Protein AF-A0A2E5GSS3-F1 (afdb_monomer_lite)

Structure (mmCIF, N/CA/C/O backbone):
data_AF-A0A2E5GSS3-F1
#
_entry.id   AF-A0A2E5GSS3-F1
#
loop_
_atom_site.group_PDB
_atom_site.id
_atom_site.type_symbol
_atom_site.label_atom_id
_atom_site.label_alt_id
_atom_site.label_comp_id
_atom_site.label_asym_id
_atom_site.label_entity_id
_atom_site.label_seq_id
_atom_site.pdbx_PDB_ins_code
_atom_site.Cartn_x
_atom_site.Cartn_y
_atom_site.Cartn_z
_atom_site.occupancy
_atom_site.B_iso_or_equiv
_atom_site.auth_seq_id
_atom_site.auth_comp_id
_atom_site.auth_asym_id
_atom_site.auth_atom_id
_atom_site.pdbx_PDB_model_num
ATOM 1 N N . MET A 1 1 ? -11.897 -2.764 -23.471 1.00 43.56 1 MET A N 1
ATOM 2 C CA . MET A 1 1 ? -10.833 -2.839 -22.448 1.00 43.56 1 MET A CA 1
ATOM 3 C C . MET A 1 1 ? -9.519 -2.193 -22.940 1.00 43.56 1 MET A C 1
ATOM 5 O O . MET A 1 1 ? -8.463 -2.742 -22.719 1.00 43.56 1 MET A O 1
ATOM 9 N N . SER A 1 2 ? -9.540 -1.010 -23.584 1.00 49.59 2 SER A N 1
ATOM 10 C CA . SER A 1 2 ? -8.305 -0.328 -24.060 1.00 49.59 2 SER A CA 1
ATOM 11 C C . SER A 1 2 ? -8.349 1.214 -23.917 1.00 49.59 2 SER A C 1
ATOM 13 O O . SER A 1 2 ? -7.376 1.899 -24.187 1.00 49.59 2 SER A O 1
ATOM 15 N N . ASN A 1 3 ? -9.431 1.807 -23.384 1.00 56.59 3 ASN A N 1
ATOM 16 C CA . ASN A 1 3 ? -9.497 3.271 -23.211 1.00 56.59 3 ASN A CA 1
ATOM 17 C C . ASN A 1 3 ? -8.722 3.794 -21.986 1.00 56.59 3 ASN A C 1
ATOM 19 O O . ASN A 1 3 ? -8.335 4.958 -21.978 1.00 56.59 3 ASN A O 1
ATOM 23 N N . ARG A 1 4 ? -8.475 2.973 -20.954 1.00 60.25 4 ARG A N 1
ATOM 24 C CA . ARG A 1 4 ? -7.796 3.423 -19.721 1.00 60.25 4 ARG A CA 1
ATOM 25 C C . ARG A 1 4 ? -6.291 3.634 -19.916 1.00 60.25 4 ARG A C 1
ATOM 27 O O . ARG A 1 4 ? -5.811 4.729 -19.643 1.00 60.25 4 ARG A O 1
ATOM 34 N N . LEU A 1 5 ? -5.581 2.657 -20.482 1.00 62.03 5 LEU A N 1
ATOM 35 C CA . LEU A 1 5 ? -4.151 2.783 -20.807 1.00 62.03 5 LEU A CA 1
ATOM 36 C C . LEU A 1 5 ? -3.898 3.831 -21.895 1.00 62.03 5 LEU A C 1
ATOM 38 O O . LEU A 1 5 ? -2.988 4.643 -21.745 1.00 62.03 5 LEU A O 1
ATOM 42 N N . LYS A 1 6 ? -4.777 3.904 -22.912 1.00 64.50 6 LYS A N 1
ATOM 43 C CA . LYS A 1 6 ? -4.787 5.008 -23.890 1.00 64.50 6 LYS A CA 1
ATOM 44 C C . LYS A 1 6 ? -4.825 6.372 -23.196 1.00 64.50 6 LYS A C 1
ATOM 46 O O . LYS A 1 6 ? -4.082 7.267 -23.574 1.00 64.50 6 LYS A O 1
ATOM 51 N N . THR A 1 7 ? -5.647 6.527 -22.154 1.00 65.06 7 THR A N 1
ATOM 52 C CA . THR A 1 7 ? -5.745 7.785 -21.388 1.00 65.06 7 THR A CA 1
ATOM 53 C C . THR A 1 7 ? -4.467 8.077 -20.593 1.00 65.06 7 THR A C 1
ATOM 55 O O . THR A 1 7 ? -4.042 9.228 -20.513 1.00 65.06 7 THR A O 1
ATOM 58 N N . LEU A 1 8 ? -3.835 7.048 -20.017 1.00 64.44 8 LEU A N 1
ATOM 59 C CA . LEU A 1 8 ? -2.586 7.188 -19.261 1.00 64.44 8 LEU A CA 1
ATOM 60 C C . LEU A 1 8 ? -1.411 7.598 -20.158 1.00 64.44 8 LEU A C 1
ATOM 62 O O . LEU A 1 8 ? -0.668 8.500 -19.787 1.00 64.44 8 LEU A O 1
ATOM 66 N N . LEU A 1 9 ? -1.295 7.020 -21.355 1.00 63.53 9 LEU A N 1
ATOM 67 C CA . LEU A 1 9 ? -0.295 7.433 -22.342 1.00 63.53 9 LEU A CA 1
ATOM 68 C C . LEU A 1 9 ? -0.609 8.794 -22.976 1.00 63.53 9 LEU A C 1
ATOM 70 O O . LEU A 1 9 ? 0.292 9.618 -23.120 1.00 63.53 9 LEU A O 1
ATOM 74 N N . ALA A 1 10 ? -1.873 9.084 -23.294 1.00 59.16 10 ALA A N 1
ATOM 75 C CA . ALA A 1 10 ? -2.272 10.373 -23.867 1.00 59.16 10 ALA A CA 1
ATOM 76 C C . ALA A 1 10 ? -2.004 11.555 -22.919 1.00 59.16 10 ALA A C 1
ATOM 78 O O . ALA A 1 10 ? -1.648 12.636 -23.377 1.00 59.16 10 ALA A O 1
ATOM 79 N N . SER A 1 11 ? -2.089 11.339 -21.601 1.00 53.53 11 SER A N 1
ATOM 80 C CA . SER A 1 11 ? -1.722 12.334 -20.581 1.00 53.53 11 SER A CA 1
ATOM 81 C C . SER A 1 11 ? -0.230 12.717 -20.589 1.00 53.53 11 SER A C 1
ATOM 83 O O . SER A 1 11 ? 0.130 13.691 -19.930 1.00 53.53 11 SER A O 1
ATOM 85 N N . THR A 1 12 ? 0.632 11.958 -21.278 1.00 44.72 12 THR A N 1
ATOM 86 C CA . THR A 1 12 ? 2.091 12.187 -21.353 1.00 44.72 12 THR A CA 1
ATOM 87 C C . THR A 1 12 ? 2.556 12.781 -22.690 1.00 44.72 12 THR A C 1
ATOM 89 O O . THR A 1 12 ? 3.723 13.145 -22.823 1.00 44.72 12 THR A O 1
ATOM 92 N N . ALA A 1 13 ? 1.659 12.939 -23.674 1.00 33.44 13 ALA A N 1
ATOM 93 C CA . ALA A 1 13 ? 1.949 13.707 -24.884 1.00 33.44 13 ALA A CA 1
ATOM 94 C C . ALA A 1 13 ? 2.028 15.211 -24.539 1.00 33.44 13 ALA A C 1
ATOM 96 O O . ALA A 1 13 ? 1.250 15.679 -23.705 1.00 33.44 13 ALA A O 1
ATOM 97 N N . PRO A 1 14 ? 2.944 15.995 -25.145 1.00 30.81 14 PRO A N 1
ATOM 98 C CA . PRO A 1 14 ? 3.145 17.400 -24.808 1.00 30.81 14 PRO A CA 1
ATOM 99 C C . PRO A 1 14 ? 1.986 18.244 -25.339 1.00 30.81 14 PRO A C 1
ATOM 101 O O . PRO A 1 14 ? 2.051 18.868 -26.390 1.00 30.81 14 PRO A O 1
ATOM 104 N N . THR A 1 15 ? 0.876 18.227 -24.624 1.00 34.78 15 THR A N 1
ATOM 105 C CA . THR A 1 15 ? -0.174 19.238 -24.645 1.00 34.78 15 THR A CA 1
ATOM 106 C C . THR A 1 15 ? -1.101 18.877 -23.507 1.00 34.78 15 THR A C 1
ATOM 108 O O . THR A 1 15 ? -1.857 17.933 -23.638 1.00 34.78 15 THR A O 1
ATOM 111 N N . VAL A 1 16 ? -1.021 19.606 -22.396 1.00 27.28 16 VAL A N 1
ATOM 112 C CA . VAL A 1 16 ? -2.176 20.143 -21.664 1.00 27.28 16 VAL A CA 1
ATOM 113 C C . VAL A 1 16 ? -1.620 21.115 -20.624 1.00 27.28 16 VAL A C 1
ATOM 115 O O . VAL A 1 16 ? -0.813 20.763 -19.764 1.00 27.28 16 VAL A O 1
ATOM 118 N N . ALA A 1 17 ? -2.051 22.369 -20.744 1.00 24.83 17 ALA A N 1
ATOM 119 C CA . ALA A 1 17 ? -1.943 23.359 -19.693 1.00 24.83 17 ALA A CA 1
ATOM 120 C C . ALA A 1 17 ? -2.550 22.782 -18.411 1.00 24.83 17 ALA A C 1
ATOM 122 O O . ALA A 1 17 ? -3.705 22.362 -18.402 1.00 24.83 17 ALA A O 1
ATOM 123 N N . VAL A 1 18 ? -1.767 22.774 -17.336 1.00 24.95 18 VAL A N 1
ATOM 124 C CA . VAL A 1 18 ? -2.263 22.501 -15.990 1.00 24.95 18 VAL A CA 1
ATOM 125 C C . VAL A 1 18 ? -3.245 23.618 -15.644 1.00 24.95 18 VAL A C 1
ATOM 127 O O . VAL A 1 18 ? -2.851 24.678 -15.158 1.00 24.95 18 VAL A O 1
ATOM 130 N N . GLU A 1 19 ? -4.531 23.410 -15.920 1.00 23.30 19 GLU A N 1
ATOM 131 C CA . GLU A 1 19 ? -5.576 24.164 -15.245 1.00 23.30 19 GLU A CA 1
ATOM 132 C C . GLU A 1 19 ? -5.546 23.735 -13.783 1.00 23.30 19 GLU A C 1
ATOM 134 O O . GLU A 1 19 ? -6.084 22.711 -13.367 1.00 23.30 19 GLU A O 1
ATOM 139 N N . SER A 1 20 ? -4.833 24.532 -12.997 1.00 23.88 20 SER A N 1
ATOM 140 C CA . SER A 1 20 ? -4.866 24.499 -11.549 1.00 23.88 20 SER A CA 1
ATOM 141 C C . SER A 1 20 ? -6.309 24.661 -11.070 1.00 23.88 20 SER A C 1
ATOM 143 O O . SER A 1 20 ? -6.831 25.777 -11.026 1.00 23.88 20 SER A O 1
ATOM 145 N N . GLN A 1 21 ? -6.945 23.566 -10.659 1.00 24.66 21 GLN A N 1
ATOM 146 C CA . GLN A 1 21 ? -8.099 23.631 -9.769 1.00 24.66 21 GLN A CA 1
ATOM 147 C C . GLN A 1 21 ? -7.599 24.012 -8.372 1.00 24.66 21 GLN A C 1
ATOM 149 O O . GLN A 1 21 ? -7.369 23.170 -7.510 1.00 24.66 21 GLN A O 1
ATOM 154 N N . LYS A 1 22 ? -7.382 25.316 -8.176 1.00 24.91 22 LYS A N 1
ATOM 155 C CA . LYS A 1 22 ? -7.294 25.923 -6.849 1.00 24.91 22 LYS A CA 1
ATOM 156 C C . LYS A 1 22 ? -8.689 26.011 -6.234 1.00 24.91 22 LYS A C 1
ATOM 158 O O . LYS A 1 22 ? -9.633 26.422 -6.901 1.00 24.91 22 LYS A O 1
ATOM 163 N N . ASP A 1 23 ? -8.741 25.656 -4.954 1.00 32.41 23 ASP A N 1
ATOM 164 C CA . ASP A 1 23 ? -9.736 26.030 -3.950 1.00 32.41 23 ASP A CA 1
ATOM 165 C C . ASP A 1 23 ? -11.212 25.928 -4.352 1.00 32.41 23 ASP A C 1
ATOM 167 O O . ASP A 1 23 ? -11.855 26.899 -4.754 1.00 32.41 23 ASP A O 1
ATOM 171 N N . LYS A 1 24 ? -11.805 24.764 -4.065 1.00 24.45 24 LYS A N 1
ATOM 172 C CA . LYS A 1 24 ? -13.174 24.753 -3.542 1.00 24.45 24 LYS A CA 1
ATOM 173 C C . LYS A 1 24 ? -13.111 24.564 -2.026 1.00 24.45 24 LYS A C 1
ATOM 175 O O . LYS A 1 24 ? -12.493 23.595 -1.584 1.00 24.45 24 LYS A O 1
ATOM 180 N N . PRO A 1 25 ? -13.724 25.462 -1.233 1.00 24.11 25 PRO A N 1
ATOM 181 C CA . PRO A 1 25 ? -13.801 25.307 0.210 1.00 24.11 25 PRO A CA 1
ATOM 182 C C . PRO A 1 25 ? -14.426 23.955 0.535 1.00 24.11 25 PRO A C 1
ATOM 184 O O . PRO A 1 25 ? -15.465 23.608 -0.029 1.00 24.11 25 PRO A O 1
ATOM 187 N N . VAL A 1 26 ? -13.793 23.216 1.444 1.00 30.31 26 VAL A N 1
ATOM 188 C CA . VAL A 1 26 ? -14.393 22.046 2.082 1.00 30.31 26 VAL A CA 1
ATOM 189 C C . VAL A 1 26 ? -15.710 22.510 2.692 1.00 30.31 26 VAL A C 1
ATOM 191 O O . VAL A 1 26 ? -15.738 23.301 3.638 1.00 30.31 26 VAL A O 1
ATOM 194 N N . GLU A 1 27 ? -16.805 22.082 2.075 1.00 26.59 27 GLU A N 1
ATOM 195 C CA . GLU A 1 27 ? -18.151 22.307 2.567 1.00 26.59 27 GLU A CA 1
ATOM 196 C C . GLU A 1 27 ? -18.203 21.735 3.988 1.00 26.59 27 GLU A C 1
ATOM 198 O O . GLU A 1 27 ? -17.854 20.572 4.209 1.00 26.59 27 GLU A O 1
ATOM 203 N N . LYS A 1 28 ? -18.530 22.583 4.974 1.00 28.47 28 LYS A N 1
ATOM 204 C CA . LYS A 1 28 ? -18.645 22.166 6.376 1.00 28.47 28 LYS A CA 1
ATOM 205 C C . LYS A 1 28 ? -19.545 20.937 6.430 1.00 28.47 28 LYS A C 1
ATOM 207 O O . LYS A 1 28 ? -20.696 21.013 6.003 1.00 28.47 28 LYS A O 1
ATOM 212 N N . ALA A 1 29 ? -18.997 19.833 6.939 1.00 32.50 29 ALA A N 1
ATOM 213 C CA . ALA A 1 29 ? -19.703 18.568 7.031 1.00 32.50 29 ALA A CA 1
ATOM 214 C C . ALA A 1 29 ? -21.087 18.780 7.680 1.00 32.50 29 ALA A C 1
ATOM 216 O O . ALA A 1 29 ? -21.175 19.457 8.713 1.00 32.50 29 ALA A O 1
ATOM 217 N N . PRO A 1 30 ? -22.167 18.250 7.079 1.00 32.44 30 PRO A N 1
ATOM 218 C CA . PRO A 1 30 ? -23.496 18.330 7.661 1.00 32.44 30 PRO A CA 1
ATOM 219 C C . PRO A 1 30 ? -23.524 17.567 8.989 1.00 32.44 30 PRO A C 1
ATOM 221 O O . PRO A 1 30 ? -22.720 16.660 9.210 1.00 32.44 30 PRO A O 1
ATOM 224 N N . VAL A 1 31 ? -24.454 17.965 9.863 1.00 36.53 31 VAL A N 1
ATOM 225 C CA . VAL A 1 31 ? -24.754 17.345 11.164 1.00 36.53 31 VAL A CA 1
ATOM 226 C C . VAL A 1 31 ? -24.593 15.826 11.072 1.00 36.53 31 VAL A C 1
ATOM 228 O O . VAL A 1 31 ? -25.293 15.173 10.299 1.00 36.53 31 VAL A O 1
ATOM 231 N N . VAL A 1 32 ? -23.622 15.286 11.813 1.00 45.41 32 VAL A N 1
ATOM 232 C CA . VAL A 1 32 ? -23.262 13.868 11.756 1.00 45.41 32 VAL A CA 1
ATOM 233 C C . VAL A 1 32 ? -24.416 13.065 12.343 1.00 45.41 32 VAL A C 1
ATOM 235 O O . VAL A 1 32 ? -24.670 13.112 13.543 1.00 45.41 32 VAL A O 1
ATOM 238 N N . ASP A 1 33 ? -25.129 12.340 11.488 1.00 46.47 33 ASP A N 1
ATOM 239 C CA . ASP A 1 33 ? -25.988 11.243 11.915 1.00 46.47 33 ASP A CA 1
ATOM 240 C C . ASP A 1 33 ? -25.086 10.170 12.554 1.00 46.47 33 ASP A C 1
ATOM 242 O O . ASP A 1 33 ? -24.218 9.607 11.890 1.00 46.47 33 ASP A O 1
ATOM 246 N N . LEU A 1 34 ? -25.222 9.955 13.867 1.00 59.22 34 LEU A N 1
ATOM 247 C CA . LEU A 1 34 ? -24.391 9.043 14.672 1.00 59.22 34 LEU A CA 1
ATOM 248 C C . LEU A 1 34 ? -24.981 7.621 14.745 1.00 59.22 34 LEU A C 1
ATOM 250 O O . LEU A 1 34 ? -24.611 6.824 15.611 1.00 59.22 34 LEU A O 1
ATOM 254 N N . THR A 1 35 ? -25.938 7.300 13.872 1.00 61.91 35 THR A N 1
ATOM 255 C CA . THR A 1 35 ? -26.596 5.990 13.833 1.00 61.91 35 THR A CA 1
ATOM 256 C C . THR A 1 35 ? -25.738 4.922 13.136 1.00 61.91 35 THR A C 1
ATOM 258 O O . THR A 1 35 ? -24.820 5.219 12.371 1.00 61.91 35 THR A O 1
ATOM 261 N N . GLY A 1 36 ? -26.051 3.642 13.383 1.00 62.09 36 GLY A N 1
ATOM 262 C CA . GLY A 1 36 ? -25.410 2.497 12.712 1.00 62.09 36 GLY A CA 1
ATOM 263 C C . GLY A 1 36 ? -25.339 2.615 11.175 1.00 62.09 36 GLY A C 1
ATOM 264 O O . GLY A 1 36 ? -24.253 2.433 10.628 1.00 62.09 36 GLY A O 1
ATOM 265 N N . PRO A 1 37 ? -26.420 3.018 10.473 1.00 68.75 37 PRO A N 1
ATOM 266 C CA . PRO A 1 37 ? -26.413 3.221 9.019 1.00 68.75 37 PRO A CA 1
ATOM 267 C C . PRO A 1 37 ? -25.379 4.235 8.510 1.00 68.75 37 PRO A C 1
ATOM 269 O O . PRO A 1 37 ? -24.795 4.049 7.442 1.00 68.75 37 PRO A O 1
ATOM 272 N N . ALA A 1 38 ? -25.115 5.308 9.261 1.00 70.81 38 ALA A N 1
ATOM 273 C CA . ALA A 1 38 ? -24.124 6.307 8.869 1.00 70.81 38 ALA A CA 1
ATOM 274 C C . ALA A 1 38 ? -22.691 5.757 8.937 1.00 70.81 38 ALA A C 1
ATOM 276 O O . ALA A 1 38 ? -21.852 6.109 8.098 1.00 70.81 38 ALA A O 1
ATOM 277 N N . LEU A 1 39 ? -22.421 4.868 9.901 1.00 75.50 39 LEU A N 1
ATOM 278 C CA . LEU A 1 39 ? -21.148 4.162 10.003 1.00 75.50 39 LEU A CA 1
ATOM 279 C C . LEU A 1 39 ? -21.013 3.098 8.907 1.00 75.50 39 LEU A C 1
ATOM 281 O O . LEU A 1 39 ? -19.974 3.040 8.261 1.00 75.50 39 LEU A O 1
ATOM 285 N N . GLU A 1 40 ? -22.065 2.330 8.616 1.00 77.81 40 GLU A N 1
ATOM 286 C CA . GLU A 1 40 ? -22.072 1.370 7.499 1.00 77.81 40 GLU A CA 1
ATOM 287 C C . GLU A 1 40 ? -21.807 2.058 6.151 1.00 77.81 40 GLU A C 1
ATOM 289 O O . GLU A 1 40 ? -21.022 1.575 5.334 1.00 77.81 40 GLU A O 1
ATOM 294 N N . HIS A 1 41 ? -22.394 3.235 5.928 1.00 82.06 41 HIS A N 1
ATOM 295 C CA . HIS A 1 41 ? -22.113 4.040 4.742 1.00 82.06 41 HIS A CA 1
ATOM 296 C C . HIS A 1 41 ? -20.661 4.554 4.713 1.00 82.06 41 HIS A C 1
ATOM 298 O O . HIS A 1 41 ? -20.040 4.626 3.650 1.00 82.06 41 HIS A O 1
ATOM 304 N N . ALA A 1 42 ? -20.085 4.916 5.864 1.00 82.75 42 ALA A N 1
ATOM 305 C CA . ALA A 1 42 ? -18.679 5.307 5.952 1.00 82.75 42 ALA A CA 1
ATOM 306 C C . ALA A 1 42 ? -17.732 4.119 5.683 1.00 82.75 42 ALA A C 1
ATOM 308 O O . ALA A 1 42 ? -16.786 4.268 4.908 1.00 82.75 42 ALA A O 1
ATOM 309 N N . GLU A 1 43 ? -18.035 2.935 6.224 1.00 82.75 43 GLU A N 1
ATOM 310 C CA . GLU A 1 43 ? -17.340 1.674 5.933 1.00 82.75 43 GLU A CA 1
ATOM 311 C C . GLU A 1 43 ? -17.396 1.347 4.428 1.00 82.75 43 GLU A C 1
ATOM 313 O O . GLU A 1 43 ? -16.367 1.049 3.820 1.00 82.75 43 GLU A O 1
ATOM 318 N N . ALA A 1 44 ? -18.568 1.475 3.794 1.00 86.62 44 ALA A N 1
ATOM 319 C CA . ALA A 1 44 ? -18.737 1.238 2.359 1.00 86.62 44 ALA A CA 1
ATOM 320 C C . ALA A 1 44 ? -17.922 2.219 1.496 1.00 86.62 44 ALA A C 1
ATOM 322 O O . ALA A 1 44 ? -17.289 1.819 0.518 1.00 86.62 44 ALA A O 1
ATOM 323 N N . ASN A 1 45 ? -17.879 3.500 1.873 1.00 86.88 45 ASN A N 1
ATOM 324 C CA . ASN A 1 45 ? -17.063 4.500 1.180 1.00 86.88 45 ASN A CA 1
ATOM 325 C C . ASN A 1 45 ? -15.558 4.246 1.321 1.00 86.88 45 ASN A C 1
ATOM 327 O O . ASN A 1 45 ? -14.802 4.518 0.381 1.00 86.88 45 ASN A O 1
ATOM 331 N N . LEU A 1 46 ? -15.118 3.738 2.475 1.00 89.62 46 LEU A N 1
ATOM 332 C CA . LEU A 1 46 ? -13.732 3.336 2.697 1.00 89.62 46 LEU A CA 1
ATOM 333 C C . LEU A 1 46 ? -13.379 2.084 1.878 1.00 89.62 46 LEU A C 1
ATOM 335 O O . LEU A 1 46 ? -12.321 2.034 1.251 1.00 89.62 46 LEU A O 1
ATOM 339 N N . ALA A 1 47 ? -14.287 1.107 1.799 1.00 87.75 47 ALA A N 1
ATOM 340 C CA . ALA A 1 47 ? -14.126 -0.060 0.933 1.00 87.75 47 ALA A CA 1
ATOM 341 C C . ALA A 1 47 ? -14.014 0.350 -0.547 1.00 87.75 47 ALA A C 1
ATOM 343 O O . ALA A 1 47 ? -13.093 -0.079 -1.237 1.00 87.75 47 ALA A O 1
ATOM 344 N N . LEU A 1 48 ? -14.868 1.265 -1.020 1.00 88.50 48 LEU A N 1
ATOM 345 C CA . LEU A 1 48 ? -14.782 1.801 -2.382 1.00 88.50 48 LEU A CA 1
ATOM 346 C C . LEU A 1 48 ? -13.460 2.544 -2.635 1.00 88.50 48 LEU A C 1
ATOM 348 O O . LEU A 1 48 ? -12.891 2.447 -3.720 1.00 88.50 48 LEU A O 1
ATOM 352 N N . ALA A 1 49 ? -12.951 3.280 -1.644 1.00 91.94 49 ALA A N 1
ATOM 353 C CA . ALA A 1 49 ? -11.640 3.916 -1.745 1.00 91.94 49 ALA A CA 1
ATOM 354 C C . ALA A 1 49 ? -10.506 2.883 -1.843 1.00 91.94 49 ALA A C 1
ATOM 356 O O . ALA A 1 49 ? -9.560 3.103 -2.592 1.00 91.94 49 ALA A O 1
ATOM 357 N N . THR A 1 50 ? -10.620 1.758 -1.129 1.00 89.62 50 THR A N 1
ATOM 358 C CA . THR A 1 50 ? -9.652 0.646 -1.180 1.00 89.62 50 THR A CA 1
ATOM 359 C C . THR A 1 50 ? -9.594 0.065 -2.589 1.00 89.62 50 THR A C 1
ATOM 361 O O . THR A 1 50 ? -8.520 -0.017 -3.174 1.00 89.62 50 THR A O 1
ATOM 364 N N . VAL A 1 51 ? -10.760 -0.185 -3.192 1.00 88.88 51 VAL A N 1
ATOM 365 C CA . VAL A 1 51 ? -10.872 -0.602 -4.598 1.00 88.88 51 VAL A CA 1
ATOM 366 C C . VAL A 1 51 ? -10.234 0.425 -5.541 1.00 88.88 51 VAL A C 1
ATOM 368 O O . VAL A 1 51 ? -9.613 0.052 -6.532 1.00 88.88 51 VAL A O 1
ATOM 371 N N . GLY A 1 52 ? -10.360 1.723 -5.251 1.00 87.62 52 GLY A N 1
ATOM 372 C CA . GLY A 1 52 ? -9.696 2.780 -6.019 1.00 87.62 52 GLY A CA 1
ATOM 373 C C . GLY A 1 52 ? -8.166 2.684 -5.991 1.00 87.62 52 GLY A C 1
ATOM 374 O O . GLY A 1 52 ? -7.531 2.856 -7.030 1.00 87.62 52 GLY A O 1
ATOM 375 N N . VAL A 1 53 ? -7.586 2.365 -4.831 1.00 90.12 53 VAL A N 1
ATOM 376 C CA . VAL A 1 53 ? -6.141 2.126 -4.686 1.00 90.12 53 VAL A CA 1
ATOM 377 C C . VAL A 1 53 ? -5.721 0.862 -5.433 1.00 90.12 53 VAL A C 1
ATOM 379 O O . VAL A 1 53 ? -4.778 0.917 -6.214 1.00 90.12 53 VAL A O 1
ATOM 382 N N . GLU A 1 54 ? -6.460 -0.239 -5.285 1.00 89.25 54 GLU A N 1
ATOM 383 C CA . GLU A 1 54 ? -6.191 -1.498 -5.998 1.00 89.25 54 GLU A CA 1
ATOM 384 C C . GLU A 1 54 ? -6.203 -1.318 -7.523 1.00 89.25 54 GLU A C 1
ATOM 386 O O . GLU A 1 54 ? -5.359 -1.868 -8.227 1.00 89.25 54 GLU A O 1
ATOM 391 N N . HIS A 1 55 ? -7.128 -0.509 -8.049 1.00 87.12 55 HIS A N 1
ATOM 392 C CA . HIS A 1 55 ? -7.161 -0.176 -9.473 1.00 87.12 55 HIS A CA 1
ATOM 393 C C . HIS A 1 55 ? -5.931 0.622 -9.913 1.00 87.12 55 HIS A C 1
ATOM 395 O O . HIS A 1 55 ? -5.350 0.304 -10.947 1.00 87.12 55 HIS A O 1
ATOM 401 N N . ALA A 1 56 ? -5.524 1.634 -9.141 1.00 88.19 56 ALA A N 1
ATOM 402 C CA . ALA A 1 56 ? -4.324 2.406 -9.452 1.00 88.19 56 ALA A CA 1
ATOM 403 C C . ALA A 1 56 ? -3.061 1.525 -9.400 1.00 88.19 56 ALA A C 1
ATOM 405 O O . ALA A 1 56 ? -2.201 1.621 -10.273 1.00 88.19 56 ALA A O 1
ATOM 406 N N . ASP A 1 57 ? -2.982 0.610 -8.431 1.00 86.94 57 ASP A N 1
ATOM 407 C CA . ASP A 1 57 ? -1.906 -0.377 -8.332 1.00 86.94 57 ASP A CA 1
ATOM 408 C C . ASP A 1 57 ? -1.892 -1.350 -9.517 1.00 86.94 57 ASP A C 1
ATOM 410 O O . ASP A 1 57 ? -0.817 -1.681 -10.030 1.00 86.94 57 ASP A O 1
ATOM 414 N N . SER A 1 58 ? -3.068 -1.790 -9.972 1.00 86.88 58 SER A N 1
ATOM 415 C CA . SER A 1 58 ? -3.214 -2.641 -11.154 1.00 86.88 58 SER A CA 1
ATOM 416 C C . SER A 1 58 ? -2.720 -1.941 -12.419 1.00 86.88 58 SER A C 1
ATOM 418 O O . SER A 1 58 ? -2.003 -2.563 -13.201 1.00 86.88 58 SER A O 1
ATOM 420 N N . ASP A 1 59 ? -3.050 -0.659 -12.605 1.00 87.00 59 ASP A N 1
ATOM 421 C CA . ASP A 1 59 ? -2.579 0.131 -13.750 1.00 87.00 59 ASP A CA 1
ATOM 422 C C . ASP A 1 59 ? -1.042 0.225 -13.755 1.00 87.00 59 ASP A C 1
ATOM 424 O O . ASP A 1 59 ? -0.402 0.063 -14.796 1.00 87.00 59 ASP A O 1
ATOM 428 N N . VAL A 1 60 ? -0.428 0.428 -12.582 1.00 88.00 60 VAL A N 1
ATOM 429 C CA . VAL A 1 60 ? 1.036 0.422 -12.443 1.00 88.00 60 VAL A CA 1
ATOM 430 C C . VAL A 1 60 ? 1.617 -0.943 -12.817 1.00 88.00 60 VAL A C 1
ATOM 432 O O . VAL A 1 60 ? 2.573 -1.002 -13.585 1.00 88.00 60 VAL A O 1
ATOM 435 N N . ASN A 1 61 ? 1.051 -2.042 -12.310 1.00 88.00 61 ASN A N 1
ATOM 436 C CA . ASN A 1 61 ? 1.543 -3.393 -12.606 1.00 88.00 61 ASN A CA 1
ATOM 437 C C . ASN A 1 61 ? 1.451 -3.738 -14.094 1.00 88.00 61 ASN A C 1
ATOM 439 O O . ASN A 1 61 ? 2.388 -4.311 -14.646 1.00 88.00 61 ASN A O 1
ATOM 443 N N . GLU A 1 62 ? 0.359 -3.359 -14.752 1.00 87.56 62 GLU A N 1
ATOM 444 C CA . GLU A 1 62 ? 0.198 -3.580 -16.185 1.00 87.56 62 GLU A CA 1
ATOM 445 C C . GLU A 1 62 ? 1.247 -2.809 -16.999 1.00 87.56 62 GLU A C 1
ATOM 447 O O . GLU A 1 62 ? 1.885 -3.374 -17.887 1.00 87.56 62 GLU A O 1
ATOM 452 N N . LEU A 1 63 ? 1.492 -1.538 -16.673 1.00 88.19 63 LEU A N 1
ATOM 453 C CA . LEU A 1 63 ? 2.520 -0.748 -17.353 1.00 88.19 63 LEU A CA 1
ATOM 454 C C . LEU A 1 63 ? 3.936 -1.295 -17.102 1.00 88.19 63 LEU A C 1
ATOM 456 O O . LEU A 1 63 ? 4.756 -1.304 -18.020 1.00 88.19 63 LEU A O 1
ATOM 460 N N . MET A 1 64 ? 4.211 -1.798 -15.895 1.00 86.50 64 MET A N 1
ATOM 461 C CA . MET A 1 64 ? 5.471 -2.471 -15.557 1.00 86.50 64 MET A CA 1
ATOM 462 C C . MET A 1 64 ? 5.688 -3.744 -16.384 1.00 86.50 64 MET A C 1
ATOM 464 O O . MET A 1 64 ? 6.788 -3.973 -16.887 1.00 86.50 64 MET A O 1
ATOM 468 N N . GLU A 1 65 ? 4.644 -4.560 -16.548 1.00 87.94 65 GLU A N 1
ATOM 469 C CA . GLU A 1 65 ? 4.679 -5.774 -17.370 1.00 87.94 65 GLU A CA 1
ATOM 470 C C . GLU A 1 65 ? 4.959 -5.435 -18.841 1.00 87.94 65 GLU A C 1
ATOM 472 O O . GLU A 1 65 ? 5.794 -6.071 -19.487 1.00 87.94 65 GLU A O 1
ATOM 477 N N . ILE A 1 66 ? 4.301 -4.394 -19.361 1.00 87.62 66 ILE A N 1
ATOM 478 C CA . ILE A 1 66 ? 4.503 -3.925 -20.733 1.00 87.62 66 ILE A CA 1
ATOM 479 C C . ILE A 1 66 ? 5.935 -3.411 -20.931 1.00 87.62 66 ILE A C 1
ATOM 481 O O . ILE A 1 66 ? 6.577 -3.778 -21.916 1.00 87.62 66 ILE A O 1
ATOM 485 N N . ALA A 1 67 ? 6.454 -2.605 -19.999 1.00 85.44 67 ALA A N 1
ATOM 486 C CA . ALA A 1 67 ? 7.829 -2.112 -20.051 1.00 85.44 67 ALA A CA 1
ATOM 487 C C . ALA A 1 67 ? 8.835 -3.272 -20.090 1.00 85.44 67 ALA A C 1
ATOM 489 O O . ALA A 1 67 ? 9.660 -3.336 -21.000 1.00 85.44 67 ALA A O 1
ATOM 490 N N . ALA A 1 68 ? 8.711 -4.231 -19.168 1.00 85.69 68 ALA A N 1
ATOM 491 C CA . ALA A 1 68 ? 9.599 -5.390 -19.098 1.00 85.69 68 ALA A CA 1
ATOM 492 C C . ALA A 1 68 ? 9.539 -6.255 -20.372 1.00 85.69 68 ALA A C 1
ATOM 494 O O . ALA A 1 68 ? 10.569 -6.728 -20.859 1.00 85.69 68 ALA A O 1
ATOM 495 N N . GLY A 1 69 ? 8.343 -6.440 -20.938 1.00 88.62 69 GLY A N 1
ATOM 496 C CA . GLY A 1 69 ? 8.150 -7.161 -22.195 1.00 88.62 69 GLY A CA 1
ATOM 497 C C . GLY A 1 69 ? 8.840 -6.483 -23.379 1.00 88.62 69 GLY A C 1
ATOM 498 O O . GLY A 1 69 ? 9.606 -7.122 -24.104 1.00 88.62 69 GLY A O 1
ATOM 499 N N . LEU A 1 70 ? 8.631 -5.174 -23.544 1.00 88.69 70 LEU A N 1
ATOM 500 C CA . LEU A 1 70 ? 9.272 -4.381 -24.597 1.00 88.69 70 LEU A CA 1
ATOM 501 C C . LEU A 1 70 ? 10.798 -4.347 -24.450 1.00 88.69 70 LEU A C 1
ATOM 503 O O . LEU A 1 70 ? 11.513 -4.457 -25.443 1.00 88.69 70 LEU A O 1
ATOM 507 N N . GLU A 1 71 ? 11.313 -4.244 -23.226 1.00 86.81 71 GLU A N 1
ATOM 508 C CA . GLU A 1 71 ? 12.752 -4.281 -22.941 1.00 86.81 71 GLU A CA 1
ATOM 509 C C . GLU A 1 71 ? 13.375 -5.636 -23.283 1.00 86.81 71 GLU A C 1
ATOM 511 O O . GLU A 1 71 ? 14.455 -5.684 -23.874 1.00 86.81 71 GLU A O 1
ATOM 516 N N . SER A 1 72 ? 12.688 -6.738 -22.967 1.00 89.25 72 SER A N 1
ATOM 517 C CA . SER A 1 72 ? 13.129 -8.085 -23.337 1.00 89.25 72 SER A CA 1
ATOM 518 C C . SER A 1 72 ? 13.232 -8.235 -24.858 1.00 89.25 72 SER A C 1
ATOM 520 O O . SER A 1 72 ? 14.258 -8.692 -25.372 1.00 89.25 72 SER A O 1
ATOM 522 N N . ILE A 1 73 ? 12.217 -7.759 -25.586 1.00 89.88 73 ILE A N 1
ATOM 523 C CA . ILE A 1 73 ? 12.209 -7.729 -27.053 1.00 89.88 73 ILE A CA 1
ATOM 524 C C . ILE A 1 73 ? 13.354 -6.859 -27.590 1.00 89.88 73 ILE A C 1
ATOM 526 O O . ILE A 1 73 ? 14.091 -7.285 -28.480 1.00 89.88 73 ILE A O 1
ATOM 530 N N . CYS A 1 74 ? 13.535 -5.659 -27.034 1.00 88.50 74 CYS A N 1
ATOM 531 C CA . CYS A 1 74 ? 14.602 -4.735 -27.413 1.00 88.50 74 CYS A CA 1
ATOM 532 C C . CYS A 1 74 ? 15.987 -5.363 -27.226 1.00 88.50 74 CYS A C 1
ATOM 534 O O . CYS A 1 74 ? 16.845 -5.248 -28.104 1.00 88.50 74 CYS A O 1
ATOM 536 N N . GLY A 1 75 ? 16.208 -6.040 -26.095 1.00 86.56 75 GLY A N 1
ATOM 537 C CA . GLY A 1 75 ? 17.451 -6.744 -25.792 1.00 86.56 75 GLY A CA 1
ATOM 538 C C . GLY A 1 75 ? 17.723 -7.874 -26.782 1.00 86.56 75 GLY A C 1
ATOM 539 O O . GLY A 1 75 ? 18.821 -7.949 -27.336 1.00 86.56 75 GLY A O 1
ATOM 540 N N . ALA A 1 76 ? 16.711 -8.697 -27.072 1.00 89.69 76 ALA A N 1
ATOM 541 C CA . ALA A 1 76 ? 16.816 -9.778 -28.048 1.00 89.69 76 ALA A CA 1
ATOM 542 C C . ALA A 1 76 ? 17.124 -9.252 -29.460 1.00 89.69 76 ALA A C 1
ATOM 544 O O . ALA A 1 76 ? 18.042 -9.747 -30.109 1.00 89.69 76 ALA A O 1
ATOM 545 N N . ALA A 1 77 ? 16.420 -8.212 -29.921 1.00 89.56 77 ALA A N 1
ATOM 546 C CA . ALA A 1 77 ? 16.675 -7.593 -31.222 1.00 89.56 77 ALA A CA 1
ATOM 547 C C . ALA A 1 77 ? 18.084 -6.979 -31.294 1.00 89.56 77 ALA A C 1
ATOM 549 O O . ALA A 1 77 ? 18.810 -7.202 -32.264 1.00 89.56 77 ALA A O 1
ATOM 550 N N . SER A 1 78 ? 18.510 -6.278 -30.238 1.00 88.75 78 SER A N 1
ATOM 551 C CA . SER A 1 78 ? 19.841 -5.660 -30.153 1.00 88.75 78 SER A CA 1
ATOM 552 C C . SER A 1 78 ? 20.970 -6.687 -30.239 1.00 88.75 78 SER A C 1
ATOM 554 O O . SER A 1 78 ? 21.987 -6.427 -30.880 1.00 88.75 78 SER A O 1
ATOM 556 N N . ALA A 1 79 ? 20.788 -7.864 -29.632 1.00 89.75 79 ALA A N 1
ATOM 557 C CA . ALA A 1 79 ? 21.774 -8.942 -29.655 1.00 89.75 79 ALA A CA 1
ATOM 558 C C . ALA A 1 79 ? 22.034 -9.498 -31.066 1.00 89.75 79 ALA A C 1
ATOM 560 O O . ALA A 1 79 ? 23.101 -10.051 -31.304 1.00 89.75 79 ALA A O 1
ATOM 561 N N . THR A 1 80 ? 21.109 -9.304 -32.014 1.00 91.62 80 THR A N 1
ATOM 562 C CA . THR A 1 80 ? 21.283 -9.756 -33.407 1.00 91.62 80 THR A CA 1
ATOM 563 C C . THR A 1 80 ? 22.094 -8.791 -34.272 1.00 91.62 80 THR A C 1
ATOM 565 O O . THR A 1 80 ? 22.574 -9.177 -35.335 1.00 91.62 80 THR A O 1
ATOM 568 N N . ILE A 1 81 ? 22.280 -7.535 -33.847 1.00 90.12 81 ILE A N 1
ATOM 569 C CA . ILE A 1 81 ? 22.980 -6.508 -34.639 1.00 90.12 81 ILE A CA 1
ATOM 570 C C . ILE A 1 81 ? 24.418 -6.935 -34.998 1.00 90.12 81 ILE A C 1
ATOM 572 O O . ILE A 1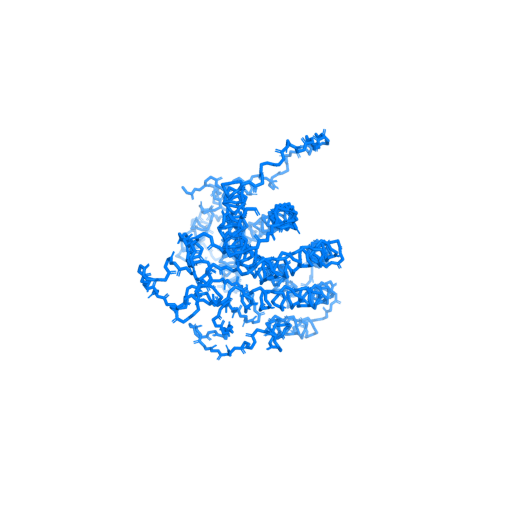 81 ? 24.767 -6.834 -36.176 1.00 90.12 81 ILE A O 1
ATOM 576 N N . PRO A 1 82 ? 25.244 -7.458 -34.063 1.00 88.81 82 PRO A N 1
ATOM 577 C CA . PRO A 1 82 ? 26.588 -7.948 -34.387 1.00 88.81 82 PRO A CA 1
ATOM 578 C C . PRO A 1 82 ? 26.601 -9.138 -35.359 1.00 88.81 82 PRO A C 1
ATOM 580 O O . PRO A 1 82 ? 27.608 -9.370 -36.019 1.00 88.81 82 PRO A O 1
ATOM 583 N N . GLU A 1 83 ? 25.493 -9.875 -35.461 1.00 88.94 83 GLU A N 1
ATOM 584 C CA . GLU A 1 83 ? 25.326 -11.061 -36.315 1.00 88.94 83 GLU A CA 1
ATOM 585 C C . GLU A 1 83 ? 24.685 -10.730 -37.679 1.00 88.94 83 GLU A C 1
ATOM 587 O O . GLU A 1 83 ? 24.210 -11.610 -38.400 1.00 88.94 83 GLU A O 1
ATOM 592 N N . GLY A 1 84 ? 24.646 -9.448 -38.050 1.00 88.44 84 GLY A N 1
ATOM 593 C CA . GLY A 1 84 ? 24.074 -9.002 -39.321 1.00 88.44 84 GLY A CA 1
ATOM 594 C C . GLY A 1 84 ? 22.573 -8.700 -39.263 1.00 88.44 84 GLY A C 1
ATOM 595 O O . GLY A 1 84 ? 21.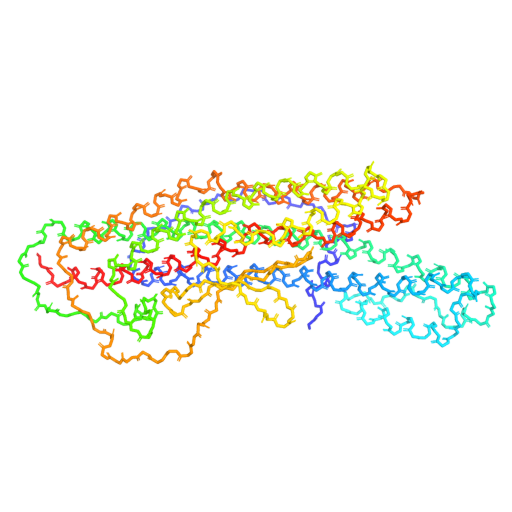902 -8.744 -40.300 1.00 88.44 84 GLY A O 1
ATOM 596 N N . GLY A 1 85 ? 22.045 -8.420 -38.067 1.00 89.94 85 GLY A N 1
ATOM 597 C CA . GLY A 1 85 ? 20.669 -7.987 -37.822 1.00 89.94 85 GLY A CA 1
ATOM 598 C C . GLY A 1 85 ? 19.609 -9.077 -37.998 1.00 89.94 85 GLY A C 1
ATOM 599 O O . GLY A 1 85 ? 19.872 -10.199 -38.446 1.00 89.94 85 GLY A O 1
ATOM 600 N N . LEU A 1 86 ? 18.366 -8.727 -37.664 1.00 90.38 86 LEU A N 1
ATOM 601 C CA . LEU A 1 86 ? 17.209 -9.600 -37.832 1.00 90.38 86 LEU A CA 1
ATOM 602 C C . LEU A 1 86 ? 17.001 -9.957 -39.304 1.00 90.38 86 LEU A C 1
ATOM 604 O O . LEU A 1 86 ? 17.025 -9.110 -40.192 1.00 90.38 86 LEU A O 1
ATOM 608 N N . LYS A 1 87 ? 16.720 -11.233 -39.570 1.00 89.88 87 LYS A N 1
ATOM 609 C CA . LYS A 1 87 ? 16.248 -11.680 -40.888 1.00 89.88 87 LYS A CA 1
ATOM 610 C C . LYS A 1 87 ? 14.728 -11.529 -40.969 1.00 89.88 87 LYS A C 1
ATOM 612 O O . LYS A 1 87 ? 14.064 -11.428 -39.941 1.00 89.88 87 LYS A O 1
ATOM 617 N N . ARG A 1 88 ? 14.153 -11.582 -42.176 1.00 86.69 88 ARG A N 1
ATOM 618 C CA . ARG A 1 88 ? 12.703 -11.382 -42.412 1.00 86.69 88 ARG A CA 1
ATOM 619 C C . ARG A 1 88 ? 11.774 -12.154 -41.467 1.00 86.69 88 ARG A C 1
ATOM 621 O O . ARG A 1 88 ? 10.776 -11.601 -41.025 1.00 86.69 88 ARG A O 1
ATOM 628 N N . SER A 1 89 ? 12.088 -13.410 -41.145 1.00 86.06 89 SER A N 1
ATOM 629 C CA . SER A 1 89 ? 11.298 -14.211 -40.198 1.00 86.06 89 SER A CA 1
ATOM 630 C C . SER A 1 89 ? 11.365 -13.665 -38.768 1.00 86.06 89 SER A C 1
ATOM 632 O O . SER A 1 89 ? 10.336 -13.560 -38.107 1.00 86.06 89 SER A O 1
ATOM 634 N N . GLY A 1 90 ? 12.553 -13.263 -38.310 1.00 85.75 90 GLY A N 1
ATOM 635 C CA . GLY A 1 90 ? 12.746 -12.602 -37.019 1.00 85.75 90 GLY A CA 1
ATOM 636 C C . GLY A 1 90 ? 12.091 -11.221 -36.967 1.00 85.75 90 GLY A C 1
ATOM 637 O O . GLY A 1 90 ? 11.484 -10.877 -35.961 1.00 85.75 90 GLY A O 1
ATOM 638 N N . ALA A 1 91 ? 12.122 -10.464 -38.067 1.00 85.00 91 ALA A N 1
ATOM 639 C CA . ALA A 1 91 ? 11.411 -9.193 -38.185 1.00 85.00 91 ALA A CA 1
ATOM 640 C C . ALA A 1 91 ? 9.886 -9.376 -38.115 1.00 85.00 91 ALA A C 1
ATOM 642 O O . ALA A 1 91 ? 9.212 -8.620 -37.426 1.00 85.00 91 ALA A O 1
ATOM 643 N N . ALA A 1 92 ? 9.332 -10.411 -38.756 1.00 85.69 92 ALA A N 1
ATOM 644 C CA . ALA A 1 92 ? 7.908 -10.733 -38.645 1.00 85.69 92 ALA A CA 1
ATOM 645 C C . ALA A 1 92 ? 7.506 -11.083 -37.200 1.00 85.69 92 ALA A C 1
ATOM 647 O O . ALA A 1 92 ? 6.468 -10.635 -36.719 1.00 85.69 92 ALA A O 1
ATOM 648 N N . MET A 1 93 ? 8.346 -11.841 -36.486 1.00 87.25 93 MET A N 1
ATOM 649 C CA . MET A 1 93 ? 8.141 -12.123 -35.060 1.00 87.25 93 MET A CA 1
ATOM 650 C C . MET A 1 93 ? 8.237 -10.855 -34.207 1.00 87.25 93 MET A C 1
ATOM 652 O O . MET A 1 93 ? 7.432 -10.679 -33.294 1.00 87.25 93 MET A O 1
ATOM 656 N N . LEU A 1 94 ? 9.179 -9.962 -34.525 1.00 88.12 94 LEU A N 1
ATOM 657 C CA . LEU A 1 94 ? 9.327 -8.674 -33.857 1.00 88.12 94 LEU A CA 1
ATOM 658 C C . LEU A 1 94 ? 8.069 -7.813 -34.016 1.00 88.12 94 LEU A C 1
ATOM 660 O O . LEU A 1 94 ? 7.580 -7.299 -33.017 1.00 88.12 94 LEU A O 1
ATOM 664 N N . HIS A 1 95 ? 7.524 -7.707 -35.234 1.00 84.94 95 HIS A N 1
ATOM 665 C CA . HIS A 1 95 ? 6.265 -6.999 -35.507 1.00 84.94 95 HIS A CA 1
ATOM 666 C C . HIS A 1 95 ? 5.134 -7.510 -34.618 1.00 84.94 95 HIS A C 1
ATOM 668 O O . HIS A 1 95 ? 4.551 -6.731 -33.877 1.00 84.94 95 HIS A O 1
ATOM 674 N N . VAL A 1 96 ? 4.887 -8.824 -34.605 1.00 86.62 96 VAL A N 1
ATOM 675 C CA . VAL A 1 96 ? 3.812 -9.421 -33.791 1.00 86.62 96 VAL A CA 1
ATOM 676 C C . VAL A 1 96 ? 4.020 -9.166 -32.296 1.00 86.62 96 VAL A C 1
ATOM 678 O O . VAL A 1 96 ? 3.074 -8.833 -31.581 1.00 86.62 96 VAL A O 1
ATOM 681 N N . ALA A 1 97 ? 5.253 -9.317 -31.808 1.00 86.00 97 ALA A N 1
ATOM 682 C CA . ALA A 1 97 ? 5.570 -9.126 -30.398 1.00 86.00 97 ALA A CA 1
ATOM 683 C C . ALA A 1 97 ? 5.389 -7.659 -29.969 1.00 86.00 97 ALA A C 1
ATOM 685 O O . ALA A 1 97 ? 4.776 -7.382 -28.939 1.00 86.00 97 ALA A O 1
ATOM 686 N N . VAL A 1 98 ? 5.874 -6.721 -30.785 1.00 84.38 98 VAL A N 1
ATOM 687 C CA . VAL A 1 98 ? 5.743 -5.280 -30.550 1.00 84.38 98 VAL A CA 1
ATOM 688 C C . VAL A 1 98 ? 4.286 -4.832 -30.656 1.00 84.38 98 VAL A C 1
ATOM 690 O O . VAL A 1 98 ? 3.813 -4.129 -29.766 1.00 84.38 98 VAL A O 1
ATOM 693 N N . GLU A 1 99 ? 3.548 -5.278 -31.675 1.00 82.69 99 GLU A N 1
ATOM 694 C CA . GLU A 1 99 ? 2.118 -4.989 -31.839 1.00 82.69 99 GLU A CA 1
ATOM 695 C C . GLU A 1 99 ? 1.298 -5.493 -30.648 1.00 82.69 99 GLU A C 1
ATOM 697 O O . GLU A 1 99 ? 0.383 -4.806 -30.196 1.00 82.69 99 GLU A O 1
ATOM 702 N N . GLY A 1 100 ? 1.632 -6.659 -30.087 1.00 82.75 100 GLY A N 1
ATOM 703 C CA . GLY A 1 100 ? 0.969 -7.187 -28.893 1.00 82.75 100 GLY A CA 1
ATOM 704 C C . GLY A 1 100 ? 1.011 -6.215 -27.709 1.00 82.75 100 GLY A C 1
ATOM 705 O O . GLY A 1 100 ? -0.007 -5.989 -27.052 1.00 82.75 100 GLY A O 1
ATOM 706 N N . TYR A 1 101 ? 2.162 -5.584 -27.469 1.00 84.19 101 TYR A N 1
ATOM 707 C CA . TYR A 1 101 ? 2.328 -4.589 -26.406 1.00 84.19 101 TYR A CA 1
ATOM 708 C C . TYR A 1 101 ? 1.803 -3.202 -26.805 1.00 84.19 101 TYR A C 1
ATOM 710 O O . TYR A 1 101 ? 1.101 -2.563 -26.019 1.00 84.19 101 TYR A O 1
ATOM 718 N N . ALA A 1 102 ? 2.068 -2.753 -28.032 1.00 76.38 102 ALA A N 1
ATOM 719 C CA . ALA A 1 102 ? 1.605 -1.469 -28.556 1.00 76.38 102 ALA A CA 1
ATOM 720 C C . ALA A 1 102 ? 0.069 -1.367 -28.555 1.00 76.38 102 ALA A C 1
ATOM 722 O O . ALA A 1 102 ? -0.479 -0.351 -28.136 1.00 76.38 102 ALA A O 1
ATOM 723 N N . ASN A 1 103 ? -0.642 -2.448 -28.892 1.00 78.75 103 ASN A N 1
ATOM 724 C CA . ASN A 1 103 ? -2.105 -2.490 -28.857 1.00 78.75 103 ASN A CA 1
ATOM 725 C C . ASN A 1 103 ? -2.679 -2.375 -27.435 1.00 78.75 103 ASN A C 1
ATOM 727 O O . ASN A 1 103 ? -3.716 -1.736 -27.241 1.00 78.75 103 ASN A O 1
ATOM 731 N N . ARG A 1 104 ? -2.009 -2.948 -26.421 1.00 77.38 104 ARG A N 1
ATOM 732 C CA . ARG A 1 104 ? -2.404 -2.787 -25.004 1.00 77.38 104 ARG A CA 1
ATOM 733 C C . ARG A 1 104 ? -2.282 -1.330 -24.568 1.00 77.38 104 ARG A C 1
ATOM 735 O O . ARG A 1 104 ? -3.174 -0.791 -23.923 1.00 77.38 104 ARG A O 1
ATOM 742 N N . LEU A 1 105 ? -1.217 -0.677 -25.016 1.00 72.75 105 LEU A N 1
ATOM 743 C CA . LEU A 1 105 ? -0.966 0.753 -24.850 1.00 72.75 105 LEU A CA 1
ATOM 744 C C . LEU A 1 105 ? -1.875 1.637 -25.723 1.00 72.75 105 LEU A C 1
ATOM 746 O O . LEU A 1 105 ? -2.004 2.838 -25.489 1.00 72.75 105 LEU A O 1
ATOM 750 N N . GLY A 1 106 ? -2.532 1.039 -26.717 1.00 71.25 106 GLY A N 1
ATOM 751 C CA . GLY A 1 106 ? -3.369 1.728 -27.681 1.00 71.25 106 GLY A CA 1
ATOM 752 C C . GLY A 1 106 ? -2.605 2.611 -28.665 1.00 71.25 106 GLY A C 1
ATOM 753 O O . GLY A 1 106 ? -3.174 3.576 -29.175 1.00 71.25 106 GLY A O 1
ATOM 754 N N . LEU A 1 107 ? -1.339 2.281 -28.907 1.00 72.31 107 LEU A N 1
ATOM 755 C CA . LEU A 1 107 ? -0.514 2.840 -29.967 1.00 72.31 107 LEU A CA 1
ATOM 756 C C . LEU A 1 107 ? -0.848 2.095 -31.266 1.00 72.31 107 LEU A C 1
ATOM 758 O O . LEU A 1 107 ? -0.703 0.878 -31.333 1.00 72.31 107 LEU A O 1
ATOM 762 N N . GLU A 1 108 ? -1.329 2.825 -32.273 1.00 62.59 108 GLU A N 1
ATOM 763 C CA . GLU A 1 108 ? -1.739 2.258 -33.570 1.00 62.59 108 GLU A CA 1
ATOM 764 C C . GLU A 1 108 ? -0.626 2.344 -34.636 1.00 62.59 108 GLU A C 1
ATOM 766 O O . GLU A 1 108 ? -0.753 1.756 -35.706 1.00 62.59 108 GLU A O 1
ATOM 771 N N . GLU A 1 109 ? 0.483 3.040 -34.353 1.00 58.31 109 GLU A N 1
ATOM 772 C CA . GLU A 1 109 ? 1.629 3.153 -35.266 1.00 58.31 109 GLU A CA 1
ATOM 773 C C . GLU A 1 109 ? 2.665 2.042 -35.041 1.00 58.31 109 GLU A C 1
ATOM 775 O O . GLU A 1 109 ? 3.146 1.834 -33.924 1.00 58.31 109 GLU A O 1
ATOM 780 N N . SER A 1 110 ? 3.054 1.365 -36.129 1.00 59.28 110 SER A N 1
ATOM 781 C CA . SER A 1 110 ? 4.175 0.421 -36.134 1.00 59.28 110 SER A CA 1
ATOM 782 C C . SER A 1 110 ? 5.497 1.184 -36.226 1.00 59.28 110 SER A C 1
ATOM 784 O O . SER A 1 110 ? 5.797 1.823 -37.232 1.00 59.28 110 SER A O 1
ATOM 786 N N . PHE A 1 111 ? 6.295 1.109 -35.163 1.00 72.50 111 PHE A N 1
ATOM 787 C CA . PHE A 1 111 ? 7.657 1.656 -35.096 1.00 72.50 111 PHE A CA 1
ATOM 788 C C . PHE A 1 111 ? 8.727 0.633 -35.514 1.00 72.50 111 PHE A C 1
ATOM 790 O O . PHE A 1 111 ? 9.921 0.843 -35.307 1.00 72.50 111 PHE A O 1
ATOM 797 N N . VAL A 1 112 ? 8.304 -0.478 -36.125 1.00 76.06 112 VAL A N 1
ATOM 798 C CA . VAL A 1 112 ? 9.182 -1.468 -36.752 1.00 76.06 112 VAL A CA 1
ATOM 799 C C . VAL A 1 112 ? 9.088 -1.274 -38.275 1.00 76.06 112 VAL A C 1
ATOM 801 O O . VAL A 1 112 ? 7.980 -1.276 -38.813 1.00 76.06 112 VAL A O 1
ATOM 804 N N . PRO A 1 113 ? 10.204 -1.111 -39.013 1.00 79.56 113 PRO A N 1
ATOM 805 C CA . PRO A 1 113 ? 10.183 -1.006 -40.472 1.00 79.56 113 PRO A CA 1
ATOM 806 C C . PRO A 1 113 ? 9.502 -2.212 -41.128 1.00 79.56 113 PRO A C 1
ATOM 808 O O . PRO A 1 113 ? 9.496 -3.310 -40.571 1.00 79.56 113 PRO A O 1
ATOM 811 N N . GLY A 1 114 ? 8.963 -2.045 -42.337 1.00 80.75 114 GLY A N 1
ATOM 812 C CA . GLY A 1 114 ? 8.351 -3.153 -43.075 1.00 80.75 114 GLY A CA 1
ATOM 813 C C . GLY A 1 114 ? 9.312 -4.338 -43.246 1.00 80.75 114 GLY A C 1
ATOM 814 O O . GLY A 1 114 ? 10.519 -4.156 -43.387 1.00 80.75 114 GLY A O 1
ATOM 815 N N . ILE A 1 115 ? 8.782 -5.569 -43.271 1.00 82.25 115 ILE A N 1
ATOM 816 C CA . ILE A 1 115 ? 9.583 -6.811 -43.388 1.00 82.25 115 ILE A CA 1
ATOM 817 C C . ILE A 1 115 ? 10.516 -6.778 -44.618 1.00 82.25 115 ILE A C 1
ATOM 819 O O . ILE A 1 115 ? 11.588 -7.384 -44.629 1.00 82.25 115 ILE A O 1
ATOM 823 N N . GLU A 1 116 ? 10.127 -6.036 -45.651 1.00 81.88 116 GLU A N 1
ATOM 824 C CA . GLU A 1 116 ? 10.893 -5.803 -46.875 1.00 81.88 116 GLU A CA 1
ATOM 825 C C . GLU A 1 116 ? 12.268 -5.172 -46.608 1.00 81.88 116 GLU A C 1
ATOM 827 O O . GLU A 1 116 ? 13.241 -5.565 -47.253 1.00 81.88 116 GLU A O 1
ATOM 832 N N . SER A 1 117 ? 12.370 -4.297 -45.601 1.00 80.56 117 SER A N 1
ATOM 833 C CA . SER A 1 117 ? 13.607 -3.628 -45.176 1.00 80.56 117 SER A CA 1
ATOM 834 C C . SER A 1 117 ? 14.634 -4.573 -44.538 1.00 80.56 117 SER A C 1
ATOM 836 O O . SER A 1 117 ? 15.771 -4.178 -44.319 1.00 80.56 117 SER A O 1
ATOM 838 N N . PHE A 1 118 ? 14.270 -5.833 -44.279 1.00 86.12 118 PHE A N 1
ATOM 839 C CA . PHE A 1 118 ? 15.155 -6.869 -43.727 1.00 86.12 118 PHE A CA 1
ATOM 840 C C . PHE A 1 118 ? 15.630 -7.862 -44.807 1.00 86.12 118 PHE A C 1
ATOM 842 O O . PHE A 1 118 ? 15.866 -9.042 -44.531 1.00 86.12 118 PHE A O 1
ATOM 849 N N . GLY A 1 119 ? 15.669 -7.422 -46.072 1.00 73.38 119 GLY A N 1
ATOM 850 C CA . GLY A 1 119 ? 15.924 -8.262 -47.246 1.00 73.38 119 GLY A CA 1
ATOM 851 C C . GLY A 1 119 ? 17.395 -8.572 -47.528 1.00 73.38 119 GLY A C 1
ATOM 852 O O . GLY A 1 119 ? 17.702 -9.702 -47.907 1.00 73.38 119 GLY A O 1
ATOM 853 N N . SER A 1 120 ? 18.292 -7.607 -47.335 1.00 82.38 120 SER A N 1
ATOM 854 C CA . SER A 1 120 ? 19.743 -7.787 -47.468 1.00 82.38 120 SER A CA 1
ATOM 855 C C . SER A 1 120 ? 20.452 -7.538 -46.135 1.00 82.38 120 SER A C 1
ATOM 857 O O . SER A 1 120 ? 19.882 -6.938 -45.233 1.00 82.38 120 SER A O 1
ATOM 859 N N . GLU A 1 121 ? 21.686 -8.020 -45.973 1.00 77.25 121 GLU A N 1
ATOM 860 C CA . GLU A 1 121 ? 22.394 -7.980 -44.683 1.00 77.25 121 GLU A CA 1
ATOM 861 C C . GLU A 1 121 ? 22.670 -6.553 -44.180 1.00 77.25 121 GLU A C 1
ATOM 863 O O . GLU A 1 121 ? 22.408 -6.255 -43.019 1.00 77.25 121 GLU A O 1
ATOM 868 N N . GLY A 1 122 ? 23.118 -5.645 -45.055 1.00 77.88 122 GLY A N 1
ATOM 869 C CA . GLY A 1 122 ? 23.328 -4.239 -44.690 1.00 77.88 122 GLY A CA 1
ATOM 870 C C . GLY A 1 122 ? 22.024 -3.520 -44.327 1.00 77.88 122 GLY A C 1
ATOM 871 O O . GLY A 1 122 ? 21.968 -2.813 -43.325 1.00 77.88 122 GLY A O 1
ATOM 872 N N . GLU A 1 123 ? 20.955 -3.756 -45.094 1.00 85.31 123 GLU A N 1
ATOM 873 C CA . GLU A 1 123 ? 19.627 -3.189 -44.817 1.00 85.31 123 GLU A CA 1
ATOM 874 C C . GLU A 1 123 ? 19.022 -3.769 -43.532 1.00 85.31 123 GLU A C 1
ATOM 876 O O . GLU A 1 123 ? 18.440 -3.030 -42.746 1.00 85.31 123 GLU A O 1
ATOM 881 N N . ALA A 1 124 ? 19.226 -5.063 -43.268 1.00 86.12 124 ALA A N 1
ATOM 882 C CA . ALA A 1 124 ? 18.760 -5.745 -42.066 1.00 86.12 124 ALA A CA 1
ATOM 883 C C . ALA A 1 124 ? 19.413 -5.196 -40.793 1.00 86.12 124 ALA A C 1
ATOM 885 O O . ALA A 1 124 ? 18.717 -5.010 -39.794 1.00 86.12 124 ALA A O 1
ATOM 886 N N . ILE A 1 125 ? 20.717 -4.894 -40.813 1.00 88.12 125 ILE A N 1
ATOM 887 C CA . ILE A 1 125 ? 21.404 -4.240 -39.688 1.00 88.12 125 ILE A CA 1
ATOM 888 C C . ILE A 1 125 ? 20.762 -2.880 -39.405 1.00 88.12 125 ILE A C 1
ATOM 890 O O . ILE A 1 125 ? 20.353 -2.623 -38.272 1.00 88.12 125 ILE A O 1
ATOM 894 N N . THR A 1 126 ? 20.621 -2.031 -40.427 1.00 87.81 126 THR A N 1
ATOM 895 C CA . THR A 1 126 ? 20.032 -0.693 -40.273 1.00 87.81 126 THR A CA 1
ATOM 896 C C . THR A 1 126 ? 18.568 -0.762 -39.838 1.00 87.81 126 THR A C 1
ATOM 898 O O . THR A 1 126 ? 18.176 -0.066 -38.908 1.00 87.81 126 THR A O 1
ATOM 901 N N . ALA A 1 127 ? 17.758 -1.636 -40.437 1.00 86.31 127 ALA A N 1
ATOM 902 C CA . ALA A 1 127 ? 16.356 -1.815 -40.068 1.00 86.31 127 ALA A CA 1
ATOM 903 C C . ALA A 1 127 ? 16.202 -2.336 -38.630 1.00 86.31 127 ALA A C 1
ATOM 905 O O . ALA A 1 127 ? 15.316 -1.893 -37.898 1.00 86.31 127 ALA A O 1
ATOM 906 N N . THR A 1 128 ? 17.096 -3.227 -38.192 1.00 89.25 128 THR A N 1
ATOM 907 C CA . THR A 1 128 ? 17.134 -3.707 -36.803 1.00 89.25 128 THR A CA 1
ATOM 908 C C . THR A 1 128 ? 17.506 -2.579 -35.845 1.00 89.25 128 THR A C 1
ATOM 910 O O . THR A 1 128 ? 16.847 -2.426 -34.824 1.00 89.25 128 THR A O 1
ATOM 913 N N . GLN A 1 129 ? 18.503 -1.754 -36.181 1.00 89.31 129 GLN A N 1
ATOM 914 C CA . GLN A 1 129 ? 18.878 -0.581 -35.383 1.00 89.31 129 GLN A CA 1
ATOM 915 C C . GLN A 1 129 ? 17.719 0.412 -35.256 1.00 89.31 129 GLN A C 1
ATOM 917 O O . GLN A 1 129 ? 17.383 0.803 -34.145 1.00 89.31 129 GLN A O 1
ATOM 922 N N . VAL A 1 130 ? 17.055 0.753 -36.366 1.00 88.81 130 VAL A N 1
ATOM 923 C CA . VAL A 1 130 ? 15.874 1.634 -36.360 1.00 88.81 130 VAL A CA 1
ATOM 924 C C . VAL A 1 130 ? 14.762 1.057 -35.483 1.00 88.81 130 VAL A C 1
ATOM 926 O O . VAL A 1 130 ? 14.178 1.780 -34.682 1.00 88.81 130 VAL A O 1
ATOM 929 N N . SER A 1 131 ? 14.505 -0.251 -35.580 1.00 88.44 131 SER A N 1
ATOM 930 C CA . SER A 1 131 ? 13.506 -0.919 -34.736 1.00 88.44 131 SER A CA 1
ATOM 931 C C . SER A 1 131 ? 13.873 -0.838 -33.256 1.00 88.44 131 SER A C 1
ATOM 933 O O . SER A 1 131 ? 13.023 -0.537 -32.427 1.00 88.44 131 SER A O 1
ATOM 935 N N . VAL A 1 132 ? 15.138 -1.102 -32.918 1.00 88.44 132 VAL A N 1
ATOM 936 C CA . VAL A 1 132 ? 15.646 -1.032 -31.543 1.00 88.44 132 VAL A CA 1
ATOM 937 C C . VAL A 1 132 ? 15.493 0.377 -30.978 1.00 88.44 132 VAL A C 1
ATOM 939 O O . VAL A 1 132 ? 15.011 0.513 -29.857 1.00 88.44 132 VAL A O 1
ATOM 942 N N . GLU A 1 133 ? 15.836 1.417 -31.738 1.00 86.50 133 GLU A N 1
ATOM 943 C CA . GLU A 1 133 ? 15.649 2.799 -31.285 1.00 86.50 133 GLU A CA 1
ATOM 944 C C . GLU A 1 133 ? 14.161 3.153 -31.123 1.00 86.50 133 GLU A C 1
ATOM 946 O O . GLU A 1 133 ? 13.774 3.681 -30.082 1.00 86.50 133 GLU A O 1
ATOM 951 N N . GLY A 1 134 ? 13.291 2.752 -32.056 1.00 84.25 134 GLY A N 1
ATOM 952 C CA . GLY A 1 134 ? 11.841 2.950 -31.918 1.00 84.25 134 GLY A CA 1
ATOM 953 C C . GLY A 1 134 ? 11.239 2.230 -30.700 1.00 84.25 134 GLY A C 1
ATOM 954 O O . GLY A 1 134 ? 10.384 2.776 -29.992 1.00 84.25 134 GLY A O 1
ATOM 955 N N . ILE A 1 135 ? 11.718 1.017 -30.399 1.00 86.56 135 ILE A N 1
ATOM 956 C CA . ILE A 1 135 ? 11.325 0.279 -29.191 1.00 86.56 135 ILE A CA 1
ATOM 957 C C . ILE A 1 135 ? 11.831 1.004 -27.935 1.00 86.56 135 ILE A C 1
ATOM 959 O O . ILE A 1 135 ? 11.055 1.163 -26.993 1.00 86.56 135 ILE A O 1
ATOM 963 N N . LYS A 1 136 ? 13.080 1.492 -27.909 1.00 84.19 136 LYS A N 1
ATOM 964 C CA . LYS A 1 136 ? 13.628 2.268 -26.778 1.00 84.19 136 LYS A CA 1
ATOM 965 C C . LYS A 1 136 ? 12.831 3.539 -26.506 1.00 84.19 136 LYS A C 1
ATOM 967 O O . LYS A 1 136 ? 12.497 3.800 -25.353 1.00 84.19 136 LYS A O 1
ATOM 972 N N . GLU A 1 137 ? 12.480 4.299 -27.540 1.00 83.19 137 GLU A N 1
ATOM 973 C CA . GLU A 1 137 ? 11.623 5.481 -27.392 1.00 83.19 137 GLU A CA 1
ATOM 974 C C . GLU A 1 137 ? 10.258 5.115 -26.799 1.00 83.19 137 GLU A C 1
ATOM 976 O O . GLU A 1 137 ? 9.733 5.815 -25.932 1.00 83.19 137 GLU A O 1
ATOM 981 N N . THR A 1 138 ? 9.678 3.993 -27.230 1.00 82.75 138 THR A N 1
ATOM 982 C CA . THR A 1 138 ? 8.399 3.513 -26.693 1.00 82.75 138 THR A CA 1
ATOM 983 C C . THR A 1 138 ? 8.530 3.093 -25.229 1.00 82.75 138 THR A C 1
ATOM 985 O O . THR A 1 138 ? 7.692 3.475 -24.415 1.00 82.75 138 THR A O 1
ATOM 988 N N . ILE A 1 139 ? 9.602 2.383 -24.862 1.00 83.38 139 ILE A N 1
ATOM 989 C CA . ILE A 1 139 ? 9.919 2.031 -23.468 1.00 83.38 139 ILE A CA 1
ATOM 990 C C . ILE A 1 139 ? 10.014 3.293 -22.603 1.00 83.38 139 ILE A C 1
ATOM 992 O O . ILE A 1 139 ? 9.425 3.335 -21.524 1.00 83.38 139 ILE A O 1
ATOM 996 N N . GLN A 1 140 ? 10.687 4.345 -23.080 1.00 80.56 140 GLN A N 1
ATOM 997 C CA . GLN A 1 140 ? 10.777 5.619 -22.357 1.00 80.56 140 GLN A CA 1
ATOM 998 C C . GLN A 1 140 ? 9.393 6.239 -22.117 1.00 80.56 140 GLN A C 1
ATOM 1000 O O . GLN A 1 140 ? 9.094 6.647 -20.995 1.00 80.56 140 GLN A O 1
ATOM 1005 N N . ARG A 1 141 ? 8.510 6.253 -23.126 1.00 81.38 141 ARG A N 1
ATOM 1006 C CA . ARG A 1 141 ? 7.126 6.747 -22.971 1.00 81.38 141 ARG A CA 1
ATOM 1007 C C . ARG A 1 141 ? 6.327 5.916 -21.967 1.00 81.38 141 ARG A C 1
ATOM 1009 O O . ARG A 1 141 ? 5.610 6.478 -21.142 1.00 81.38 141 ARG A O 1
ATOM 1016 N N . VAL A 1 142 ? 6.465 4.588 -22.005 1.00 84.56 142 VAL A N 1
ATOM 1017 C CA . VAL A 1 142 ? 5.838 3.697 -21.015 1.00 84.56 142 VAL A CA 1
ATOM 1018 C C . VAL A 1 142 ? 6.356 4.013 -19.617 1.00 84.56 142 VAL A C 1
ATOM 1020 O O . VAL A 1 142 ? 5.564 4.061 -18.682 1.00 84.56 142 VAL A O 1
ATOM 1023 N N . TRP A 1 143 ? 7.648 4.298 -19.461 1.00 81.50 143 TRP A N 1
ATOM 1024 C CA . TRP A 1 143 ? 8.216 4.639 -18.161 1.00 81.50 143 TRP A CA 1
ATOM 1025 C C . TRP A 1 143 ? 7.682 5.962 -17.596 1.00 81.50 143 TRP A C 1
ATOM 1027 O O . TRP A 1 143 ? 7.378 6.053 -16.406 1.00 81.50 143 TRP A O 1
ATOM 1037 N N . GLU A 1 144 ? 7.481 6.976 -18.438 1.00 82.00 144 GLU A N 1
ATOM 1038 C CA . GLU A 1 144 ? 6.789 8.202 -18.018 1.00 82.00 144 GLU A CA 1
ATOM 1039 C C . GLU A 1 144 ? 5.331 7.927 -17.613 1.00 82.00 144 GLU A C 1
ATOM 1041 O O . GLU A 1 144 ? 4.854 8.465 -16.610 1.00 82.00 144 GLU A O 1
ATOM 1046 N N . ALA A 1 145 ? 4.639 7.023 -18.315 1.00 84.56 145 ALA A N 1
ATOM 1047 C CA . ALA A 1 145 ? 3.301 6.582 -17.926 1.00 84.56 145 ALA A CA 1
ATOM 1048 C C . ALA A 1 145 ? 3.300 5.805 -16.596 1.00 84.56 145 ALA A C 1
ATOM 1050 O O . ALA A 1 145 ? 2.406 6.025 -15.778 1.00 84.56 145 ALA A O 1
ATOM 1051 N N . VAL A 1 146 ? 4.306 4.957 -16.331 1.00 85.62 146 VAL A N 1
ATOM 1052 C CA . VAL A 1 146 ? 4.481 4.283 -15.030 1.00 85.62 146 VAL A CA 1
ATOM 1053 C C . VAL A 1 146 ? 4.611 5.323 -13.924 1.00 85.62 146 VAL A C 1
ATOM 1055 O O . VAL A 1 146 ? 3.870 5.259 -12.947 1.00 85.62 146 VAL A O 1
ATOM 1058 N N . LYS A 1 147 ? 5.487 6.325 -14.076 1.00 82.31 147 LYS A N 1
ATOM 1059 C CA . LYS A 1 147 ? 5.649 7.397 -13.076 1.00 82.31 147 LYS A CA 1
ATOM 1060 C C . LYS A 1 147 ? 4.330 8.123 -12.806 1.00 82.31 147 LYS A C 1
ATOM 1062 O O . LYS A 1 147 ? 3.976 8.342 -11.649 1.00 82.31 147 LYS A O 1
ATOM 1067 N N . ALA A 1 148 ? 3.587 8.464 -13.860 1.00 86.00 148 ALA A N 1
ATOM 1068 C CA . ALA A 1 148 ? 2.280 9.101 -13.733 1.00 86.00 148 ALA A CA 1
ATOM 1069 C C . ALA A 1 148 ? 1.258 8.197 -13.020 1.00 86.00 148 ALA A C 1
ATOM 1071 O O . ALA A 1 148 ? 0.483 8.677 -12.191 1.00 86.00 148 ALA A O 1
ATOM 1072 N N . ALA A 1 149 ? 1.264 6.893 -13.303 1.00 87.19 149 ALA A N 1
ATOM 1073 C CA . ALA A 1 149 ? 0.409 5.922 -12.630 1.00 87.19 149 ALA A CA 1
ATOM 1074 C C . ALA A 1 149 ? 0.774 5.767 -11.142 1.00 87.19 149 ALA A C 1
ATOM 1076 O O . ALA A 1 149 ? -0.126 5.737 -10.306 1.00 87.19 149 ALA A O 1
ATOM 1077 N N . VAL A 1 150 ? 2.065 5.769 -10.783 1.00 87.12 150 VAL A N 1
ATOM 1078 C CA . VAL A 1 150 ? 2.488 5.729 -9.370 1.00 87.12 150 VAL A CA 1
ATOM 1079 C C . VAL A 1 150 ? 2.069 7.002 -8.632 1.00 87.12 150 VAL A C 1
ATOM 1081 O O . VAL A 1 150 ? 1.576 6.913 -7.512 1.00 87.12 150 VAL A O 1
ATOM 1084 N N . LEU A 1 151 ? 2.180 8.185 -9.250 1.00 88.12 151 LEU A N 1
ATOM 1085 C CA . LEU A 1 151 ? 1.669 9.427 -8.650 1.00 88.12 151 LEU A CA 1
ATOM 1086 C C . LEU A 1 151 ? 0.160 9.348 -8.378 1.00 88.12 151 LEU A C 1
ATOM 1088 O O . LEU A 1 151 ? -0.283 9.693 -7.284 1.00 88.12 151 LEU A O 1
ATOM 1092 N N . LYS A 1 152 ? -0.621 8.814 -9.325 1.00 89.50 152 LYS A N 1
ATOM 1093 C CA . LYS A 1 152 ? -2.058 8.567 -9.123 1.00 89.50 152 LYS A CA 1
ATOM 1094 C C . LYS A 1 152 ? -2.327 7.554 -8.010 1.00 89.50 152 LYS A C 1
ATOM 1096 O O . LYS A 1 152 ? -3.272 7.739 -7.249 1.00 89.50 152 LYS A O 1
ATOM 1101 N N . ALA A 1 153 ? -1.508 6.510 -7.887 1.00 88.44 153 ALA A N 1
ATOM 1102 C CA . ALA A 1 153 ? -1.610 5.555 -6.786 1.00 88.44 153 ALA A CA 1
ATOM 1103 C C . ALA A 1 153 ? -1.337 6.234 -5.432 1.00 88.44 153 ALA A C 1
ATOM 1105 O O . ALA A 1 153 ? -2.117 6.065 -4.498 1.00 88.44 153 ALA A O 1
ATOM 1106 N N . ILE A 1 154 ? -0.310 7.089 -5.339 1.00 89.12 154 ILE A N 1
ATOM 1107 C CA . ILE A 1 154 ? -0.026 7.890 -4.136 1.00 89.12 154 ILE A CA 1
ATOM 1108 C C . ILE A 1 154 ? -1.212 8.802 -3.790 1.00 89.12 154 ILE A C 1
ATOM 1110 O O . ILE A 1 154 ? -1.594 8.893 -2.623 1.00 89.12 154 ILE A O 1
ATOM 1114 N N . GLU A 1 155 ? -1.818 9.466 -4.776 1.00 91.12 155 GLU A N 1
ATOM 1115 C CA . GLU A 1 155 ? -3.010 10.298 -4.570 1.00 91.12 155 GLU A CA 1
ATOM 1116 C C . GLU A 1 155 ? -4.220 9.480 -4.104 1.00 91.12 155 GLU A C 1
ATOM 1118 O O . GLU A 1 155 ? -4.924 9.897 -3.180 1.00 91.12 155 GLU A O 1
ATOM 1123 N N . ALA A 1 156 ? -4.444 8.300 -4.688 1.00 90.88 156 ALA A N 1
ATOM 1124 C CA . ALA A 1 156 ? -5.503 7.388 -4.268 1.00 90.88 156 ALA A CA 1
ATOM 1125 C C . ALA A 1 156 ? -5.308 6.942 -2.811 1.00 90.88 156 ALA A C 1
ATOM 1127 O O . ALA A 1 156 ? -6.267 6.939 -2.039 1.00 90.88 156 ALA A O 1
ATOM 1128 N N . VAL A 1 157 ? -4.068 6.648 -2.410 1.00 91.06 157 VAL A N 1
ATOM 1129 C CA . VAL A 1 157 ? -3.721 6.314 -1.024 1.00 91.06 157 VAL A CA 1
ATOM 1130 C C . VAL A 1 157 ? -3.946 7.504 -0.087 1.00 91.06 157 VAL A C 1
ATOM 1132 O O . VAL A 1 157 ? -4.570 7.344 0.960 1.00 91.06 157 VAL A O 1
ATOM 1135 N N . LYS A 1 158 ? -3.516 8.719 -0.453 1.00 90.38 158 LYS A N 1
ATOM 1136 C CA . LYS A 1 158 ? -3.790 9.937 0.337 1.00 90.38 158 LYS A CA 1
ATOM 1137 C C . LYS A 1 158 ? -5.294 10.146 0.534 1.00 90.38 158 LYS A C 1
ATOM 1139 O O . LYS A 1 158 ? -5.752 10.408 1.645 1.00 90.38 158 LYS A O 1
ATOM 1144 N N . ALA A 1 159 ? -6.077 9.983 -0.533 1.00 91.56 159 ALA A N 1
ATOM 1145 C CA . ALA A 1 159 ? -7.532 10.079 -0.478 1.00 91.56 159 ALA A CA 1
ATOM 1146 C C . ALA A 1 159 ? -8.154 8.978 0.395 1.00 91.56 159 ALA A C 1
ATOM 1148 O O . ALA A 1 159 ? -9.134 9.226 1.102 1.00 91.56 159 ALA A O 1
ATOM 1149 N N . TRP A 1 160 ? -7.585 7.771 0.368 1.00 93.81 160 TRP A N 1
ATOM 1150 C CA . TRP A 1 160 ? -7.979 6.679 1.246 1.00 93.81 160 TRP A CA 1
ATOM 1151 C C . TRP A 1 160 ? -7.733 7.026 2.718 1.00 93.81 160 TRP A C 1
ATOM 1153 O O . TRP A 1 160 ? -8.672 6.952 3.508 1.00 93.81 160 TRP A O 1
ATOM 1163 N N . PHE A 1 161 ? -6.532 7.493 3.079 1.00 92.38 161 PHE A N 1
ATOM 1164 C CA . PHE A 1 161 ? -6.211 7.881 4.458 1.00 92.38 161 PHE A CA 1
ATOM 1165 C C . PHE A 1 161 ? -7.084 9.038 4.943 1.00 92.38 161 PHE A C 1
ATOM 1167 O O . PHE A 1 161 ? -7.609 8.988 6.053 1.00 92.38 161 PHE A O 1
ATOM 1174 N N . ALA A 1 162 ? -7.335 10.043 4.100 1.00 91.44 162 ALA A N 1
ATOM 1175 C CA . ALA A 1 162 ? -8.255 11.126 4.434 1.00 91.44 162 ALA A CA 1
ATOM 1176 C C . ALA A 1 162 ? -9.656 10.595 4.795 1.00 91.44 162 ALA A C 1
ATOM 1178 O O . ALA A 1 162 ? -10.226 10.983 5.814 1.00 91.44 162 ALA A O 1
ATOM 1179 N N . LYS A 1 163 ? -10.193 9.655 4.004 1.00 91.81 163 LYS A N 1
ATOM 1180 C CA . LYS A 1 163 ? -11.477 8.996 4.298 1.00 91.81 163 LYS A CA 1
ATOM 1181 C C . LYS A 1 163 ? -11.414 8.125 5.551 1.00 91.81 163 LYS A C 1
ATOM 1183 O O . LYS A 1 163 ? -12.382 8.103 6.309 1.00 91.81 163 LYS A O 1
ATOM 1188 N N . PHE A 1 164 ? -10.303 7.426 5.771 1.00 93.00 164 PHE A N 1
ATOM 1189 C CA . PHE A 1 164 ? -10.089 6.609 6.959 1.00 93.00 164 PHE A CA 1
ATOM 1190 C C . PHE A 1 164 ? -10.156 7.452 8.236 1.00 93.00 164 PHE A C 1
ATOM 1192 O O . PHE A 1 164 ? -10.932 7.123 9.129 1.00 93.00 164 PHE A O 1
ATOM 1199 N N . PHE A 1 165 ? -9.426 8.569 8.306 1.00 91.75 165 PHE A N 1
ATOM 1200 C CA . PHE A 1 165 ? -9.426 9.428 9.494 1.00 91.75 165 PHE A CA 1
ATOM 1201 C C . PHE A 1 165 ? -10.785 10.090 9.741 1.00 91.75 165 PHE A C 1
ATOM 1203 O O . PHE A 1 165 ? -11.236 10.132 10.881 1.00 91.75 165 PHE A O 1
ATOM 1210 N N . ILE A 1 166 ? -11.501 10.492 8.684 1.00 90.06 166 ILE A N 1
ATOM 1211 C CA . ILE A 1 166 ? -12.896 10.950 8.811 1.00 90.06 166 ILE A CA 1
ATOM 1212 C C . ILE A 1 166 ? -13.785 9.844 9.403 1.00 90.06 166 ILE A C 1
ATOM 1214 O O . ILE A 1 166 ? -14.673 10.117 10.209 1.00 90.06 166 ILE A O 1
ATOM 1218 N N . ASN A 1 167 ? -13.582 8.585 9.005 1.00 90.00 167 ASN A N 1
ATOM 1219 C CA . ASN A 1 167 ? -14.325 7.465 9.576 1.00 90.00 167 ASN A CA 1
ATOM 1220 C C . ASN A 1 167 ? -13.947 7.215 11.048 1.00 90.00 167 ASN A C 1
ATOM 1222 O O . ASN A 1 167 ? -14.831 6.989 11.870 1.00 90.00 167 ASN A O 1
ATOM 1226 N N . ALA A 1 168 ? -12.662 7.308 11.399 1.00 90.94 168 ALA A N 1
ATOM 1227 C CA . ALA A 1 168 ? -12.191 7.175 12.777 1.00 90.94 168 ALA A CA 1
ATOM 1228 C C . ALA A 1 168 ? -12.814 8.238 13.704 1.00 90.94 168 ALA A C 1
ATOM 1230 O O . ALA A 1 168 ? -13.289 7.899 14.787 1.00 90.94 168 ALA A O 1
ATOM 1231 N N . GLU A 1 169 ? -12.924 9.493 13.254 1.00 91.19 169 GLU A N 1
ATOM 1232 C CA . GLU A 1 169 ? -13.626 10.557 13.990 1.00 91.19 169 GLU A CA 1
ATOM 1233 C C . GLU A 1 169 ? -15.114 10.236 14.210 1.00 91.19 169 GLU A C 1
ATOM 1235 O O . GLU A 1 169 ? -15.658 10.483 15.286 1.00 91.19 169 GLU A O 1
ATOM 1240 N N . LYS A 1 170 ? -15.785 9.630 13.222 1.00 90.31 170 LYS A N 1
ATOM 1241 C CA . LYS A 1 170 ? -17.183 9.188 13.369 1.00 90.31 170 LYS A CA 1
ATOM 1242 C C . LYS A 1 170 ? -17.329 8.037 14.361 1.00 90.31 170 LYS A C 1
ATOM 1244 O O . LYS A 1 170 ? -18.287 8.027 15.133 1.00 90.31 170 LYS A O 1
ATOM 1249 N N . ILE A 1 171 ? -16.392 7.086 14.359 1.00 91.62 171 ILE A N 1
ATOM 1250 C CA . ILE A 1 171 ? -16.338 5.999 15.349 1.00 91.62 171 ILE A CA 1
ATOM 1251 C C . ILE A 1 171 ? -16.184 6.591 16.755 1.00 91.62 171 ILE A C 1
ATOM 1253 O O . ILE A 1 171 ? -16.946 6.222 17.649 1.00 91.62 171 ILE A O 1
ATOM 1257 N N . LYS A 1 172 ? -15.276 7.561 16.930 1.00 93.56 172 LYS A N 1
ATOM 1258 C CA . LYS A 1 172 ? -15.088 8.281 18.196 1.00 93.56 172 LYS A CA 1
ATOM 1259 C C . LYS A 1 172 ? -16.373 8.962 18.661 1.00 93.56 172 LYS A C 1
ATOM 1261 O O . LYS A 1 172 ? -16.844 8.695 19.762 1.00 93.56 172 LYS A O 1
ATOM 1266 N N . ALA A 1 173 ? -16.979 9.785 17.806 1.00 92.69 173 ALA A N 1
ATOM 1267 C CA . ALA A 1 173 ? -18.196 10.521 18.143 1.00 92.69 173 ALA A CA 1
ATOM 1268 C C . ALA A 1 173 ? -19.357 9.581 18.516 1.00 92.69 173 ALA A C 1
ATOM 1270 O O . ALA A 1 173 ? -20.151 9.869 19.413 1.00 92.69 173 ALA A O 1
ATOM 1271 N N . ARG A 1 174 ? -19.448 8.418 17.858 1.00 91.75 174 ARG A N 1
ATOM 1272 C CA . ARG A 1 174 ? -20.430 7.386 18.201 1.00 91.75 174 ARG A CA 1
ATOM 1273 C C . ARG A 1 174 ? -20.157 6.771 19.576 1.00 91.75 174 ARG A C 1
ATOM 1275 O O . ARG A 1 174 ? -21.103 6.579 20.337 1.00 91.75 174 ARG A O 1
ATOM 1282 N N . ALA A 1 175 ? -18.899 6.477 19.903 1.00 93.69 175 ALA A N 1
ATOM 1283 C CA . ALA A 1 175 ? -18.516 5.971 21.220 1.00 93.69 175 ALA A CA 1
ATOM 1284 C C . ALA A 1 175 ? -18.844 6.983 22.335 1.00 93.69 175 ALA A C 1
ATOM 1286 O O . ALA A 1 175 ? -19.463 6.615 23.332 1.00 93.69 175 ALA A O 1
ATOM 1287 N N . GLU A 1 176 ? -18.532 8.267 22.132 1.00 94.56 176 GLU A N 1
ATOM 1288 C CA . GLU A 1 176 ? -18.880 9.352 23.063 1.00 94.56 176 GLU A CA 1
ATOM 1289 C C . GLU A 1 176 ? -20.396 9.454 23.286 1.00 94.56 176 GLU A C 1
ATOM 1291 O O . GLU A 1 176 ? -20.853 9.576 24.424 1.00 94.56 176 GLU A O 1
ATOM 1296 N N . ALA A 1 177 ? -21.189 9.346 22.216 1.00 92.50 177 ALA A N 1
ATOM 1297 C CA . ALA A 1 177 ? -22.646 9.387 22.301 1.00 92.50 177 ALA A CA 1
ATOM 1298 C C . ALA A 1 177 ? -23.230 8.185 23.060 1.00 92.50 177 ALA A C 1
ATOM 1300 O O . ALA A 1 177 ? -24.135 8.357 23.879 1.00 92.50 177 ALA A O 1
ATOM 1301 N N . ILE A 1 178 ? -22.710 6.973 22.825 1.00 92.56 178 ILE A N 1
ATOM 1302 C CA . ILE A 1 178 ? -23.132 5.771 23.561 1.00 92.56 178 ILE A CA 1
ATOM 1303 C C . ILE A 1 178 ? -22.780 5.915 25.042 1.00 92.56 178 ILE A C 1
ATOM 1305 O O . ILE A 1 178 ? -23.646 5.683 25.886 1.00 92.56 178 ILE A O 1
ATOM 1309 N N . LYS A 1 179 ? -21.553 6.352 25.355 1.00 93.25 179 LYS A N 1
ATOM 1310 C CA . LYS A 1 179 ? -21.098 6.579 26.731 1.00 93.25 179 LYS A CA 1
ATOM 1311 C C . LYS A 1 179 ? -21.979 7.595 27.457 1.00 93.25 179 LYS A C 1
ATOM 1313 O O . LYS A 1 179 ? -22.468 7.329 28.551 1.00 93.25 179 LYS A O 1
ATOM 1318 N N . ALA A 1 180 ? -22.241 8.743 26.834 1.00 92.06 180 ALA A N 1
ATOM 1319 C CA . ALA A 1 180 ? -23.121 9.762 27.400 1.00 92.06 180 ALA A CA 1
ATOM 1320 C C . ALA A 1 180 ? -24.543 9.228 27.633 1.00 92.06 180 ALA A C 1
ATOM 1322 O O . ALA A 1 180 ? -25.171 9.562 28.634 1.00 92.06 180 ALA A O 1
ATOM 1323 N N . GLY A 1 181 ? -25.028 8.366 26.736 1.00 89.12 181 GLY A N 1
ATOM 1324 C CA . GLY A 1 181 ? -26.347 7.753 26.827 1.00 89.12 181 GLY A CA 1
ATOM 1325 C C . GLY A 1 181 ? -26.520 6.741 27.962 1.00 89.12 181 GLY A C 1
ATOM 1326 O O . GLY A 1 181 ? -27.662 6.410 28.265 1.00 89.12 181 GLY A O 1
ATOM 1327 N N . VAL A 1 182 ? -25.445 6.240 28.583 1.00 91.06 182 VAL A N 1
ATOM 1328 C CA . VAL A 1 182 ? -25.525 5.267 29.695 1.00 91.06 182 VAL A CA 1
ATOM 1329 C C . VAL A 1 182 ? -25.138 5.830 31.061 1.00 91.06 182 VAL A C 1
ATOM 1331 O O . VAL A 1 182 ? -25.410 5.183 32.065 1.00 91.06 182 VAL A O 1
ATOM 1334 N N . LYS A 1 183 ? -24.572 7.039 31.113 1.00 86.44 183 LYS A N 1
ATOM 1335 C CA . LYS A 1 183 ? -23.971 7.639 32.316 1.00 86.44 183 LYS A CA 1
ATOM 1336 C C . LYS A 1 183 ? -24.889 7.696 33.546 1.00 86.44 183 LYS A C 1
ATOM 1338 O O . LYS A 1 183 ? -24.421 7.530 34.667 1.00 86.44 183 LYS A O 1
ATOM 1343 N N . ASP A 1 184 ? -26.180 7.943 33.336 1.00 87.06 184 ASP A N 1
ATOM 1344 C CA . ASP A 1 184 ? -27.169 8.073 34.418 1.00 87.06 184 ASP A CA 1
ATOM 1345 C C . ASP A 1 184 ? -28.082 6.841 34.539 1.00 87.06 184 ASP A C 1
ATOM 1347 O O . ASP A 1 184 ? -29.003 6.818 35.357 1.00 87.06 184 ASP A O 1
ATOM 1351 N N . LYS A 1 185 ? -27.834 5.810 33.723 1.00 87.75 185 LYS A N 1
ATOM 1352 C CA . LYS A 1 185 ? -28.658 4.607 33.696 1.00 87.75 185 LYS A CA 1
ATOM 1353 C C . LYS A 1 185 ? -28.278 3.672 34.833 1.00 87.75 185 LYS A C 1
ATOM 1355 O O . LYS A 1 185 ? -27.103 3.391 35.066 1.00 87.75 185 LYS A O 1
ATOM 1360 N N . THR A 1 186 ? -29.284 3.167 35.537 1.00 76.38 186 THR A N 1
ATOM 1361 C CA . THR A 1 186 ? -29.101 2.280 36.695 1.00 76.38 186 THR A CA 1
ATOM 1362 C C . THR A 1 186 ? -30.126 1.146 36.683 1.00 76.38 186 THR A C 1
ATOM 1364 O O . THR A 1 186 ? -31.119 1.203 35.965 1.00 76.38 186 THR A O 1
ATOM 1367 N N . GLY A 1 187 ? -29.887 0.104 37.481 1.00 78.62 187 GLY A N 1
ATOM 1368 C CA . GLY A 1 187 ? -30.789 -1.046 37.594 1.00 78.62 187 GLY A CA 1
ATOM 1369 C C . GLY A 1 187 ? -30.454 -2.203 36.650 1.00 78.62 187 GLY A C 1
ATOM 1370 O O . GLY A 1 187 ? -29.436 -2.197 35.956 1.00 78.62 187 GLY A O 1
ATOM 1371 N N . ASP A 1 188 ? -31.303 -3.229 36.684 1.00 84.31 188 ASP A N 1
ATOM 1372 C CA . ASP A 1 188 ? -31.139 -4.439 35.883 1.00 84.31 188 ASP A CA 1
ATOM 1373 C C . ASP A 1 188 ? -31.548 -4.205 34.424 1.00 84.31 188 ASP A C 1
ATOM 1375 O O . ASP A 1 188 ? -32.488 -3.464 34.127 1.00 84.31 188 ASP A O 1
ATOM 1379 N N . ALA A 1 189 ? -30.854 -4.875 33.505 1.00 89.06 189 ALA A N 1
ATOM 1380 C CA . ALA A 1 189 ? -31.219 -4.862 32.095 1.00 89.06 189 ALA A CA 1
ATOM 1381 C C . ALA A 1 189 ? -32.621 -5.458 31.887 1.00 89.06 189 ALA A C 1
ATOM 1383 O O . ALA A 1 189 ? -32.939 -6.510 32.444 1.00 89.06 189 ALA A O 1
ATOM 1384 N N . LYS A 1 190 ? -33.427 -4.834 31.019 1.00 89.75 190 LYS A N 1
ATOM 1385 C CA . LYS A 1 190 ? -34.751 -5.346 30.619 1.00 89.75 190 LYS A CA 1
ATOM 1386 C C . LYS A 1 190 ? -34.669 -6.745 30.014 1.00 89.75 190 LYS A C 1
ATOM 1388 O O . LYS A 1 190 ? -35.484 -7.606 30.333 1.00 89.75 190 LYS A O 1
ATOM 1393 N N . GLU A 1 191 ? -33.676 -6.970 29.160 1.00 89.38 191 GLU A N 1
ATOM 1394 C CA . GLU A 1 191 ? -33.379 -8.270 28.571 1.00 89.38 191 GLU A CA 1
ATOM 1395 C C . GLU A 1 191 ? -31.950 -8.683 28.918 1.00 89.38 191 GLU A C 1
ATOM 1397 O O . GLU A 1 191 ? -31.014 -7.888 28.832 1.00 89.38 191 GLU A O 1
ATOM 1402 N N . SER A 1 192 ? -31.762 -9.955 29.278 1.00 87.31 192 SER A N 1
ATOM 1403 C CA . SER A 1 192 ? -30.441 -10.516 29.594 1.00 87.31 192 SER A CA 1
ATOM 1404 C C . SER A 1 192 ? -29.574 -10.760 28.356 1.00 87.31 192 SER A C 1
ATOM 1406 O O . SER A 1 192 ? -28.386 -11.055 28.487 1.00 87.31 192 SER A O 1
ATOM 1408 N N . LYS A 1 193 ? -30.170 -10.701 27.162 1.00 89.31 193 LYS A N 1
ATOM 1409 C CA . LYS A 1 193 ? -29.495 -10.869 25.878 1.00 89.31 193 LYS A CA 1
ATOM 1410 C C . LYS A 1 193 ? -29.953 -9.807 24.891 1.00 89.31 193 LYS A C 1
ATOM 1412 O O . LYS A 1 193 ? -31.100 -9.381 24.940 1.00 89.31 193 LYS A O 1
ATOM 1417 N N . VAL A 1 194 ? -29.076 -9.455 23.959 1.00 88.06 194 VAL A N 1
ATOM 1418 C CA . VAL A 1 194 ? -29.374 -8.569 22.832 1.00 88.06 194 VAL A CA 1
ATOM 1419 C C . VAL A 1 194 ? -29.001 -9.227 21.513 1.00 88.06 194 VAL A C 1
ATOM 1421 O O . VAL A 1 194 ? -27.995 -9.932 21.418 1.00 88.06 194 VAL A O 1
ATOM 1424 N N . SER A 1 195 ? -29.799 -8.969 20.476 1.00 84.00 195 SER A N 1
ATOM 1425 C CA . SER A 1 195 ? -29.455 -9.383 19.117 1.00 84.00 195 SER A CA 1
ATOM 1426 C C . SER A 1 195 ? -28.380 -8.468 18.536 1.00 84.00 195 SER A C 1
ATOM 1428 O O . SER A 1 195 ? -28.484 -7.243 18.613 1.00 84.00 195 SER A O 1
ATOM 1430 N N . VAL A 1 196 ? -27.356 -9.070 17.935 1.00 76.50 196 VAL A N 1
ATOM 1431 C CA . VAL A 1 196 ? -26.172 -8.375 17.406 1.00 76.50 196 VAL A CA 1
ATOM 1432 C C . VAL A 1 196 ? -26.040 -8.467 15.886 1.00 76.50 196 VAL A C 1
ATOM 1434 O O . VAL A 1 196 ? -25.080 -7.951 15.319 1.00 76.50 196 VAL A O 1
ATOM 1437 N N . GLY A 1 197 ? -27.024 -9.069 15.207 1.00 73.69 197 GLY A N 1
ATOM 1438 C CA . GLY A 1 197 ? -27.179 -9.018 13.751 1.00 73.69 197 GLY A CA 1
ATOM 1439 C C . GLY A 1 197 ? -25.883 -9.283 12.971 1.00 73.69 197 GLY A C 1
ATOM 1440 O O . GLY A 1 197 ? -25.328 -10.379 13.020 1.00 73.69 197 GLY A O 1
ATOM 1441 N N . SER A 1 198 ? -25.412 -8.272 12.235 1.00 71.38 198 SER A N 1
ATOM 1442 C CA . SER A 1 198 ? -24.218 -8.322 11.378 1.00 71.38 198 SER A CA 1
ATOM 1443 C C . SER A 1 198 ? -22.886 -8.180 12.130 1.00 71.38 198 SER A C 1
ATOM 1445 O O . SER A 1 198 ? -21.838 -8.469 11.546 1.00 71.38 198 SER A O 1
ATOM 1447 N N . ALA A 1 199 ? -22.886 -7.792 13.413 1.00 77.88 199 ALA A N 1
ATOM 1448 C CA . ALA A 1 199 ? -21.659 -7.622 14.195 1.00 77.88 199 ALA A CA 1
ATOM 1449 C C . ALA A 1 199 ? -20.906 -8.949 14.380 1.00 77.88 199 ALA A C 1
ATOM 1451 O O . ALA A 1 199 ? -19.678 -8.958 14.419 1.00 77.88 199 ALA A O 1
ATOM 1452 N N . VAL A 1 200 ? -21.610 -10.087 14.381 1.00 80.00 200 VAL A N 1
ATOM 1453 C CA . VAL A 1 200 ? -20.989 -11.422 14.476 1.00 80.00 200 VAL A CA 1
ATOM 1454 C C . VAL A 1 200 ? -19.964 -11.643 13.363 1.00 80.00 200 VAL A C 1
ATOM 1456 O O . VAL A 1 200 ? -18.849 -12.088 13.625 1.00 80.00 200 VAL A O 1
ATOM 1459 N N . ALA A 1 201 ? -20.295 -11.238 12.132 1.00 82.50 201 ALA A N 1
ATOM 1460 C CA . ALA A 1 201 ? -19.407 -11.348 10.976 1.00 82.50 201 ALA A CA 1
ATOM 1461 C C . ALA A 1 201 ? -18.158 -10.454 11.084 1.00 82.50 201 ALA A C 1
ATOM 1463 O O . ALA A 1 201 ? -17.168 -10.688 10.397 1.00 82.50 201 ALA A O 1
ATOM 1464 N N . LYS A 1 202 ? -18.193 -9.420 11.932 1.00 86.94 202 LYS A N 1
ATOM 1465 C CA . LYS A 1 202 ? -17.063 -8.513 12.177 1.00 86.94 202 LYS A CA 1
ATOM 1466 C C . LYS A 1 202 ? -16.161 -9.004 13.315 1.00 86.94 202 LYS A C 1
ATOM 1468 O O . LYS A 1 202 ? -14.990 -8.644 13.343 1.00 86.94 202 LYS A O 1
ATOM 1473 N N . LEU A 1 203 ? -16.702 -9.794 14.245 1.00 90.38 203 LEU A N 1
ATOM 1474 C CA . LEU A 1 203 ? -16.098 -10.042 15.558 1.00 90.38 203 LEU A CA 1
ATOM 1475 C C . LEU A 1 203 ? -15.730 -11.507 15.833 1.00 90.38 203 LEU A C 1
ATOM 1477 O O . LEU A 1 203 ? -15.122 -11.802 16.859 1.00 90.38 203 LEU A O 1
ATOM 1481 N N . HIS A 1 204 ? -16.096 -12.443 14.957 1.00 88.25 204 HIS A N 1
ATOM 1482 C CA . HIS A 1 204 ? -15.798 -13.855 15.195 1.00 88.25 204 HIS A CA 1
ATOM 1483 C C . HIS A 1 204 ? -14.307 -14.193 15.044 1.00 88.25 204 HIS A C 1
ATOM 1485 O O . HIS A 1 204 ? -13.601 -13.606 14.227 1.00 88.25 204 HIS A O 1
ATOM 1491 N N . LYS A 1 205 ? -13.841 -15.192 15.794 1.00 88.12 205 LYS A N 1
ATOM 1492 C CA . LYS A 1 205 ? -12.497 -15.783 15.707 1.00 88.12 205 LYS A CA 1
ATOM 1493 C C . LYS A 1 205 ? -12.614 -17.281 15.990 1.00 88.12 205 LYS A C 1
ATOM 1495 O O . LYS A 1 205 ? -13.287 -17.687 16.935 1.00 88.12 205 LYS A O 1
ATOM 1500 N N . GLY A 1 206 ? -12.051 -18.125 15.130 1.00 82.94 206 GLY A N 1
ATOM 1501 C CA . GLY A 1 206 ? -12.219 -19.581 15.185 1.00 82.94 206 GLY A CA 1
ATOM 1502 C C . GLY A 1 206 ? -13.666 -20.035 14.961 1.00 82.94 206 GLY A C 1
ATOM 1503 O O . GLY A 1 206 ? -14.091 -21.047 15.513 1.00 82.94 206 GLY A O 1
ATOM 1504 N N . GLY A 1 207 ? -14.438 -19.247 14.210 1.00 80.94 207 GLY A N 1
ATOM 1505 C CA . GLY A 1 207 ? -15.857 -19.493 13.946 1.00 80.94 207 GLY A CA 1
ATOM 1506 C C . GLY A 1 207 ? -16.810 -19.252 15.111 1.00 80.94 207 GLY A C 1
ATOM 1507 O O . GLY A 1 207 ? -17.978 -19.592 15.000 1.00 80.94 207 GLY A O 1
ATOM 1508 N N . LYS A 1 208 ? -16.334 -18.648 16.203 1.00 81.94 208 LYS A N 1
ATOM 1509 C CA . LYS A 1 208 ? -17.158 -18.270 17.353 1.00 81.94 208 LYS A CA 1
ATOM 1510 C C . LYS A 1 208 ? -17.055 -16.782 17.608 1.00 81.94 208 LYS A C 1
ATOM 1512 O O . LYS A 1 208 ? -16.008 -16.182 17.359 1.00 81.94 208 LYS A O 1
ATOM 1517 N N . LEU A 1 209 ? -18.122 -16.190 18.127 1.00 84.75 209 LEU A N 1
ATOM 1518 C CA . LEU A 1 209 ? -18.098 -14.791 18.526 1.00 84.75 209 LEU A CA 1
ATOM 1519 C C . LEU A 1 209 ? -17.101 -14.579 19.675 1.00 84.75 209 LEU A C 1
ATOM 1521 O O . LEU A 1 209 ? -17.191 -15.230 20.716 1.00 84.75 209 LEU A O 1
ATOM 1525 N N . ALA A 1 210 ? -16.139 -13.677 19.479 1.00 86.44 210 ALA A N 1
ATOM 1526 C CA . ALA A 1 210 ? -15.224 -13.276 20.538 1.00 86.44 210 ALA A CA 1
ATOM 1527 C C . ALA A 1 210 ? -15.904 -12.299 21.509 1.00 86.44 210 ALA A C 1
ATOM 1529 O O . ALA A 1 210 ? -16.834 -11.578 21.140 1.00 86.44 210 ALA A O 1
ATOM 1530 N N . SER A 1 211 ? -15.428 -12.242 22.756 1.00 86.88 211 SER A N 1
ATOM 1531 C CA . SER A 1 211 ? -15.900 -11.232 23.704 1.00 86.88 211 SER A CA 1
ATOM 1532 C C . SER A 1 211 ? -15.482 -9.835 23.241 1.00 86.88 211 SER A C 1
ATOM 1534 O O . SER A 1 211 ? -14.347 -9.605 22.824 1.00 86.88 211 SER A O 1
ATOM 1536 N N . VAL A 1 212 ? -16.395 -8.872 23.355 1.00 85.62 212 VAL A N 1
ATOM 1537 C CA . VAL A 1 212 ? -16.159 -7.485 22.919 1.00 85.62 212 VAL A CA 1
ATOM 1538 C C . VAL A 1 212 ? -14.983 -6.811 23.627 1.00 85.62 212 VAL A C 1
ATOM 1540 O O . VAL A 1 212 ? -14.295 -6.003 23.013 1.00 85.62 212 VAL A O 1
ATOM 1543 N N . SER A 1 213 ? -14.710 -7.166 24.886 1.00 85.25 213 SER A N 1
ATOM 1544 C CA . SER A 1 213 ? -13.563 -6.651 25.642 1.00 85.25 213 SER A CA 1
ATOM 1545 C C . SER A 1 213 ? -12.235 -7.172 25.100 1.00 85.25 213 SER A C 1
ATOM 1547 O O . SER A 1 213 ? -11.295 -6.395 24.940 1.00 85.25 213 SER A O 1
ATOM 1549 N N . THR A 1 214 ? -12.166 -8.459 24.749 1.00 88.75 214 THR A N 1
ATOM 1550 C CA . THR A 1 214 ? -10.991 -9.043 24.093 1.00 88.75 214 THR A CA 1
ATOM 1551 C C . THR A 1 214 ? -10.800 -8.456 22.701 1.00 88.75 214 THR A C 1
ATOM 1553 O O . THR A 1 214 ? -9.676 -8.099 22.363 1.00 88.75 214 THR A O 1
ATOM 1556 N N . VAL A 1 215 ? -11.881 -8.279 21.929 1.00 88.25 215 VAL A N 1
ATOM 1557 C CA . VAL A 1 215 ? -11.818 -7.615 20.618 1.00 88.25 215 VAL A CA 1
ATOM 1558 C C . VAL A 1 215 ? -11.214 -6.227 20.745 1.00 88.25 215 VAL A C 1
ATOM 1560 O O . VAL A 1 215 ? -10.245 -5.915 20.061 1.00 88.25 215 VAL A O 1
ATOM 1563 N N . ALA A 1 216 ? -11.781 -5.395 21.616 1.00 88.50 216 ALA A N 1
ATOM 1564 C CA . ALA A 1 216 ? -11.352 -4.019 21.784 1.00 88.50 216 ALA A CA 1
ATOM 1565 C C . ALA A 1 216 ? -9.863 -3.945 22.175 1.00 88.50 216 ALA A C 1
ATOM 1567 O O . ALA A 1 216 ? -9.094 -3.232 21.531 1.00 88.50 216 ALA A O 1
ATOM 1568 N N . ALA A 1 217 ? -9.432 -4.742 23.158 1.00 88.88 217 ALA A N 1
ATOM 1569 C CA . ALA A 1 217 ? -8.039 -4.783 23.600 1.00 88.88 217 ALA A CA 1
ATOM 1570 C C . ALA A 1 217 ? -7.069 -5.246 22.497 1.00 88.88 217 ALA A C 1
ATOM 1572 O O . ALA A 1 217 ? -6.065 -4.579 22.253 1.00 88.88 217 ALA A O 1
ATOM 1573 N N . GLU A 1 218 ? -7.378 -6.345 21.799 1.00 89.56 218 GLU A N 1
ATOM 1574 C CA . GLU A 1 218 ? -6.557 -6.839 20.686 1.00 89.56 218 GLU A CA 1
ATOM 1575 C C . GLU A 1 218 ? -6.495 -5.814 19.540 1.00 89.56 218 GLU A C 1
ATOM 1577 O O . GLU A 1 218 ? -5.423 -5.583 18.985 1.00 89.56 218 GLU A O 1
ATOM 1582 N N . VAL A 1 219 ? -7.607 -5.144 19.210 1.00 90.38 219 VAL A N 1
ATOM 1583 C CA . VAL A 1 219 ? -7.620 -4.085 18.189 1.00 90.38 219 VAL A CA 1
ATOM 1584 C C . VAL A 1 219 ? -6.755 -2.900 18.609 1.00 90.38 219 VAL A C 1
ATOM 1586 O O . VAL A 1 219 ? -5.978 -2.418 17.788 1.00 90.38 219 VAL A O 1
ATOM 1589 N N . LYS A 1 220 ? -6.821 -2.455 19.872 1.00 90.62 220 LYS A N 1
ATOM 1590 C CA . LYS A 1 220 ? -5.942 -1.392 20.385 1.00 90.62 220 LYS A CA 1
ATOM 1591 C C . LYS A 1 220 ? -4.470 -1.762 20.206 1.00 90.62 220 LYS A C 1
ATOM 1593 O O . LYS A 1 220 ? -3.691 -0.963 19.692 1.00 90.62 220 LYS A O 1
ATOM 1598 N N . THR A 1 221 ? -4.108 -2.997 20.554 1.00 89.56 221 THR A N 1
ATOM 1599 C CA . THR A 1 221 ? -2.766 -3.531 20.309 1.00 89.56 221 THR A CA 1
ATOM 1600 C C . THR A 1 221 ? -2.419 -3.471 18.819 1.00 89.56 221 THR A C 1
ATOM 1602 O O .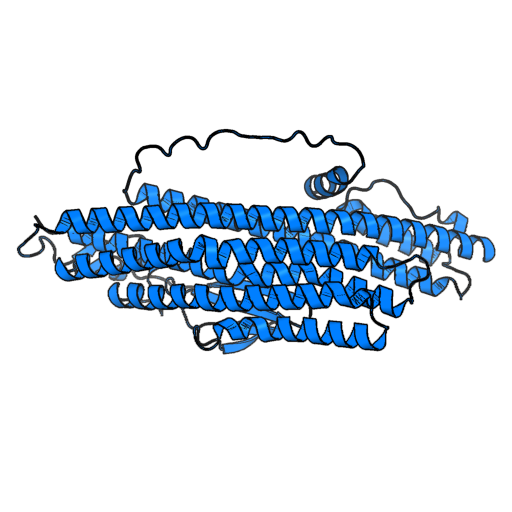 THR A 1 221 ? -1.429 -2.840 18.465 1.00 89.56 221 THR A O 1
ATOM 1605 N N . VAL A 1 222 ? -3.255 -4.019 17.930 1.00 89.50 222 VAL A N 1
ATOM 1606 C CA . VAL A 1 222 ? -3.034 -3.986 16.469 1.00 89.50 222 VAL A CA 1
ATOM 1607 C C . VAL A 1 222 ? -2.872 -2.559 15.929 1.00 89.50 222 VAL A C 1
ATOM 1609 O O . VAL A 1 222 ? -2.046 -2.338 15.050 1.00 89.50 222 VAL A O 1
ATOM 1612 N N . LEU A 1 223 ? -3.610 -1.574 16.441 1.00 90.31 223 LEU A N 1
ATOM 1613 C CA . LEU A 1 223 ? -3.485 -0.183 16.000 1.00 90.31 223 LEU A CA 1
ATOM 1614 C C . LEU A 1 223 ? -2.143 0.442 16.397 1.00 90.31 223 LEU A C 1
ATOM 1616 O O . LEU A 1 223 ? -1.458 0.990 15.533 1.00 90.31 223 LEU A O 1
ATOM 1620 N N . GLY A 1 224 ? -1.730 0.316 17.663 1.00 88.06 224 GLY A N 1
ATOM 1621 C CA . GLY A 1 224 ? -0.417 0.808 18.107 1.00 88.06 224 GLY A CA 1
ATOM 1622 C C . GLY A 1 224 ? 0.729 0.161 17.324 1.00 88.06 224 GLY A C 1
ATOM 1623 O O . GLY A 1 224 ? 1.678 0.816 16.899 1.00 88.06 224 GLY A O 1
ATOM 1624 N N . ASN A 1 225 ? 0.566 -1.120 17.026 1.00 87.12 225 ASN A N 1
ATOM 1625 C CA . ASN A 1 225 ? 1.481 -1.916 16.228 1.00 87.12 225 ASN A CA 1
ATOM 1626 C C . ASN A 1 225 ? 1.611 -1.431 14.779 1.00 87.12 225 ASN A C 1
ATOM 1628 O O . ASN A 1 225 ? 2.720 -1.324 14.259 1.00 87.12 225 ASN A O 1
ATOM 1632 N N . VAL A 1 226 ? 0.487 -1.106 14.134 1.00 91.38 226 VAL A N 1
ATOM 1633 C CA . VAL A 1 226 ? 0.479 -0.506 12.794 1.00 91.38 226 VAL A CA 1
ATOM 1634 C C . VAL A 1 226 ? 1.239 0.814 12.793 1.00 91.38 226 VAL A C 1
ATOM 1636 O O . VAL A 1 226 ? 2.032 1.054 11.890 1.00 91.38 226 VAL A O 1
ATOM 1639 N N . VAL A 1 227 ? 1.045 1.656 13.808 1.00 90.75 227 VAL A N 1
ATOM 1640 C CA . VAL A 1 227 ? 1.742 2.945 13.926 1.00 90.75 227 VAL A CA 1
ATOM 1641 C C . VAL A 1 227 ? 3.263 2.756 14.031 1.00 90.75 227 VAL A C 1
ATOM 1643 O O . VAL A 1 227 ? 4.023 3.442 13.337 1.00 90.75 227 VAL A O 1
ATOM 1646 N N . THR A 1 228 ? 3.722 1.804 14.849 1.00 90.81 228 THR A N 1
ATOM 1647 C CA . THR A 1 228 ? 5.148 1.463 14.963 1.00 90.81 228 THR A CA 1
ATOM 1648 C C . THR A 1 228 ? 5.707 0.937 13.643 1.00 90.81 228 THR A C 1
ATOM 1650 O O . THR A 1 228 ? 6.678 1.494 13.129 1.00 90.81 228 THR A O 1
ATOM 1653 N N . ALA A 1 229 ? 5.066 -0.072 13.053 1.00 92.12 229 ALA A N 1
ATOM 1654 C CA . ALA A 1 229 ? 5.529 -0.681 11.812 1.00 92.12 229 ALA A CA 1
ATOM 1655 C C . ALA A 1 229 ? 5.532 0.322 10.646 1.00 92.12 229 ALA A C 1
ATOM 1657 O O . ALA A 1 229 ? 6.492 0.384 9.885 1.00 92.12 229 ALA A O 1
ATOM 1658 N N . GLN A 1 230 ? 4.511 1.178 10.540 1.00 92.06 230 GLN A N 1
ATOM 1659 C CA . GLN A 1 230 ? 4.450 2.239 9.533 1.00 92.06 230 GLN A CA 1
ATOM 1660 C C . GLN A 1 230 ? 5.631 3.207 9.652 1.00 92.06 230 GLN A C 1
ATOM 1662 O O . GLN A 1 230 ? 6.186 3.639 8.639 1.00 92.06 230 GLN A O 1
ATOM 1667 N N . THR A 1 231 ? 6.029 3.549 10.878 1.00 92.44 231 THR A N 1
ATOM 1668 C CA . THR A 1 231 ? 7.185 4.417 11.130 1.00 92.44 231 THR A CA 1
ATOM 1669 C C . THR A 1 231 ? 8.475 3.763 10.634 1.00 92.44 231 THR A C 1
ATOM 1671 O O . THR A 1 231 ? 9.275 4.410 9.954 1.00 92.44 231 THR A O 1
ATOM 1674 N N . GLU A 1 232 ? 8.663 2.473 10.920 1.00 93.50 232 GLU A N 1
ATOM 1675 C CA . GLU A 1 232 ? 9.819 1.703 10.451 1.00 93.50 232 GLU A CA 1
ATOM 1676 C C . GLU A 1 232 ? 9.840 1.573 8.926 1.00 93.50 232 GLU A C 1
ATOM 1678 O O . GLU A 1 232 ? 10.853 1.877 8.301 1.00 93.50 232 GLU A O 1
ATOM 1683 N N . LEU A 1 233 ? 8.713 1.220 8.306 1.00 94.31 233 LEU A N 1
ATOM 1684 C CA . LEU A 1 233 ? 8.601 1.108 6.851 1.00 94.31 233 LEU A CA 1
ATOM 1685 C C . LEU A 1 233 ? 8.831 2.444 6.142 1.00 94.31 233 LEU A C 1
ATOM 1687 O O . LEU A 1 233 ? 9.476 2.480 5.096 1.00 94.31 233 LEU A O 1
ATOM 1691 N N . THR A 1 234 ? 8.361 3.549 6.723 1.00 94.62 234 THR A N 1
ATOM 1692 C CA . THR A 1 234 ? 8.619 4.905 6.213 1.00 94.62 234 THR A CA 1
ATOM 1693 C C . THR A 1 234 ? 10.112 5.228 6.260 1.00 94.62 234 THR A C 1
ATOM 1695 O O . THR A 1 234 ? 10.657 5.780 5.305 1.00 94.62 234 THR A O 1
ATOM 1698 N N . LYS A 1 235 ? 10.807 4.842 7.337 1.00 94.69 235 LYS A N 1
ATOM 1699 C CA . LYS A 1 235 ? 12.264 4.986 7.434 1.00 94.69 235 LYS A CA 1
ATOM 1700 C C . LYS A 1 235 ? 12.978 4.129 6.385 1.00 94.69 235 LYS A C 1
ATOM 1702 O O . LYS A 1 235 ? 13.830 4.651 5.670 1.00 94.69 235 LYS A O 1
ATOM 1707 N N . THR A 1 236 ? 12.605 2.856 6.252 1.00 96.38 236 THR A N 1
ATOM 1708 C CA . THR A 1 236 ? 13.170 1.950 5.241 1.00 96.38 236 THR A CA 1
ATOM 1709 C C . THR A 1 236 ? 12.953 2.492 3.828 1.00 96.38 236 THR A C 1
ATOM 1711 O O . THR A 1 236 ? 13.868 2.452 3.013 1.00 96.38 236 THR A O 1
ATOM 1714 N N . ALA A 1 237 ? 11.786 3.070 3.536 1.00 95.94 237 ALA A N 1
ATOM 1715 C CA . ALA A 1 237 ? 11.512 3.742 2.268 1.00 95.94 237 ALA A CA 1
ATOM 1716 C C . ALA A 1 237 ? 12.420 4.959 2.027 1.00 95.94 237 ALA A C 1
ATOM 1718 O O . ALA A 1 237 ? 12.867 5.168 0.901 1.00 95.94 237 ALA A O 1
ATOM 1719 N N . GLY A 1 238 ? 12.748 5.725 3.070 1.00 96.19 238 GLY A N 1
ATOM 1720 C CA . GLY A 1 238 ? 13.722 6.817 2.984 1.00 96.19 238 GLY A CA 1
ATOM 1721 C C . GLY A 1 238 ? 15.126 6.313 2.646 1.00 96.19 238 GLY A C 1
ATOM 1722 O O . GLY A 1 238 ? 15.760 6.818 1.724 1.00 96.19 238 GLY A O 1
ATOM 1723 N N . GLU A 1 239 ? 15.574 5.251 3.320 1.00 97.00 239 GLU A N 1
ATOM 1724 C CA . GLU A 1 239 ? 16.856 4.593 3.030 1.00 97.00 239 GLU A CA 1
ATOM 1725 C C . GLU A 1 239 ? 16.896 4.021 1.601 1.00 97.00 239 GLU A C 1
ATOM 1727 O O . GLU A 1 239 ? 17.905 4.136 0.907 1.00 97.00 239 GLU A O 1
ATOM 1732 N N . LEU A 1 240 ? 15.784 3.449 1.129 1.00 97.19 240 LEU A N 1
ATOM 1733 C CA . LEU A 1 240 ? 15.629 3.011 -0.260 1.00 97.19 240 LEU A CA 1
ATOM 1734 C C . LEU A 1 240 ? 15.706 4.194 -1.234 1.00 97.19 240 LEU A C 1
ATOM 1736 O O . LEU A 1 240 ? 16.340 4.073 -2.279 1.00 97.19 240 LEU A O 1
ATOM 1740 N N . GLY A 1 241 ? 15.137 5.350 -0.888 1.00 95.62 241 GLY A N 1
ATOM 1741 C CA . GLY A 1 241 ? 15.277 6.588 -1.660 1.00 95.62 241 GLY A CA 1
ATOM 1742 C C . GLY A 1 241 ? 16.730 7.039 -1.791 1.00 95.62 241 GLY A C 1
ATOM 1743 O O . GLY A 1 241 ? 17.173 7.377 -2.891 1.00 95.62 241 GLY A O 1
ATOM 1744 N N . ASP A 1 242 ? 17.505 6.959 -0.710 1.00 96.06 242 ASP A N 1
ATOM 1745 C CA . ASP A 1 242 ? 18.941 7.253 -0.736 1.00 96.06 242 ASP A CA 1
ATOM 1746 C C . ASP A 1 242 ? 19.717 6.270 -1.623 1.00 96.06 242 ASP A C 1
ATOM 1748 O O . ASP A 1 242 ? 20.611 6.680 -2.368 1.00 96.06 242 ASP A O 1
ATOM 1752 N N . ILE A 1 243 ? 19.381 4.977 -1.561 1.00 97.25 243 ILE A N 1
ATOM 1753 C CA . ILE A 1 243 ? 19.970 3.937 -2.416 1.00 97.25 243 ILE A CA 1
ATOM 1754 C C . ILE A 1 243 ? 19.662 4.223 -3.892 1.00 97.25 243 ILE A C 1
ATOM 1756 O O . ILE A 1 243 ? 20.576 4.254 -4.723 1.00 97.25 243 ILE A O 1
ATOM 1760 N N . VAL A 1 244 ? 18.397 4.513 -4.215 1.00 95.44 244 VAL A N 1
ATOM 1761 C CA . VAL A 1 244 ? 17.961 4.902 -5.564 1.00 95.44 244 VAL A CA 1
ATOM 1762 C C . VAL A 1 244 ? 18.737 6.129 -6.043 1.00 95.44 244 VAL A C 1
ATOM 1764 O O . VAL A 1 244 ? 19.243 6.140 -7.159 1.00 95.44 244 VAL A O 1
ATOM 1767 N N . GLY A 1 245 ? 18.902 7.151 -5.203 1.00 93.00 245 GLY A N 1
ATOM 1768 C CA . GLY A 1 245 ? 19.621 8.376 -5.562 1.00 93.00 245 GLY A CA 1
ATOM 1769 C C . GLY A 1 245 ? 21.132 8.201 -5.783 1.00 93.00 245 GLY A C 1
ATOM 1770 O O . GLY A 1 245 ? 21.777 9.109 -6.329 1.00 93.00 245 GLY A O 1
ATOM 1771 N N . LYS A 1 246 ? 21.709 7.071 -5.354 1.00 94.69 246 LYS A N 1
ATOM 1772 C CA . LYS A 1 246 ? 23.136 6.736 -5.502 1.00 94.69 246 LYS A CA 1
ATOM 1773 C C . LYS A 1 246 ? 23.420 5.834 -6.696 1.00 94.69 246 LYS A C 1
ATOM 1775 O O . LYS A 1 246 ? 24.466 6.004 -7.307 1.00 94.69 246 LYS A O 1
ATOM 1780 N N . VAL A 1 247 ? 22.507 4.930 -7.061 1.00 94.56 247 VAL A N 1
ATOM 1781 C CA . VAL A 1 247 ? 22.777 3.849 -8.032 1.00 94.56 247 VAL A CA 1
ATOM 1782 C C . VAL A 1 247 ? 23.387 4.333 -9.358 1.00 94.56 247 VAL A C 1
ATOM 1784 O O . VAL A 1 247 ? 24.319 3.715 -9.858 1.00 94.56 247 VAL A O 1
ATOM 1787 N N . ALA A 1 248 ? 22.925 5.471 -9.887 1.00 91.44 248 ALA A N 1
ATOM 1788 C CA . ALA A 1 248 ? 23.391 6.025 -11.161 1.00 91.44 248 ALA A CA 1
ATOM 1789 C C . ALA A 1 248 ? 24.746 6.751 -11.075 1.00 91.44 248 ALA A C 1
ATOM 1791 O O . ALA A 1 248 ? 25.344 7.074 -12.096 1.00 91.44 248 ALA A O 1
ATOM 1792 N N . LYS A 1 249 ? 25.214 7.054 -9.859 1.00 91.25 249 LYS A N 1
ATOM 1793 C CA . LYS A 1 249 ? 26.465 7.782 -9.586 1.00 91.25 249 LYS A CA 1
ATOM 1794 C C . LYS A 1 249 ? 27.628 6.844 -9.268 1.00 91.25 249 LYS A C 1
ATOM 1796 O O . LYS A 1 249 ? 28.763 7.298 -9.160 1.00 91.25 249 LYS A O 1
ATOM 1801 N N . GLU A 1 250 ? 27.330 5.565 -9.087 1.00 94.62 250 GLU A N 1
ATOM 1802 C CA . GLU A 1 250 ? 28.286 4.536 -8.712 1.00 94.62 250 GLU A CA 1
ATOM 1803 C C . GLU A 1 250 ? 28.739 3.725 -9.930 1.00 94.62 250 GLU A C 1
ATOM 1805 O O . GLU A 1 250 ? 28.122 3.743 -10.997 1.00 94.62 250 GLU A O 1
ATOM 1810 N N . ASN A 1 251 ? 29.838 2.990 -9.769 1.00 93.38 251 ASN A N 1
ATOM 1811 C CA . ASN A 1 251 ? 30.298 2.056 -10.794 1.00 93.38 251 ASN A CA 1
ATOM 1812 C C . ASN A 1 251 ? 29.402 0.798 -10.868 1.00 93.38 251 ASN A C 1
ATOM 1814 O O . ASN A 1 251 ? 28.550 0.564 -10.010 1.00 93.38 251 ASN A O 1
ATOM 1818 N N . ALA A 1 252 ? 29.603 -0.033 -11.894 1.00 93.06 252 ALA A N 1
ATOM 1819 C CA . ALA A 1 252 ? 28.769 -1.209 -12.152 1.00 93.06 252 ALA A CA 1
ATOM 1820 C C . ALA A 1 252 ? 28.724 -2.215 -10.985 1.00 93.06 252 ALA A C 1
ATOM 1822 O O . ALA A 1 252 ? 27.653 -2.727 -10.662 1.00 93.06 252 ALA A O 1
ATOM 1823 N N . GLU A 1 253 ? 29.864 -2.483 -10.345 1.00 96.12 253 GLU A N 1
ATOM 1824 C CA . GLU A 1 253 ? 29.962 -3.412 -9.214 1.00 96.12 253 GLU A CA 1
ATOM 1825 C C . GLU A 1 253 ? 29.191 -2.873 -8.007 1.00 96.12 253 GLU A C 1
ATOM 1827 O O . GLU A 1 253 ? 28.300 -3.538 -7.478 1.00 96.12 253 GLU A O 1
ATOM 1832 N N . LYS A 1 254 ? 29.440 -1.613 -7.641 1.00 96.50 254 LYS A N 1
ATOM 1833 C CA . LYS A 1 254 ? 28.778 -0.983 -6.502 1.00 96.50 254 LYS A CA 1
ATOM 1834 C C . LYS A 1 254 ? 27.284 -0.762 -6.742 1.00 96.50 254 LYS A C 1
ATOM 1836 O O . LYS A 1 254 ? 26.483 -0.928 -5.827 1.00 96.50 254 LYS A O 1
ATOM 1841 N N . GLY A 1 255 ? 26.883 -0.459 -7.975 1.00 94.81 255 GLY A N 1
ATOM 1842 C CA . GLY A 1 255 ? 25.476 -0.398 -8.369 1.00 94.81 255 GLY A CA 1
ATOM 1843 C C . GLY A 1 255 ? 24.756 -1.744 -8.219 1.00 94.81 255 GLY A C 1
ATOM 1844 O O . GLY A 1 255 ? 23.598 -1.769 -7.804 1.00 94.81 255 GLY A O 1
ATOM 1845 N N . ALA A 1 256 ? 25.436 -2.862 -8.495 1.00 96.00 256 ALA A N 1
ATOM 1846 C CA . ALA A 1 256 ? 24.877 -4.198 -8.296 1.00 96.00 256 ALA A CA 1
ATOM 1847 C C . ALA A 1 256 ? 24.735 -4.540 -6.802 1.00 96.00 256 ALA A C 1
ATOM 1849 O O . ALA A 1 256 ? 23.711 -5.086 -6.396 1.00 96.00 256 ALA A O 1
ATOM 1850 N N . GLU A 1 257 ? 25.706 -4.159 -5.966 1.00 97.62 257 GLU A N 1
ATOM 1851 C CA . GLU A 1 257 ? 25.589 -4.292 -4.505 1.00 97.62 257 GLU A CA 1
ATOM 1852 C C . GLU A 1 257 ? 24.399 -3.498 -3.949 1.00 97.62 257 GLU A C 1
ATOM 1854 O O . GLU A 1 257 ? 23.651 -4.012 -3.121 1.00 97.62 257 GLU A O 1
ATOM 1859 N N . LEU A 1 258 ? 24.187 -2.268 -4.433 1.00 97.62 258 LEU A N 1
ATOM 1860 C CA . LEU A 1 258 ? 23.055 -1.430 -4.027 1.00 97.62 258 LEU A CA 1
ATOM 1861 C C . LEU A 1 258 ? 21.702 -2.059 -4.394 1.00 97.62 258 LEU A C 1
ATOM 1863 O O . LEU A 1 258 ? 20.752 -1.953 -3.621 1.00 97.62 258 LEU A O 1
ATOM 1867 N N . LEU A 1 259 ? 21.602 -2.736 -5.544 1.00 95.94 259 LEU A N 1
ATOM 1868 C CA . LEU A 1 259 ? 20.401 -3.497 -5.916 1.00 95.94 259 LEU A CA 1
ATOM 1869 C C . LEU A 1 259 ? 20.119 -4.643 -4.949 1.00 95.94 259 LEU A C 1
ATOM 1871 O O . LEU A 1 259 ? 18.973 -4.830 -4.544 1.00 95.94 259 LEU A O 1
ATOM 1875 N N . VAL A 1 260 ? 21.156 -5.391 -4.569 1.00 96.69 260 VAL A N 1
ATOM 1876 C CA . VAL A 1 260 ? 21.028 -6.468 -3.580 1.00 96.69 260 VAL A CA 1
ATOM 1877 C C . VAL A 1 260 ? 20.602 -5.892 -2.232 1.00 96.69 260 VAL A C 1
ATOM 1879 O O . VAL A 1 260 ? 19.681 -6.416 -1.613 1.00 96.69 260 VAL A O 1
ATOM 1882 N N . GLU A 1 261 ? 21.203 -4.781 -1.800 1.00 97.31 261 GLU A N 1
ATOM 1883 C CA . GLU A 1 261 ? 20.823 -4.090 -0.564 1.00 97.31 261 GLU A CA 1
ATOM 1884 C C . GLU A 1 261 ? 19.345 -3.664 -0.577 1.00 97.31 261 GLU A C 1
ATOM 1886 O O . GLU A 1 261 ? 18.619 -3.909 0.389 1.00 97.31 261 GLU A O 1
ATOM 1891 N N . ALA A 1 262 ? 18.870 -3.084 -1.683 1.00 97.06 262 ALA A N 1
ATOM 1892 C CA . ALA A 1 262 ? 17.469 -2.701 -1.832 1.00 97.06 262 ALA A CA 1
ATOM 1893 C C . ALA A 1 262 ? 16.521 -3.913 -1.802 1.00 97.06 262 ALA A C 1
ATOM 1895 O O . ALA A 1 262 ? 15.477 -3.868 -1.147 1.00 97.06 262 ALA A O 1
ATOM 1896 N N . GLY A 1 263 ? 16.893 -5.009 -2.470 1.00 95.12 263 GLY A N 1
ATOM 1897 C CA . GLY A 1 263 ? 16.130 -6.257 -2.455 1.00 95.12 263 GLY A CA 1
ATOM 1898 C C . GLY A 1 263 ? 16.061 -6.894 -1.065 1.00 95.12 263 GLY A C 1
ATOM 1899 O O . GLY A 1 263 ? 14.995 -7.342 -0.646 1.00 95.12 263 GLY A O 1
ATOM 1900 N N . LEU A 1 264 ? 17.158 -6.873 -0.305 1.00 95.38 264 LEU A N 1
ATOM 1901 C CA . LEU A 1 264 ? 17.181 -7.365 1.076 1.00 95.38 264 LEU A CA 1
ATOM 1902 C C . LEU A 1 264 ? 16.255 -6.548 1.983 1.00 95.38 264 LEU A C 1
ATOM 1904 O O . LEU A 1 264 ? 15.464 -7.133 2.722 1.00 95.38 264 LEU A O 1
ATOM 1908 N N . LYS A 1 265 ? 16.263 -5.213 1.864 1.00 96.06 265 LYS A N 1
ATOM 1909 C CA . LYS A 1 265 ? 15.338 -4.343 2.611 1.00 96.06 265 LYS A CA 1
ATOM 1910 C C . LYS A 1 265 ? 13.867 -4.670 2.330 1.00 96.06 265 LYS A C 1
ATOM 1912 O O . LYS A 1 265 ? 13.053 -4.610 3.248 1.00 96.06 265 LYS A O 1
ATOM 1917 N N . LEU A 1 266 ? 13.519 -5.057 1.098 1.00 93.81 266 LEU A N 1
ATOM 1918 C CA . LEU A 1 266 ? 12.167 -5.528 0.766 1.00 93.81 266 LEU A CA 1
ATOM 1919 C C . LEU A 1 266 ? 11.824 -6.857 1.445 1.00 93.81 266 LEU A C 1
ATOM 1921 O O . LEU A 1 266 ? 10.747 -6.991 2.024 1.00 93.81 266 LEU A O 1
ATOM 1925 N N . VAL A 1 267 ? 12.736 -7.830 1.399 1.00 91.69 267 VAL A N 1
ATOM 1926 C CA . VAL A 1 267 ? 12.551 -9.149 2.031 1.00 91.69 267 VAL A CA 1
ATOM 1927 C C . VAL A 1 267 ? 12.399 -9.029 3.551 1.00 91.69 267 VAL A C 1
ATOM 1929 O O . VAL A 1 267 ? 11.656 -9.799 4.166 1.00 91.69 267 VAL A O 1
ATOM 1932 N N . GLU A 1 268 ? 13.078 -8.055 4.153 1.00 91.62 268 GLU A N 1
ATOM 1933 C CA . GLU A 1 268 ? 13.037 -7.766 5.586 1.00 91.62 268 GLU A CA 1
ATOM 1934 C C . GLU A 1 268 ? 11.855 -6.881 6.000 1.00 91.62 268 GLU A C 1
ATOM 1936 O O . GLU A 1 268 ? 11.500 -6.869 7.175 1.00 91.62 268 GLU A O 1
ATOM 1941 N N . ALA A 1 269 ? 11.184 -6.189 5.075 1.00 92.75 269 ALA A N 1
ATOM 1942 C CA . ALA A 1 269 ? 10.084 -5.278 5.400 1.00 92.75 269 ALA A CA 1
ATOM 1943 C C . ALA A 1 269 ? 8.946 -5.912 6.233 1.00 92.75 269 ALA A C 1
ATOM 1945 O O . ALA A 1 269 ? 8.479 -5.271 7.177 1.00 92.75 269 ALA A O 1
ATOM 1946 N N . PRO A 1 270 ? 8.516 -7.173 6.001 1.00 91.50 270 PRO A N 1
ATOM 1947 C CA . PRO A 1 270 ? 7.533 -7.828 6.869 1.00 91.50 270 PRO A CA 1
ATOM 1948 C C . PRO A 1 270 ? 7.992 -7.978 8.329 1.00 91.50 270 PRO A C 1
ATOM 1950 O O . PRO A 1 270 ? 7.157 -8.112 9.222 1.00 91.50 270 PRO A O 1
ATOM 1953 N N . GLN A 1 271 ? 9.300 -7.936 8.608 1.00 88.81 271 GLN A N 1
ATOM 1954 C CA . GLN A 1 271 ? 9.825 -8.048 9.972 1.00 88.81 271 GLN A CA 1
ATOM 1955 C C . GLN A 1 271 ? 9.398 -6.873 10.862 1.00 88.81 271 GLN A C 1
ATOM 1957 O O . GLN A 1 271 ? 9.275 -7.081 12.069 1.00 88.81 271 GLN A O 1
ATOM 1962 N N . ALA A 1 272 ? 9.055 -5.715 10.280 1.00 90.94 272 ALA A N 1
ATOM 1963 C CA . ALA A 1 272 ? 8.463 -4.578 10.998 1.00 90.94 272 ALA A CA 1
ATOM 1964 C C . ALA A 1 272 ? 7.161 -4.949 11.739 1.00 90.94 272 ALA A C 1
ATOM 1966 O O . ALA A 1 272 ? 6.749 -4.278 12.679 1.00 90.94 272 ALA A O 1
ATOM 1967 N N . PHE A 1 273 ? 6.516 -6.053 11.342 1.00 85.75 273 PHE A N 1
ATOM 1968 C CA . PHE A 1 273 ? 5.298 -6.577 11.961 1.00 85.75 273 PHE A CA 1
ATOM 1969 C C . PHE A 1 273 ? 5.514 -7.875 12.757 1.00 85.75 273 PHE A C 1
ATOM 1971 O O . PHE A 1 273 ? 4.570 -8.391 13.359 1.00 85.75 273 PHE A O 1
ATOM 1978 N N . LYS A 1 274 ? 6.720 -8.461 12.758 1.00 72.25 274 LYS A N 1
ATOM 1979 C CA . LYS A 1 274 ? 6.922 -9.834 13.253 1.00 72.25 274 LYS A CA 1
ATOM 1980 C C . LYS A 1 274 ? 6.777 -9.978 14.762 1.00 72.25 274 LYS A C 1
ATOM 1982 O O . LYS A 1 274 ? 6.186 -10.958 15.195 1.00 72.25 274 LYS A O 1
ATOM 1987 N N 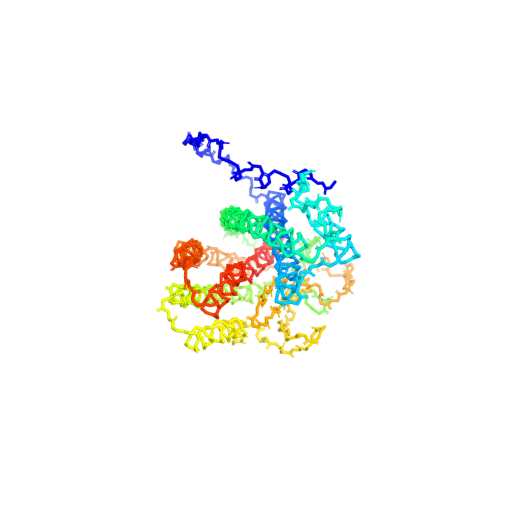. GLY A 1 275 ? 7.261 -9.024 15.557 1.00 65.56 275 GLY A N 1
ATOM 1988 C CA . GLY A 1 275 ? 7.159 -9.082 17.026 1.00 65.56 275 GLY A CA 1
ATOM 1989 C C . GLY A 1 275 ? 5.739 -8.889 17.570 1.00 65.56 275 GLY A C 1
ATOM 1990 O O . GLY A 1 275 ? 5.560 -8.714 18.770 1.00 65.56 275 GLY A O 1
ATOM 1991 N N . THR A 1 276 ? 4.751 -8.820 16.680 1.00 66.12 276 THR A N 1
ATOM 1992 C CA . THR A 1 276 ? 3.610 -7.943 16.875 1.00 66.12 276 THR A CA 1
ATOM 1993 C C . THR A 1 276 ? 2.317 -8.511 16.284 1.00 66.12 276 THR A C 1
ATOM 1995 O O . THR A 1 276 ? 1.265 -8.434 16.911 1.00 66.12 276 THR A O 1
ATOM 1998 N N . LEU A 1 277 ? 2.398 -9.105 15.089 1.00 80.38 277 LEU A N 1
ATOM 1999 C CA . LEU A 1 277 ? 1.342 -9.915 14.469 1.00 80.38 277 LEU A CA 1
ATOM 2000 C C . LEU A 1 277 ? 1.667 -11.418 14.495 1.00 80.38 277 LEU A C 1
ATOM 2002 O O . LEU A 1 277 ? 0.980 -12.194 13.828 1.00 80.38 277 LEU A O 1
ATOM 2006 N N . ASP A 1 278 ? 2.736 -11.807 15.203 1.00 81.94 278 ASP A N 1
ATOM 2007 C CA . ASP A 1 278 ? 3.259 -13.177 15.276 1.00 81.94 278 ASP A CA 1
ATOM 2008 C C . ASP A 1 278 ? 3.354 -13.839 13.894 1.00 81.94 278 ASP A C 1
ATOM 2010 O O . ASP A 1 278 ? 2.887 -14.958 13.664 1.00 81.94 278 ASP A O 1
ATOM 2014 N N . LEU A 1 279 ? 3.940 -13.105 12.940 1.00 88.69 279 LEU A N 1
ATOM 2015 C CA . LEU A 1 279 ? 3.983 -13.518 11.543 1.00 88.69 279 LEU A CA 1
ATOM 2016 C C . LEU A 1 279 ? 4.703 -14.863 11.370 1.00 88.69 279 LEU A C 1
ATOM 2018 O O . LEU A 1 279 ? 5.889 -15.009 11.681 1.00 88.69 279 LEU A O 1
ATOM 2022 N N . LYS A 1 280 ? 3.985 -15.829 10.798 1.00 89.81 280 LYS A N 1
ATOM 2023 C CA . LYS A 1 280 ? 4.459 -17.172 10.457 1.00 89.81 280 LYS A CA 1
ATOM 2024 C C . LYS A 1 280 ? 4.887 -17.215 9.000 1.00 89.81 280 LYS A C 1
ATOM 2026 O O . LYS A 1 280 ? 4.100 -16.913 8.105 1.00 89.81 280 LYS A O 1
ATOM 2031 N N . GLU A 1 281 ? 6.137 -17.601 8.775 1.00 89.94 281 GLU A N 1
ATOM 2032 C CA . GLU A 1 281 ? 6.684 -17.803 7.434 1.00 89.94 281 GLU A CA 1
ATOM 2033 C C . GLU A 1 281 ? 6.105 -19.079 6.806 1.00 89.94 281 GLU A C 1
ATOM 2035 O O . GLU A 1 281 ? 5.949 -20.111 7.460 1.00 89.94 281 GLU A O 1
ATOM 2040 N N . SER A 1 282 ? 5.788 -18.994 5.521 1.00 87.44 282 SER A N 1
ATOM 2041 C CA . SER A 1 282 ? 5.330 -20.082 4.668 1.00 87.44 282 SER A CA 1
ATOM 2042 C C . SER A 1 282 ? 5.834 -19.848 3.241 1.00 87.44 282 SER A C 1
ATOM 2044 O O . SER A 1 282 ? 6.300 -18.760 2.900 1.00 87.44 282 SER A O 1
ATOM 2046 N N . THR A 1 283 ? 5.733 -20.861 2.387 1.00 84.06 283 THR A N 1
ATOM 2047 C CA . THR A 1 283 ? 6.021 -20.737 0.955 1.00 84.06 283 THR A CA 1
ATOM 2048 C C . THR A 1 283 ? 4.723 -20.856 0.172 1.00 84.06 283 THR A C 1
ATOM 2050 O O . THR A 1 283 ? 4.015 -21.854 0.294 1.00 84.06 283 THR A O 1
ATOM 2053 N N . VAL A 1 284 ? 4.408 -19.847 -0.639 1.00 76.81 284 VAL A N 1
ATOM 2054 C CA . VAL A 1 284 ? 3.232 -19.826 -1.519 1.00 76.81 284 VAL A CA 1
ATOM 2055 C C . VAL A 1 284 ? 3.719 -19.554 -2.931 1.00 76.81 284 VAL A C 1
ATOM 2057 O O . VAL A 1 284 ? 4.436 -18.586 -3.145 1.00 76.81 284 VAL A O 1
ATOM 2060 N N . ASP A 1 285 ? 3.381 -20.434 -3.873 1.00 76.75 285 ASP A N 1
ATOM 2061 C CA . ASP A 1 285 ? 3.779 -20.321 -5.286 1.00 76.75 285 ASP A CA 1
ATOM 2062 C C . ASP A 1 285 ? 5.300 -20.166 -5.506 1.00 76.75 285 ASP A C 1
ATOM 2064 O O . ASP A 1 285 ? 5.756 -19.558 -6.468 1.00 76.75 285 ASP A O 1
ATOM 2068 N N . GLY A 1 286 ? 6.105 -20.742 -4.605 1.00 75.88 286 GLY A N 1
ATOM 2069 C CA . GLY A 1 286 ? 7.569 -20.646 -4.635 1.00 75.88 286 GLY A CA 1
ATOM 2070 C C . GLY A 1 286 ? 8.141 -19.370 -4.007 1.00 75.88 286 GLY A C 1
ATOM 2071 O O . GLY A 1 286 ? 9.360 -19.232 -3.938 1.00 75.88 286 GLY A O 1
ATOM 2072 N N . GLU A 1 287 ? 7.297 -18.473 -3.498 1.00 77.75 287 GLU A N 1
ATOM 2073 C CA . GLU A 1 287 ? 7.700 -17.228 -2.845 1.00 77.75 287 GLU A CA 1
ATOM 2074 C C . GLU A 1 287 ? 7.538 -17.299 -1.323 1.00 77.75 287 GLU A C 1
ATOM 2076 O O . GLU A 1 287 ? 6.672 -18.006 -0.795 1.00 77.75 287 GLU A O 1
ATOM 2081 N N . LYS A 1 288 ? 8.367 -16.540 -0.597 1.00 84.44 288 LYS A N 1
ATOM 2082 C CA . LYS A 1 288 ? 8.206 -16.367 0.848 1.00 84.44 288 LYS A CA 1
ATOM 2083 C C . LYS A 1 288 ? 6.965 -15.529 1.135 1.00 84.44 288 LYS A C 1
ATOM 2085 O O . LYS A 1 288 ? 6.840 -14.392 0.681 1.00 84.44 288 LYS A O 1
ATOM 2090 N N . ALA A 1 289 ? 6.074 -16.094 1.935 1.00 90.31 289 ALA A N 1
ATOM 2091 C CA . ALA A 1 289 ? 4.879 -15.440 2.426 1.00 90.31 289 ALA A CA 1
ATOM 2092 C C . ALA A 1 289 ? 4.857 -15.469 3.955 1.00 90.31 289 ALA A C 1
ATOM 2094 O O . ALA A 1 289 ? 5.312 -16.421 4.585 1.00 90.31 289 ALA A O 1
ATOM 2095 N N . TYR A 1 290 ? 4.291 -14.432 4.549 1.00 91.75 290 TYR A N 1
ATOM 2096 C CA . TYR A 1 290 ? 4.130 -14.281 5.984 1.00 91.75 290 TYR A CA 1
ATOM 2097 C C . TYR A 1 290 ? 2.649 -14.148 6.303 1.00 91.75 290 TYR A C 1
ATOM 2099 O O . TYR A 1 290 ? 1.943 -13.361 5.670 1.00 91.75 290 TYR A O 1
ATOM 2107 N N . PHE A 1 291 ? 2.190 -14.914 7.284 1.00 92.12 291 PHE A N 1
ATOM 2108 C CA . PHE A 1 291 ? 0.797 -14.946 7.706 1.00 92.12 291 PHE A CA 1
ATOM 2109 C C . PHE A 1 291 ? 0.682 -14.578 9.175 1.00 92.12 291 PHE A C 1
ATOM 2111 O O . PHE A 1 291 ? 1.419 -15.122 9.996 1.00 92.12 291 PHE A O 1
ATOM 2118 N N . SER A 1 292 ? -0.249 -13.694 9.521 1.00 91.69 292 SER A N 1
ATOM 2119 C CA . SER A 1 292 ? -0.601 -13.495 10.928 1.00 91.69 292 SER A CA 1
ATOM 2120 C C . SER A 1 292 ? -1.388 -14.677 11.480 1.00 91.69 292 SER A C 1
ATOM 2122 O O . SER A 1 292 ? -1.938 -15.502 10.741 1.00 91.69 292 SER A O 1
ATOM 2124 N N . ASP A 1 293 ? -1.541 -14.686 12.799 1.00 89.19 293 ASP A N 1
ATOM 2125 C CA . ASP A 1 293 ? -2.661 -15.383 13.410 1.00 89.19 293 ASP A CA 1
ATOM 2126 C C . ASP A 1 293 ? -4.013 -14.801 12.969 1.00 89.19 293 ASP A C 1
ATOM 2128 O O . ASP A 1 293 ? -4.108 -13.751 12.326 1.00 89.19 293 ASP A O 1
ATOM 2132 N N . GLU A 1 294 ? -5.077 -15.542 13.274 1.00 90.12 294 GLU A N 1
ATOM 2133 C CA . GLU A 1 294 ? -6.437 -15.135 12.936 1.00 90.12 294 GLU A CA 1
ATOM 2134 C C . GLU A 1 294 ? -6.809 -13.848 13.671 1.00 90.12 294 GLU A C 1
ATOM 2136 O O . GLU A 1 294 ? -6.821 -13.795 14.901 1.00 90.12 294 GLU A O 1
ATOM 2141 N N . LEU A 1 295 ? -7.136 -12.830 12.892 1.00 91.38 295 LEU A N 1
ATOM 2142 C CA . LEU A 1 295 ? -7.782 -11.607 13.328 1.00 91.38 295 LEU A CA 1
ATOM 2143 C C . LEU A 1 295 ? -9.296 -11.841 13.412 1.00 91.38 295 LEU A C 1
ATOM 2145 O O . LEU A 1 295 ? -9.829 -12.823 12.884 1.00 91.38 295 LEU A O 1
ATOM 2149 N N . PHE A 1 296 ? -10.011 -10.928 14.062 1.00 90.19 296 PHE A N 1
ATOM 2150 C CA . PHE A 1 296 ? -11.470 -11.004 14.120 1.00 90.19 296 PHE A CA 1
ATOM 2151 C C . PHE A 1 296 ? -12.104 -10.977 12.722 1.00 90.19 296 PHE A C 1
ATOM 2153 O O . PHE A 1 296 ? -11.467 -10.660 11.722 1.00 90.19 296 PHE A O 1
ATOM 2160 N N . GLY A 1 297 ? -13.363 -11.389 12.618 1.00 88.88 297 GLY A N 1
ATOM 2161 C CA . GLY A 1 297 ? -14.019 -11.579 11.324 1.00 88.88 297 GLY A CA 1
ATOM 2162 C C . GLY A 1 297 ? -13.372 -12.675 10.467 1.00 88.88 297 GLY A C 1
ATOM 2163 O O . GLY A 1 297 ? -13.490 -12.630 9.243 1.00 88.88 297 GLY A O 1
ATOM 2164 N N . GLY A 1 298 ? -12.641 -13.609 11.094 1.00 89.69 298 GLY A N 1
ATOM 2165 C CA . GLY A 1 298 ? -12.004 -14.749 10.430 1.00 89.69 298 GLY A CA 1
ATOM 2166 C C . GLY A 1 298 ? -10.926 -14.376 9.417 1.00 89.69 298 GLY A C 1
ATOM 2167 O O . GLY A 1 298 ? -10.727 -15.106 8.443 1.00 89.69 298 GLY A O 1
ATOM 2168 N N . LYS A 1 299 ? -10.256 -13.234 9.603 1.00 91.56 299 LYS A N 1
ATOM 2169 C CA . LYS A 1 299 ? -9.256 -12.737 8.653 1.00 91.56 299 LYS A CA 1
ATOM 2170 C C . LYS A 1 299 ? -7.839 -13.131 9.049 1.00 91.56 299 LYS A C 1
ATOM 2172 O O . LYS A 1 299 ? -7.536 -13.338 10.216 1.00 91.56 299 LYS A O 1
ATOM 2177 N N . VAL A 1 300 ? -6.950 -13.183 8.069 1.00 92.44 300 VAL A N 1
ATOM 2178 C CA . VAL A 1 300 ? -5.495 -13.222 8.253 1.00 92.44 300 VAL A CA 1
ATOM 2179 C C . VAL A 1 300 ? -4.869 -12.175 7.347 1.00 92.44 300 VAL A C 1
ATOM 2181 O O . VAL A 1 300 ? -5.366 -11.946 6.242 1.00 92.44 300 VAL A O 1
ATOM 2184 N N . ILE A 1 301 ? -3.784 -11.537 7.785 1.00 92.25 301 ILE A N 1
ATOM 2185 C CA . ILE A 1 301 ? -2.960 -10.763 6.858 1.00 92.25 301 ILE A CA 1
ATOM 2186 C C . ILE A 1 301 ? -1.966 -11.703 6.181 1.00 92.25 301 ILE A C 1
ATOM 2188 O O . ILE A 1 301 ? -1.293 -12.491 6.843 1.00 92.25 301 ILE A O 1
ATOM 2192 N N . LYS A 1 302 ? -1.894 -11.621 4.854 1.00 92.94 302 LYS A N 1
ATOM 2193 C CA . LYS A 1 302 ? -0.869 -12.252 4.028 1.00 92.94 302 LYS A CA 1
ATOM 2194 C C . LYS A 1 302 ? 0.051 -11.161 3.508 1.00 92.94 302 LYS A C 1
ATOM 2196 O O . LYS A 1 302 ? -0.408 -10.267 2.796 1.00 92.94 302 LYS A O 1
ATOM 2201 N N . MET A 1 303 ? 1.335 -11.267 3.821 1.00 92.50 303 MET A N 1
ATOM 2202 C CA . MET A 1 303 ? 2.387 -10.453 3.219 1.00 92.50 303 MET A CA 1
ATOM 2203 C C . MET A 1 303 ? 3.254 -11.338 2.335 1.00 92.50 303 MET A C 1
ATOM 2205 O O . MET A 1 303 ? 3.716 -12.383 2.782 1.00 92.50 303 MET A O 1
ATOM 2209 N N . VAL A 1 304 ? 3.482 -10.939 1.091 1.00 91.50 304 VAL A N 1
ATOM 2210 C CA . VAL A 1 304 ? 4.428 -11.603 0.187 1.00 91.50 304 VAL A CA 1
ATOM 2211 C C . VAL A 1 304 ? 5.537 -10.618 -0.101 1.00 91.50 304 VAL A C 1
ATOM 2213 O O . VAL A 1 304 ? 5.253 -9.488 -0.493 1.00 91.50 304 VAL A O 1
ATOM 2216 N N . ALA A 1 305 ? 6.780 -11.031 0.118 1.00 90.06 305 ALA A N 1
ATOM 2217 C CA . ALA A 1 305 ? 7.940 -10.188 -0.120 1.00 90.06 305 ALA A CA 1
ATOM 2218 C C . ALA A 1 305 ? 9.063 -11.011 -0.747 1.00 90.06 305 ALA A C 1
ATOM 2220 O O . ALA A 1 305 ? 9.437 -12.071 -0.240 1.00 90.06 305 ALA A O 1
ATOM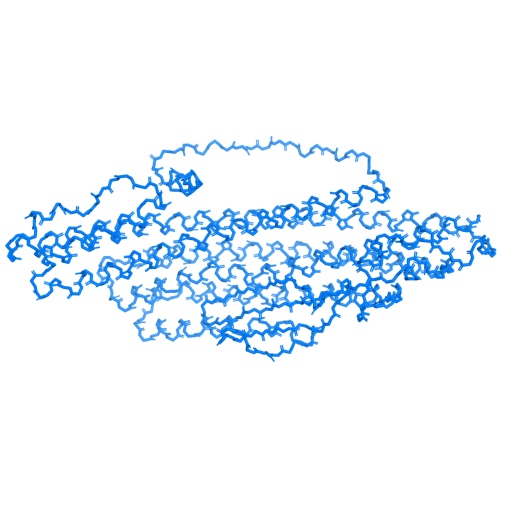 2221 N N . ASN A 1 306 ? 9.615 -10.494 -1.837 1.00 89.75 306 ASN A N 1
ATOM 2222 C CA . ASN A 1 306 ? 10.838 -10.990 -2.448 1.00 89.75 306 ASN A CA 1
ATOM 2223 C C . ASN A 1 306 ? 11.741 -9.797 -2.815 1.00 89.75 306 ASN A C 1
ATOM 2225 O O . ASN A 1 306 ? 11.420 -8.647 -2.523 1.00 89.75 306 ASN A O 1
ATOM 2229 N N . GLU A 1 307 ? 12.879 -10.054 -3.454 1.00 89.75 307 GLU A N 1
ATOM 2230 C CA . GLU A 1 307 ? 13.853 -9.007 -3.796 1.00 89.75 307 GLU A CA 1
ATOM 2231 C C . GLU A 1 307 ? 13.316 -7.927 -4.758 1.00 89.75 307 GLU A C 1
ATOM 2233 O O . GLU A 1 307 ? 13.987 -6.924 -4.970 1.00 89.75 307 GLU A O 1
ATOM 2238 N N . LYS A 1 308 ? 12.144 -8.119 -5.378 1.00 87.69 308 LYS A N 1
ATOM 2239 C CA . LYS A 1 308 ? 11.561 -7.230 -6.403 1.00 87.69 308 LYS A CA 1
ATOM 2240 C C . LYS A 1 308 ? 10.074 -6.929 -6.203 1.00 87.69 308 LYS A C 1
ATOM 2242 O O . LYS A 1 308 ? 9.563 -5.978 -6.798 1.00 87.69 308 LYS A O 1
ATOM 2247 N N . SER A 1 309 ? 9.372 -7.719 -5.397 1.00 87.94 309 SER A N 1
ATOM 2248 C CA . SER A 1 309 ? 7.935 -7.613 -5.162 1.00 87.94 309 SER A CA 1
ATOM 2249 C C . SER A 1 309 ? 7.625 -7.508 -3.672 1.00 87.94 309 SER A C 1
ATOM 2251 O O . SER A 1 309 ? 8.333 -8.031 -2.811 1.00 87.94 309 SER A O 1
ATOM 2253 N N . TYR A 1 310 ? 6.535 -6.809 -3.385 1.00 91.50 310 TYR A N 1
ATOM 2254 C CA . TYR A 1 310 ? 5.960 -6.683 -2.062 1.00 91.50 310 TYR A CA 1
ATOM 2255 C C . TYR A 1 310 ? 4.452 -6.557 -2.229 1.00 91.50 310 TYR A C 1
ATOM 2257 O O . TYR A 1 310 ? 3.979 -5.774 -3.058 1.00 91.50 310 TYR A O 1
ATOM 2265 N N . SER A 1 311 ? 3.700 -7.313 -1.442 1.00 90.50 311 SER A N 1
ATOM 2266 C CA . SER A 1 311 ? 2.261 -7.131 -1.308 1.00 90.50 311 SER A CA 1
ATOM 2267 C C . SER A 1 311 ? 1.809 -7.450 0.107 1.00 90.50 311 SER A C 1
ATOM 2269 O O . SER A 1 311 ? 2.365 -8.335 0.756 1.00 90.50 311 SER A O 1
ATOM 2271 N N . ALA A 1 312 ? 0.777 -6.754 0.571 1.00 91.94 312 ALA A N 1
ATOM 2272 C CA . ALA A 1 312 ? 0.086 -7.079 1.809 1.00 91.94 312 ALA A CA 1
ATOM 2273 C C . ALA A 1 312 ? -1.427 -7.027 1.588 1.00 91.94 312 ALA A C 1
ATOM 2275 O O . ALA A 1 312 ? -1.947 -6.083 1.000 1.00 91.94 312 ALA A O 1
ATOM 2276 N N . SER A 1 313 ? -2.138 -8.058 2.040 1.00 90.31 313 SER A N 1
ATOM 2277 C CA . SER A 1 313 ? -3.584 -8.183 1.835 1.00 90.31 313 SER A CA 1
ATOM 2278 C C . SER A 1 313 ? -4.254 -8.910 2.994 1.00 90.31 313 SER A C 1
ATOM 2280 O O . SER A 1 313 ? -3.640 -9.756 3.644 1.00 90.31 313 SER A O 1
ATOM 2282 N N . LEU A 1 314 ? -5.528 -8.603 3.240 1.00 91.56 314 LEU A N 1
ATOM 2283 C CA . LEU A 1 314 ? -6.370 -9.403 4.127 1.00 91.56 314 LEU A CA 1
ATOM 2284 C C . LEU A 1 314 ? -7.030 -10.526 3.343 1.00 91.56 314 LEU A C 1
ATOM 2286 O O . LEU A 1 314 ? -7.577 -10.303 2.265 1.00 91.56 314 L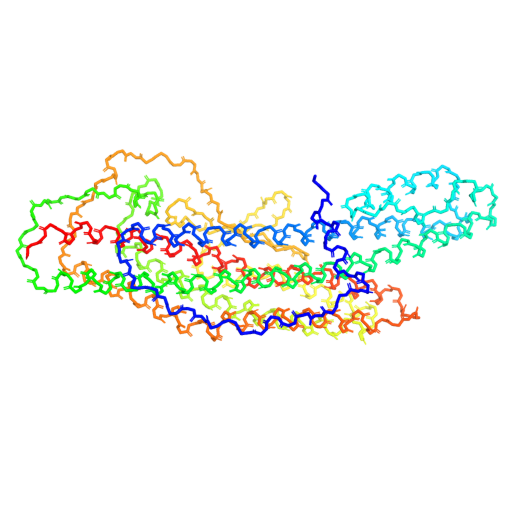EU A O 1
ATOM 2290 N N . GLN A 1 315 ? -7.018 -11.719 3.921 1.00 90.56 315 GLN A N 1
ATOM 2291 C CA . GLN A 1 315 ? -7.632 -12.907 3.347 1.00 90.56 315 GLN A CA 1
ATOM 2292 C C . GLN A 1 315 ? -8.542 -13.569 4.371 1.00 90.56 315 GLN A C 1
ATOM 2294 O O . GLN A 1 315 ? -8.317 -13.474 5.578 1.00 90.56 315 GLN A O 1
ATOM 2299 N N . ASP A 1 316 ? -9.580 -14.238 3.888 1.00 89.38 316 ASP A N 1
ATOM 2300 C CA . ASP A 1 316 ? -10.356 -15.157 4.709 1.00 89.38 316 ASP A CA 1
ATOM 2301 C C . ASP A 1 316 ? -9.489 -16.356 5.091 1.00 89.38 316 ASP A C 1
ATOM 2303 O O . ASP A 1 316 ? -8.877 -16.991 4.233 1.00 89.38 316 ASP A O 1
ATOM 2307 N N . LYS A 1 317 ? -9.431 -16.673 6.386 1.00 84.38 317 LYS A N 1
ATOM 2308 C CA . LYS A 1 317 ? -8.706 -17.853 6.869 1.00 84.38 317 LYS A CA 1
ATOM 2309 C C . LYS A 1 317 ? -9.390 -19.148 6.431 1.00 84.38 317 LYS A C 1
ATOM 2311 O O . LYS A 1 317 ? -8.718 -20.137 6.148 1.00 84.38 317 LYS A O 1
ATOM 2316 N N . ALA A 1 318 ? -10.720 -19.149 6.438 1.00 75.44 318 ALA A N 1
ATOM 2317 C CA . ALA A 1 318 ? -11.568 -20.264 6.039 1.00 75.44 318 ALA A CA 1
ATOM 2318 C C . ALA A 1 318 ? -12.998 -19.774 5.772 1.00 75.44 318 ALA A C 1
ATOM 2320 O O . ALA A 1 318 ? -13.418 -18.754 6.320 1.00 75.44 318 ALA A O 1
ATOM 2321 N N . ASP A 1 319 ? -13.769 -20.557 5.013 1.00 69.50 319 ASP A N 1
ATOM 2322 C CA . ASP A 1 319 ? -15.221 -20.394 4.933 1.00 69.50 319 ASP A CA 1
ATOM 2323 C C . ASP A 1 319 ? -15.852 -20.766 6.280 1.00 69.50 319 ASP A C 1
ATOM 2325 O O . ASP A 1 319 ? -16.046 -21.939 6.613 1.00 69.50 319 ASP A O 1
ATOM 2329 N N . VAL A 1 320 ? -16.160 -19.751 7.082 1.00 68.12 320 VAL A N 1
ATOM 2330 C CA . VAL A 1 320 ? -16.806 -19.918 8.381 1.00 68.12 320 VAL A CA 1
ATOM 2331 C C . VAL A 1 320 ? -18.315 -19.756 8.218 1.00 68.12 320 VAL A C 1
ATOM 2333 O O . VAL A 1 320 ? -18.804 -18.692 7.842 1.00 68.12 320 VAL A O 1
ATOM 2336 N N . LYS A 1 321 ? -19.073 -20.804 8.557 1.00 71.19 321 LYS A N 1
ATOM 2337 C CA . LYS A 1 321 ? -20.518 -20.686 8.791 1.00 71.19 321 LYS A CA 1
ATOM 2338 C C . LYS A 1 321 ? -20.738 -20.221 10.226 1.00 71.19 321 LYS A C 1
ATOM 2340 O O . LYS A 1 321 ? -20.274 -20.880 11.149 1.00 71.19 321 LYS A O 1
ATOM 2345 N N . LEU A 1 322 ? -21.418 -19.091 10.385 1.00 72.38 322 LEU A N 1
ATOM 2346 C CA . LEU A 1 322 ? -21.814 -18.559 11.688 1.00 72.38 322 LEU A CA 1
ATOM 2347 C C . LEU A 1 322 ? -23.186 -19.121 12.052 1.00 72.38 322 LEU A C 1
ATOM 2349 O O . LEU A 1 322 ? -24.115 -19.026 11.244 1.00 72.38 322 LEU A O 1
ATOM 2353 N N . ASP A 1 323 ? -23.308 -19.696 13.245 1.00 68.75 323 ASP A N 1
ATOM 2354 C CA . ASP A 1 323 ? -24.571 -20.253 13.716 1.00 68.75 323 ASP A CA 1
ATOM 2355 C C . ASP A 1 323 ? -25.529 -19.132 14.144 1.00 68.75 323 ASP A C 1
ATOM 2357 O O . ASP A 1 323 ? -25.124 -18.074 14.630 1.00 68.75 323 ASP A O 1
ATOM 2361 N N . ASP A 1 324 ? -26.838 -19.361 14.005 1.00 67.19 324 ASP A N 1
ATOM 2362 C CA . ASP A 1 324 ? -27.851 -18.391 14.447 1.00 67.19 324 ASP A CA 1
ATOM 2363 C C . ASP A 1 324 ? -27.776 -18.115 15.959 1.00 67.19 324 ASP A C 1
ATOM 2365 O O . ASP A 1 324 ? -28.110 -17.016 16.399 1.00 67.19 324 ASP A O 1
ATOM 2369 N N . ALA A 1 325 ? -27.281 -19.079 16.744 1.00 63.72 325 ALA A N 1
ATOM 2370 C CA . ALA A 1 325 ? -27.054 -18.932 18.180 1.00 63.72 325 ALA A CA 1
ATOM 2371 C C . ALA A 1 325 ? -25.987 -17.875 18.522 1.00 63.72 325 ALA A C 1
ATOM 2373 O O . ALA A 1 325 ? -26.032 -17.309 19.612 1.00 63.72 325 ALA A O 1
ATOM 2374 N N . ASP A 1 326 ? -25.074 -17.568 17.595 1.00 70.06 326 ASP A N 1
ATOM 2375 C CA . ASP A 1 326 ? -24.037 -16.548 17.781 1.00 70.06 326 ASP A CA 1
ATOM 2376 C C . ASP A 1 326 ? -24.554 -15.124 17.504 1.00 70.06 326 ASP A C 1
ATOM 2378 O O . ASP A 1 326 ? -23.831 -14.151 17.711 1.00 70.06 326 ASP A O 1
ATOM 2382 N N . LYS A 1 327 ? -25.811 -14.971 17.051 1.00 75.62 327 LYS A N 1
ATOM 2383 C CA . LYS A 1 327 ? -26.453 -13.670 16.772 1.00 75.62 327 LYS A CA 1
ATOM 2384 C C . LYS A 1 327 ? -27.073 -13.010 17.999 1.00 75.62 327 LYS A C 1
ATOM 2386 O O . LYS A 1 327 ? -27.622 -11.912 17.874 1.00 75.62 327 LYS A O 1
ATOM 2391 N N . GLU A 1 328 ? -26.975 -13.639 19.164 1.00 83.25 328 GLU A N 1
ATOM 2392 C CA . GLU A 1 328 ? -27.352 -13.066 20.452 1.00 83.25 328 GLU A CA 1
ATOM 2393 C C . GLU A 1 328 ? -26.164 -13.079 21.408 1.00 83.25 328 GLU A C 1
ATOM 2395 O O . GLU A 1 328 ? -25.472 -14.086 21.547 1.00 83.25 328 GLU A O 1
ATOM 2400 N N . VAL A 1 329 ? -25.965 -11.981 22.131 1.00 85.75 329 VAL A N 1
ATOM 2401 C CA . VAL A 1 329 ? -24.960 -11.893 23.198 1.00 85.75 329 VAL A CA 1
ATOM 2402 C C . VAL A 1 329 ? -25.599 -11.479 24.500 1.00 85.75 329 VAL A C 1
ATOM 2404 O O . VAL A 1 329 ? -26.645 -10.833 24.505 1.00 85.75 329 VAL A O 1
ATOM 2407 N N . SER A 1 330 ? -24.953 -11.826 25.609 1.00 88.44 330 SER A N 1
ATOM 2408 C CA . SER A 1 330 ? -25.324 -11.297 26.917 1.00 88.44 330 SER A CA 1
ATOM 2409 C C . SER A 1 330 ? -25.291 -9.772 26.900 1.00 88.44 330 SER A C 1
ATOM 2411 O O . SER A 1 330 ? -24.333 -9.174 26.405 1.00 88.44 330 SER A O 1
ATOM 2413 N N . THR A 1 331 ? -26.328 -9.155 27.459 1.00 91.19 331 THR A N 1
ATOM 2414 C CA . THR A 1 331 ? -26.383 -7.704 27.637 1.00 91.19 331 THR A CA 1
ATOM 2415 C C . THR A 1 331 ? -25.217 -7.256 28.512 1.00 91.19 331 THR A C 1
ATOM 2417 O O . THR A 1 331 ? -25.003 -7.802 29.595 1.00 91.19 331 THR A O 1
ATOM 2420 N N . LEU A 1 332 ? -24.450 -6.281 28.029 1.00 92.00 332 LEU A N 1
ATOM 2421 C CA . LEU A 1 332 ? -23.303 -5.735 28.754 1.00 92.00 332 LEU A CA 1
ATOM 2422 C C . LEU A 1 332 ? -23.764 -4.867 29.923 1.00 92.00 332 LEU A C 1
ATOM 2424 O O . LEU A 1 332 ? -24.692 -4.077 29.760 1.00 92.00 332 LEU A O 1
ATOM 2428 N N . ALA A 1 333 ? -23.070 -4.953 31.060 1.00 92.69 333 ALA A N 1
ATOM 2429 C CA . ALA A 1 333 ? -23.300 -4.037 32.170 1.00 92.69 333 ALA A CA 1
ATOM 2430 C C . ALA A 1 333 ? -22.937 -2.596 31.776 1.00 92.69 333 ALA A C 1
ATOM 2432 O O . ALA A 1 333 ? -22.043 -2.376 30.958 1.00 92.69 333 ALA A O 1
ATOM 2433 N N . VAL A 1 334 ? -23.574 -1.602 32.405 1.00 92.50 334 VAL A N 1
ATOM 2434 C CA . VAL A 1 334 ? -23.300 -0.173 32.149 1.00 92.50 334 VAL A CA 1
ATOM 2435 C C . VAL A 1 334 ? -21.804 0.152 32.261 1.00 92.50 334 VAL A C 1
ATOM 2437 O O . VAL A 1 334 ? -21.245 0.766 31.357 1.00 92.50 334 VAL A O 1
ATOM 2440 N N . ALA A 1 335 ? -21.129 -0.347 33.300 1.00 91.50 335 ALA A N 1
ATOM 2441 C CA . ALA A 1 335 ? -19.691 -0.141 33.498 1.00 91.50 335 ALA A CA 1
ATOM 2442 C C . ALA A 1 335 ? -18.821 -0.750 32.376 1.00 91.50 335 ALA A C 1
ATOM 2444 O O . ALA A 1 335 ? -17.800 -0.171 31.996 1.00 91.50 335 ALA A O 1
ATOM 2445 N N . ASP A 1 336 ? -19.232 -1.893 31.817 1.00 92.62 336 ASP A N 1
ATOM 2446 C CA . ASP A 1 336 ? -18.542 -2.521 30.686 1.00 92.62 336 ASP A CA 1
ATOM 2447 C C . ASP A 1 336 ? -18.759 -1.710 29.403 1.00 92.62 336 ASP A C 1
ATOM 2449 O O . ASP A 1 336 ? -17.823 -1.525 28.626 1.00 92.62 336 ASP A O 1
ATOM 2453 N N . ILE A 1 337 ? -19.971 -1.178 29.193 1.00 93.62 337 ILE A N 1
ATOM 2454 C CA . ILE A 1 337 ? -20.281 -0.287 28.065 1.00 93.62 337 ILE A CA 1
ATOM 2455 C C . ILE A 1 337 ? -19.403 0.967 28.123 1.00 93.62 337 ILE A C 1
ATOM 2457 O O . ILE A 1 337 ? -18.804 1.333 27.111 1.00 93.62 337 ILE A O 1
ATOM 2461 N N . GLU A 1 338 ? -19.303 1.611 29.289 1.00 93.50 338 GLU A N 1
ATOM 2462 C CA . GLU A 1 338 ? -18.471 2.805 29.474 1.00 93.50 338 GLU A CA 1
ATOM 2463 C C . GLU A 1 338 ? -16.993 2.512 29.202 1.00 93.50 338 GLU A C 1
ATOM 2465 O O . GLU A 1 338 ? -16.365 3.228 28.422 1.00 93.50 338 GLU A O 1
ATOM 2470 N N . SER A 1 339 ? -16.470 1.420 29.767 1.00 93.00 339 SER A N 1
ATOM 2471 C CA . SER A 1 339 ? -15.070 1.008 29.597 1.00 93.00 339 SER A CA 1
ATOM 2472 C C . SER A 1 339 ? -14.730 0.683 28.137 1.00 93.00 339 SER A C 1
ATOM 2474 O O . SER A 1 339 ? -13.654 1.032 27.653 1.00 93.00 339 SER A O 1
ATOM 2476 N N . LEU A 1 340 ? -15.649 0.039 27.407 1.00 94.62 340 LEU A N 1
ATOM 2477 C CA . LEU A 1 340 ? -15.489 -0.227 25.976 1.00 94.62 340 LEU A CA 1
ATOM 2478 C C . LEU A 1 340 ? -15.494 1.061 25.153 1.00 94.62 340 LEU A C 1
ATOM 2480 O O . LEU A 1 340 ? -14.677 1.200 24.245 1.00 94.62 340 LEU A O 1
ATOM 2484 N N . CYS A 1 341 ? -16.395 1.999 25.460 1.00 94.69 341 CYS A N 1
ATOM 2485 C CA . CYS A 1 341 ? -16.437 3.283 24.766 1.00 94.69 341 CYS A CA 1
ATOM 2486 C C . CYS A 1 341 ? -15.150 4.079 24.997 1.00 94.69 341 CYS A C 1
ATOM 2488 O O . CYS A 1 341 ? -14.616 4.621 24.035 1.00 94.69 341 CYS A O 1
ATOM 2490 N N . ASP A 1 342 ? -14.620 4.092 26.223 1.00 95.31 342 ASP A N 1
ATOM 2491 C CA . ASP A 1 342 ? -13.343 4.745 26.532 1.00 95.31 342 ASP A CA 1
ATOM 2492 C C . ASP A 1 342 ? -12.182 4.150 25.745 1.00 95.31 342 ASP A C 1
ATOM 2494 O O . ASP A 1 342 ? -11.409 4.881 25.135 1.00 95.31 342 ASP A O 1
ATOM 2498 N N . LEU A 1 343 ? -12.112 2.824 25.654 1.00 94.62 343 LEU A N 1
ATOM 2499 C CA . LEU A 1 343 ? -11.081 2.164 24.860 1.00 94.62 343 LEU A CA 1
ATOM 2500 C C . LEU A 1 343 ? -11.188 2.532 23.367 1.00 94.62 343 LEU A C 1
ATOM 2502 O O . LEU A 1 343 ? -10.174 2.797 22.720 1.00 94.62 343 LEU A O 1
ATOM 2506 N N . VAL A 1 344 ? -12.403 2.579 22.809 1.00 94.25 344 VAL A N 1
ATOM 2507 C CA . VAL A 1 344 ? -12.626 2.985 21.408 1.00 94.25 344 VAL A CA 1
ATOM 2508 C C . VAL A 1 344 ? -12.237 4.452 21.180 1.00 94.25 344 VAL A C 1
ATOM 2510 O O . VAL A 1 344 ? -11.631 4.763 20.153 1.00 94.25 344 VAL A O 1
ATOM 2513 N N . ILE A 1 345 ? -12.563 5.339 22.124 1.00 94.88 345 ILE A N 1
ATOM 2514 C CA . ILE A 1 345 ? -12.183 6.759 22.095 1.00 94.88 345 ILE A CA 1
ATOM 2515 C C . ILE A 1 345 ? -10.658 6.894 22.110 1.00 94.88 345 ILE A C 1
ATOM 2517 O O . ILE A 1 345 ? -10.111 7.547 21.222 1.00 94.88 345 ILE A O 1
ATOM 2521 N N . ASP A 1 346 ? -9.979 6.201 23.028 1.00 93.88 346 ASP A N 1
ATOM 2522 C CA . ASP A 1 346 ? -8.516 6.170 23.111 1.00 93.88 346 ASP A CA 1
ATOM 2523 C C . ASP A 1 346 ? -7.887 5.721 21.785 1.00 93.88 346 ASP A C 1
ATOM 2525 O O . ASP A 1 346 ? -6.947 6.344 21.299 1.00 93.88 346 ASP A O 1
ATOM 2529 N N . CYS A 1 347 ? -8.419 4.661 21.164 1.00 92.81 347 CYS A N 1
ATOM 2530 C CA . CYS A 1 347 ? -7.924 4.174 19.872 1.00 92.81 347 CYS A CA 1
ATOM 2531 C C . CYS A 1 347 ? -8.041 5.235 18.772 1.00 92.81 347 CYS A C 1
ATOM 2533 O O . CYS A 1 347 ? -7.133 5.390 17.955 1.00 92.81 347 CYS A O 1
ATOM 2535 N N . ALA A 1 348 ? -9.170 5.945 18.720 1.00 92.38 348 ALA A N 1
ATOM 2536 C CA . ALA A 1 348 ? -9.381 6.989 17.727 1.00 92.38 348 ALA A CA 1
ATOM 2537 C C . ALA A 1 348 ? -8.461 8.198 17.964 1.00 92.38 348 ALA A C 1
ATOM 2539 O O . ALA A 1 348 ? -7.959 8.769 16.996 1.00 92.38 348 ALA A O 1
ATOM 2540 N N . ASP A 1 349 ? -8.200 8.552 19.224 1.00 92.19 349 ASP A N 1
ATOM 2541 C CA . ASP A 1 349 ? -7.289 9.640 19.591 1.00 92.19 349 ASP A CA 1
ATOM 2542 C C . ASP A 1 349 ? -5.822 9.308 19.301 1.00 92.19 349 ASP A C 1
ATOM 2544 O O . ASP A 1 349 ? -5.105 10.132 18.726 1.00 92.19 349 ASP A O 1
ATOM 2548 N N . GLU A 1 350 ? -5.382 8.085 19.607 1.00 90.19 350 GLU A N 1
ATOM 2549 C CA . GLU A 1 350 ? -4.052 7.589 19.236 1.00 90.19 350 GLU A CA 1
ATOM 2550 C C . GLU A 1 350 ? -3.854 7.629 17.709 1.00 90.19 350 GLU A C 1
ATOM 2552 O O . GLU A 1 350 ? -2.826 8.106 17.219 1.00 90.19 350 GLU A O 1
ATOM 2557 N N . LEU A 1 351 ? -4.865 7.206 16.938 1.00 89.25 351 LEU A N 1
ATOM 2558 C CA . LEU A 1 351 ? -4.834 7.274 15.475 1.00 89.25 351 LEU A CA 1
ATOM 2559 C C . LEU A 1 351 ? -4.800 8.710 14.949 1.00 89.25 351 LEU A C 1
ATOM 2561 O O . LEU A 1 351 ? -4.026 9.004 14.035 1.00 89.25 351 LEU A O 1
ATOM 2565 N N . ALA A 1 352 ? -5.604 9.609 15.516 1.00 88.44 352 ALA A N 1
ATOM 2566 C CA . ALA A 1 352 ? -5.606 11.015 15.128 1.00 88.44 352 ALA A CA 1
ATOM 2567 C C . ALA A 1 352 ? -4.229 11.660 15.354 1.00 88.44 352 ALA A C 1
ATOM 2569 O O . ALA A 1 352 ? -3.735 12.369 14.478 1.00 88.44 352 ALA A O 1
ATOM 2570 N N . GLY A 1 353 ? -3.564 11.355 16.475 1.00 87.19 353 GLY A N 1
ATOM 2571 C CA . GLY A 1 353 ? -2.202 11.825 16.754 1.00 87.19 353 GLY A CA 1
ATOM 2572 C C . GLY A 1 353 ? -1.135 11.260 15.803 1.00 87.19 353 GLY A C 1
ATOM 2573 O O . GLY A 1 353 ? -0.125 11.917 15.532 1.00 87.19 353 GLY A O 1
ATOM 2574 N N . ALA A 1 354 ? -1.359 10.061 15.258 1.00 87.69 354 ALA A N 1
ATOM 2575 C CA . ALA A 1 354 ? -0.449 9.416 14.312 1.00 87.69 354 ALA A CA 1
ATOM 2576 C C . ALA A 1 354 ? -0.593 9.926 12.866 1.00 87.69 354 ALA A C 1
ATOM 2578 O O . ALA A 1 354 ? 0.332 9.754 12.071 1.00 87.69 354 ALA A O 1
ATOM 2579 N N . LYS A 1 355 ? -1.718 10.561 12.508 1.00 88.31 355 LYS A N 1
ATOM 2580 C CA . LYS A 1 355 ? -2.010 11.030 11.142 1.00 88.31 355 LYS A CA 1
ATOM 2581 C C . LYS A 1 355 ? -0.850 11.823 10.531 1.00 88.31 355 LYS A C 1
ATOM 2583 O O . LYS A 1 355 ? -0.219 11.361 9.581 1.00 88.31 355 LYS A O 1
ATOM 2588 N N . ASP A 1 356 ? -0.529 12.963 11.132 1.00 82.50 356 ASP A N 1
ATOM 2589 C CA . ASP A 1 356 ? 0.453 13.898 10.578 1.00 82.50 356 ASP A CA 1
ATOM 2590 C C . ASP A 1 356 ? 1.894 13.393 10.793 1.00 82.50 356 ASP A C 1
ATOM 2592 O O . ASP A 1 356 ? 2.811 13.661 10.017 1.00 82.50 356 ASP A O 1
ATOM 2596 N N . THR A 1 357 ? 2.125 12.651 11.880 1.00 80.62 357 THR A N 1
ATOM 2597 C CA . THR A 1 357 ? 3.477 12.273 12.313 1.00 80.62 357 THR A CA 1
ATOM 2598 C C . THR A 1 357 ? 3.997 10.991 11.674 1.00 80.62 357 THR A C 1
ATOM 2600 O O . THR A 1 357 ? 5.220 10.808 11.636 1.00 80.62 357 THR A O 1
ATOM 2603 N N . VAL A 1 358 ? 3.098 10.141 11.169 1.00 84.62 358 VAL A N 1
ATOM 2604 C CA . VAL A 1 358 ? 3.403 8.800 10.660 1.00 84.62 358 VAL A CA 1
ATOM 2605 C C . VAL A 1 358 ? 2.869 8.613 9.240 1.00 84.62 358 VAL A C 1
ATOM 2607 O O . VAL A 1 358 ? 3.644 8.298 8.337 1.00 84.62 358 VAL A O 1
ATOM 2610 N N . PHE A 1 359 ? 1.579 8.856 9.000 1.00 86.88 359 PHE A N 1
ATOM 2611 C CA . PHE A 1 359 ? 0.955 8.554 7.704 1.00 86.88 359 PHE A CA 1
ATOM 2612 C C . PHE A 1 359 ? 1.218 9.625 6.639 1.00 86.88 359 PHE A C 1
ATOM 2614 O O . PHE A 1 359 ? 1.520 9.290 5.489 1.00 86.88 359 PHE A O 1
ATOM 2621 N N . ASP A 1 360 ? 1.201 10.903 7.017 1.00 86.94 360 ASP A N 1
ATOM 2622 C CA . ASP A 1 360 ? 1.567 11.985 6.098 1.00 86.94 360 ASP A CA 1
ATOM 2623 C C . ASP A 1 360 ? 3.059 11.919 5.733 1.00 86.94 360 ASP A C 1
ATOM 2625 O O . ASP A 1 360 ? 3.410 12.025 4.558 1.00 86.94 360 ASP A O 1
ATOM 2629 N N . LYS A 1 361 ? 3.939 11.576 6.686 1.00 88.56 361 LYS A N 1
ATOM 2630 C CA . LYS A 1 361 ? 5.360 11.306 6.386 1.00 88.56 361 LYS A CA 1
ATOM 2631 C C . LYS A 1 361 ? 5.556 10.126 5.437 1.00 88.56 361 LYS A C 1
ATOM 2633 O O . LYS A 1 361 ? 6.402 10.195 4.548 1.00 88.56 361 LYS A O 1
ATOM 2638 N N . GLY A 1 362 ? 4.768 9.061 5.597 1.00 89.25 362 GLY A N 1
ATOM 2639 C CA . GLY A 1 362 ? 4.725 7.953 4.640 1.00 89.25 362 GLY A CA 1
ATOM 2640 C C . GLY A 1 362 ? 4.354 8.431 3.232 1.00 89.25 362 GLY A C 1
ATOM 2641 O O . GLY A 1 362 ? 4.912 7.983 2.235 1.00 89.25 362 GLY A O 1
ATOM 2642 N N . SER A 1 363 ? 3.456 9.409 3.129 1.00 85.88 363 SER A N 1
ATOM 2643 C CA . SER A 1 363 ? 3.100 10.035 1.856 1.00 85.88 363 SER A CA 1
ATOM 2644 C C . SER A 1 363 ? 4.204 10.906 1.258 1.00 85.88 363 SER A C 1
ATOM 2646 O O . SER A 1 363 ? 4.366 10.915 0.034 1.00 85.88 363 SER A O 1
ATOM 2648 N N . ASP A 1 364 ? 4.960 11.613 2.091 1.00 89.19 364 ASP A N 1
ATOM 2649 C CA . ASP A 1 364 ? 6.074 12.457 1.659 1.00 89.19 364 ASP A CA 1
ATOM 2650 C C . ASP A 1 364 ? 7.256 11.624 1.160 1.00 89.19 364 ASP A C 1
ATOM 2652 O O . ASP A 1 364 ? 7.732 11.858 0.048 1.00 89.19 364 ASP A O 1
ATOM 2656 N N . VAL A 1 365 ? 7.639 10.569 1.892 1.00 93.94 365 VAL A N 1
ATOM 2657 C CA . VAL A 1 365 ? 8.766 9.706 1.496 1.00 93.94 365 VAL A CA 1
ATOM 2658 C C . VAL A 1 365 ? 8.531 9.017 0.149 1.00 93.94 365 VAL A C 1
ATOM 2660 O O . VAL A 1 365 ? 9.469 8.792 -0.610 1.00 93.94 365 VAL A O 1
ATOM 2663 N N . LYS A 1 366 ? 7.273 8.731 -0.214 1.00 91.44 366 LYS A N 1
ATOM 2664 C CA . LYS A 1 366 ? 6.931 8.196 -1.544 1.00 91.44 366 LYS A CA 1
ATOM 2665 C C . LYS A 1 366 ? 7.167 9.216 -2.661 1.00 91.44 366 LYS A C 1
ATOM 2667 O O . LYS A 1 366 ? 7.609 8.834 -3.745 1.00 91.44 366 LYS A O 1
ATOM 2672 N N . ASN A 1 367 ? 6.911 10.503 -2.413 1.00 90.12 367 ASN A N 1
ATOM 2673 C CA . ASN A 1 367 ? 7.231 11.555 -3.385 1.00 90.12 367 ASN A CA 1
ATOM 2674 C C . ASN A 1 367 ? 8.751 11.695 -3.537 1.00 90.12 367 ASN A C 1
ATOM 2676 O O . ASN A 1 367 ? 9.243 11.834 -4.658 1.00 90.12 367 ASN A O 1
ATOM 2680 N N . ASP A 1 368 ? 9.489 11.589 -2.431 1.00 92.50 368 ASP A N 1
ATOM 2681 C CA . ASP A 1 368 ? 10.953 11.617 -2.438 1.00 92.50 368 ASP A CA 1
ATOM 2682 C C . ASP A 1 368 ? 11.549 10.410 -3.170 1.00 92.50 368 ASP A C 1
ATOM 2684 O O . ASP A 1 368 ? 12.456 10.583 -3.981 1.00 92.50 368 ASP A O 1
ATOM 2688 N N . LEU A 1 369 ? 10.992 9.209 -2.983 1.00 93.81 369 LEU A N 1
ATOM 2689 C CA . LEU A 1 369 ? 11.355 8.004 -3.738 1.00 93.81 369 LEU A CA 1
ATOM 2690 C C . LEU A 1 369 ? 11.194 8.206 -5.249 1.00 93.81 369 LEU A C 1
ATOM 2692 O O . LEU A 1 369 ? 12.108 7.920 -6.025 1.00 93.81 369 LEU A O 1
ATOM 2696 N N . LEU A 1 370 ? 10.045 8.730 -5.682 1.00 90.00 370 LEU A N 1
ATOM 2697 C CA . LEU A 1 370 ? 9.799 9.004 -7.098 1.00 90.00 370 LEU A CA 1
ATOM 2698 C C . LEU A 1 370 ? 10.751 10.058 -7.657 1.00 90.00 370 LEU A C 1
ATOM 2700 O O . LEU A 1 370 ? 11.247 9.917 -8.779 1.00 90.00 370 LEU A O 1
ATOM 2704 N N . LYS A 1 371 ? 11.029 11.104 -6.876 1.00 91.00 371 LYS A N 1
ATOM 2705 C CA . LYS A 1 371 ? 12.006 12.127 -7.237 1.00 91.00 371 LYS A CA 1
ATOM 2706 C C . LYS A 1 371 ? 13.406 11.529 -7.365 1.00 91.00 371 LYS A C 1
ATOM 2708 O O . LYS A 1 371 ? 14.041 11.740 -8.392 1.00 91.00 371 LYS A O 1
ATOM 2713 N N . ALA A 1 372 ? 13.846 10.726 -6.397 1.00 93.50 372 ALA A N 1
ATOM 2714 C CA . ALA A 1 372 ? 15.128 10.030 -6.444 1.00 93.50 372 ALA A CA 1
ATOM 2715 C C . ALA A 1 372 ? 15.233 9.144 -7.692 1.00 93.50 372 ALA A C 1
ATOM 2717 O O . ALA A 1 372 ? 16.251 9.159 -8.378 1.00 93.50 372 ALA A O 1
ATOM 2718 N N . GLY A 1 373 ? 14.157 8.439 -8.046 1.00 90.12 373 GLY A N 1
ATOM 2719 C CA . GLY A 1 373 ? 14.077 7.640 -9.266 1.00 90.12 373 GLY A CA 1
ATOM 2720 C C . GLY A 1 373 ? 14.202 8.452 -10.553 1.00 90.12 373 GLY A C 1
ATOM 2721 O O . GLY A 1 373 ? 14.905 8.054 -11.488 1.00 90.12 373 GLY A O 1
ATOM 2722 N N . LYS A 1 374 ? 13.530 9.607 -10.609 1.00 87.81 374 LYS A N 1
ATOM 2723 C CA . LYS A 1 374 ? 13.635 10.548 -11.728 1.00 87.81 374 LYS A CA 1
ATOM 2724 C C . LYS A 1 374 ? 15.057 11.088 -11.859 1.00 87.81 374 LYS A C 1
ATOM 2726 O O . LYS A 1 374 ? 15.602 11.064 -12.959 1.00 87.81 374 LYS A O 1
ATOM 2731 N N . ASP A 1 375 ? 15.646 11.526 -10.753 1.00 89.19 375 ASP A N 1
ATOM 2732 C CA . ASP A 1 375 ? 16.992 12.094 -10.717 1.00 89.19 375 ASP A CA 1
ATOM 2733 C C . ASP A 1 375 ? 18.047 11.039 -11.087 1.00 89.19 375 ASP A C 1
ATOM 2735 O O . ASP A 1 375 ? 18.958 11.327 -11.860 1.00 89.19 375 ASP A O 1
ATOM 2739 N N . ALA A 1 376 ? 17.890 9.796 -10.618 1.00 90.06 376 ALA A N 1
ATOM 2740 C CA . ALA A 1 376 ? 18.752 8.676 -10.992 1.00 90.06 376 ALA A CA 1
ATOM 2741 C C . ALA A 1 376 ? 18.655 8.353 -12.490 1.00 90.06 376 ALA A C 1
ATOM 2743 O O . ALA A 1 376 ? 19.675 8.180 -13.149 1.00 90.06 376 ALA A O 1
ATOM 2744 N N . SER A 1 377 ? 17.440 8.337 -13.048 1.00 85.81 377 SER A N 1
ATOM 2745 C CA . SER A 1 377 ? 17.242 8.119 -14.488 1.00 85.81 377 SER A CA 1
ATOM 2746 C C . SER A 1 377 ? 17.869 9.239 -15.323 1.00 85.81 377 SER A C 1
ATOM 2748 O O . SER A 1 377 ? 18.493 8.965 -16.338 1.00 85.81 377 SER A O 1
ATOM 2750 N N . ALA A 1 378 ? 17.722 10.496 -14.892 1.00 85.56 378 ALA A N 1
ATOM 2751 C CA . ALA A 1 378 ? 18.268 11.661 -15.588 1.00 85.56 378 ALA A CA 1
ATOM 2752 C C . ALA A 1 378 ? 19.799 11.772 -15.484 1.00 85.56 378 ALA A C 1
ATOM 2754 O O . ALA A 1 378 ? 20.422 12.432 -16.310 1.00 85.56 378 ALA A O 1
ATOM 2755 N N . ALA A 1 379 ? 20.405 11.146 -14.472 1.00 86.81 379 ALA A N 1
ATOM 2756 C CA . ALA A 1 379 ? 21.855 11.087 -14.322 1.00 86.81 379 ALA A CA 1
ATOM 2757 C C . ALA A 1 379 ? 22.524 10.125 -15.322 1.00 86.81 379 ALA A C 1
ATOM 2759 O O . ALA A 1 379 ? 23.741 10.191 -15.496 1.00 86.81 379 ALA A O 1
ATOM 2760 N N . LEU A 1 380 ? 21.756 9.255 -15.988 1.00 83.56 380 LEU A N 1
ATOM 2761 C CA . LEU A 1 380 ? 22.262 8.435 -17.085 1.00 83.56 380 LEU A CA 1
ATOM 2762 C C . LEU A 1 380 ? 22.484 9.321 -18.317 1.00 83.56 380 LEU A C 1
ATOM 2764 O O . LEU A 1 380 ? 21.531 9.797 -18.927 1.00 83.56 380 LEU A O 1
ATOM 2768 N N . GLY A 1 381 ? 23.748 9.552 -18.671 1.00 70.56 381 GLY A N 1
ATOM 2769 C CA . GLY A 1 381 ? 24.111 10.153 -19.956 1.00 70.56 381 GLY A CA 1
ATOM 2770 C C . GLY A 1 381 ? 24.045 9.145 -21.109 1.00 70.56 381 GLY A C 1
ATOM 2771 O O . GLY A 1 381 ? 23.996 7.936 -20.878 1.00 70.56 381 GLY A O 1
ATOM 2772 N N . ASP A 1 382 ? 24.117 9.638 -22.348 1.00 67.69 382 ASP A N 1
ATOM 2773 C CA . ASP A 1 382 ? 24.074 8.804 -23.564 1.00 67.69 382 ASP A CA 1
ATOM 2774 C C . ASP A 1 382 ? 25.242 7.799 -23.649 1.00 67.69 382 ASP A C 1
ATOM 2776 O O . ASP A 1 382 ? 25.088 6.705 -24.189 1.00 67.69 382 ASP A O 1
ATOM 2780 N N . ASP A 1 383 ? 26.385 8.139 -23.042 1.00 72.62 383 ASP A N 1
ATOM 2781 C CA . ASP A 1 383 ? 27.592 7.302 -22.971 1.00 72.62 383 ASP A CA 1
ATOM 2782 C C . ASP A 1 383 ? 27.695 6.490 -21.664 1.00 72.62 383 ASP A C 1
ATOM 2784 O O . ASP A 1 383 ? 28.772 5.998 -21.312 1.00 72.62 383 ASP A O 1
ATOM 2788 N N . ALA A 1 384 ? 26.606 6.377 -20.892 1.00 78.44 384 ALA A N 1
ATOM 2789 C CA . ALA A 1 384 ? 26.625 5.635 -19.637 1.00 78.44 384 ALA A CA 1
ATOM 2790 C C . ALA A 1 384 ? 27.035 4.169 -19.859 1.00 78.44 384 ALA A C 1
ATOM 2792 O O . ALA A 1 384 ? 26.594 3.504 -20.802 1.00 78.44 384 ALA A O 1
ATOM 2793 N N . ASP A 1 385 ? 27.859 3.647 -18.946 1.00 89.06 385 ASP A N 1
ATOM 2794 C CA . ASP A 1 385 ? 28.212 2.232 -18.941 1.00 89.06 385 ASP A CA 1
ATOM 2795 C C . ASP A 1 385 ? 26.939 1.367 -18.917 1.00 89.06 385 ASP A C 1
ATOM 2797 O O . ASP A 1 385 ? 26.007 1.614 -18.145 1.00 89.06 385 ASP A O 1
ATOM 2801 N N . LYS A 1 386 ? 26.893 0.336 -19.771 1.00 85.75 386 LYS A N 1
ATOM 2802 C CA . LYS A 1 386 ? 25.692 -0.494 -19.951 1.00 85.75 386 LYS A CA 1
ATOM 2803 C C . LYS A 1 386 ? 25.253 -1.173 -18.655 1.00 85.75 386 LYS A C 1
ATOM 2805 O O . LYS A 1 386 ? 24.051 -1.320 -18.433 1.00 85.75 386 LYS A O 1
ATOM 2810 N N . ALA A 1 387 ? 26.195 -1.595 -17.813 1.00 89.12 387 ALA A N 1
ATOM 2811 C CA . ALA A 1 387 ? 25.870 -2.226 -16.543 1.00 89.12 387 ALA A CA 1
ATOM 2812 C C . ALA A 1 387 ? 25.368 -1.190 -15.526 1.00 89.12 387 ALA A C 1
ATOM 2814 O O . ALA A 1 387 ? 24.385 -1.457 -14.838 1.00 89.12 387 ALA A O 1
ATOM 2815 N N . VAL A 1 388 ? 25.941 0.019 -15.494 1.00 90.88 388 VAL A N 1
ATOM 2816 C CA . VAL A 1 388 ? 25.423 1.134 -14.673 1.00 90.88 388 VAL A CA 1
ATOM 2817 C C . VAL A 1 388 ? 23.995 1.518 -15.081 1.00 90.88 388 VAL A C 1
ATOM 2819 O O . VAL A 1 388 ? 23.113 1.629 -14.222 1.00 90.88 388 VAL A O 1
ATOM 2822 N N . ALA A 1 389 ? 23.732 1.652 -16.384 1.00 87.19 389 ALA A N 1
ATOM 2823 C CA . ALA A 1 389 ? 22.397 1.930 -16.909 1.00 87.19 389 ALA A CA 1
ATOM 2824 C C . ALA A 1 389 ? 21.400 0.817 -16.548 1.00 87.19 389 ALA A C 1
ATOM 2826 O O . ALA A 1 389 ? 20.309 1.102 -16.052 1.00 87.19 389 ALA A O 1
ATOM 2827 N N . SER A 1 390 ? 21.797 -0.449 -16.717 1.00 88.69 390 SER A N 1
ATOM 2828 C CA . SER A 1 390 ? 20.978 -1.606 -16.341 1.00 88.69 390 SER A CA 1
ATOM 2829 C C . SER A 1 390 ? 20.653 -1.617 -14.846 1.00 88.69 390 SER A C 1
ATOM 2831 O O . SER A 1 390 ? 19.499 -1.823 -14.470 1.00 88.69 390 SER A O 1
ATOM 2833 N N . ASN A 1 391 ? 21.643 -1.358 -13.985 1.00 92.38 391 ASN A N 1
ATOM 2834 C CA . ASN A 1 391 ? 21.440 -1.350 -12.538 1.00 92.38 391 ASN A CA 1
ATOM 2835 C C . ASN A 1 391 ? 20.492 -0.228 -12.105 1.00 92.38 391 ASN A C 1
ATOM 2837 O O . ASN A 1 391 ? 19.574 -0.441 -11.313 1.00 92.38 391 ASN A O 1
ATOM 2841 N N . THR A 1 392 ? 20.682 0.959 -12.678 1.00 91.19 392 THR A N 1
ATOM 2842 C CA . THR A 1 392 ? 19.834 2.125 -12.420 1.00 91.19 392 THR A CA 1
ATOM 2843 C C . THR A 1 392 ? 18.395 1.864 -12.833 1.00 91.19 392 THR A C 1
ATOM 2845 O O . THR A 1 392 ? 17.477 2.104 -12.053 1.00 91.19 392 THR A O 1
ATOM 2848 N N . GLN A 1 393 ? 18.183 1.313 -14.028 1.00 87.75 393 GLN A N 1
ATOM 2849 C CA . GLN A 1 393 ? 16.845 0.973 -14.501 1.00 87.75 393 GLN A CA 1
ATOM 2850 C C . GLN A 1 393 ? 16.194 -0.107 -13.635 1.00 87.75 393 GLN A C 1
ATOM 2852 O O . GLN A 1 393 ? 15.024 0.025 -13.288 1.00 87.75 393 GLN A O 1
ATOM 2857 N N . ALA A 1 394 ? 16.937 -1.140 -13.227 1.00 90.88 394 ALA A N 1
ATOM 2858 C CA . ALA A 1 394 ? 16.418 -2.165 -12.324 1.00 90.88 394 ALA A CA 1
ATOM 2859 C C . ALA A 1 394 ? 15.963 -1.570 -10.980 1.00 90.88 394 ALA A C 1
ATOM 2861 O O . ALA A 1 394 ? 14.886 -1.914 -10.503 1.00 90.88 394 ALA A O 1
ATOM 2862 N N . MET A 1 395 ? 16.722 -0.625 -10.421 1.00 93.19 395 MET A N 1
ATOM 2863 C CA . MET A 1 395 ? 16.375 0.063 -9.174 1.00 93.19 395 MET A CA 1
ATOM 2864 C C . MET A 1 395 ? 15.123 0.931 -9.341 1.00 93.19 395 MET A C 1
ATOM 2866 O O . MET A 1 395 ? 14.198 0.908 -8.533 1.00 93.19 395 MET A O 1
ATOM 2870 N N . VAL A 1 396 ? 15.071 1.676 -10.440 1.00 88.81 396 VAL A N 1
ATOM 2871 C CA . VAL A 1 396 ? 13.957 2.551 -10.806 1.00 88.81 396 VAL A CA 1
ATOM 2872 C C . VAL A 1 396 ? 12.664 1.745 -11.033 1.00 88.81 396 VAL A C 1
ATOM 2874 O O . VAL A 1 396 ? 11.587 2.175 -10.622 1.00 88.81 396 VAL A O 1
ATOM 2877 N N . ARG A 1 397 ? 12.763 0.521 -11.566 1.00 87.38 397 ARG A N 1
ATOM 2878 C CA . ARG A 1 397 ? 11.645 -0.432 -11.692 1.00 87.38 397 ARG A CA 1
ATOM 2879 C C . ARG A 1 397 ? 11.103 -0.936 -10.349 1.00 87.38 397 ARG A C 1
ATOM 2881 O O . ARG A 1 397 ? 9.967 -1.395 -10.301 1.00 87.38 397 ARG A O 1
ATOM 2888 N N . MET A 1 398 ? 11.868 -0.842 -9.263 1.00 92.25 398 MET A N 1
ATOM 2889 C CA . MET A 1 398 ? 11.426 -1.257 -7.925 1.00 92.25 398 MET A CA 1
ATOM 2890 C C . MET A 1 398 ? 10.658 -0.156 -7.176 1.00 92.25 398 MET A C 1
ATOM 2892 O O . MET A 1 398 ? 10.048 -0.439 -6.147 1.00 92.25 398 MET A O 1
ATOM 2896 N N . LEU A 1 399 ? 10.613 1.079 -7.697 1.00 91.69 399 LEU A N 1
ATOM 2897 C CA . LEU A 1 399 ? 9.924 2.205 -7.052 1.00 91.69 399 LEU A CA 1
ATOM 2898 C C . LEU A 1 399 ? 8.452 1.919 -6.714 1.00 91.69 399 LEU A C 1
ATOM 2900 O O . LEU A 1 399 ? 8.074 2.174 -5.569 1.00 91.69 399 LEU A O 1
ATOM 2904 N N . PRO A 1 400 ? 7.620 1.351 -7.616 1.00 90.31 400 PRO A N 1
ATOM 2905 C CA . PRO A 1 400 ? 6.256 0.966 -7.256 1.00 90.31 400 PRO A CA 1
ATOM 2906 C C . PRO A 1 400 ? 6.203 0.034 -6.045 1.00 90.31 400 PRO A C 1
ATOM 2908 O O . PRO A 1 400 ? 5.394 0.223 -5.138 1.00 90.31 400 PRO A O 1
ATOM 2911 N N . THR A 1 401 ? 7.107 -0.944 -5.995 1.00 92.88 401 THR A N 1
ATOM 2912 C CA . THR A 1 401 ? 7.206 -1.894 -4.888 1.00 92.88 401 THR A CA 1
ATOM 2913 C C . THR A 1 401 ? 7.560 -1.187 -3.580 1.00 92.88 401 THR A C 1
ATOM 2915 O O . THR A 1 401 ? 6.902 -1.425 -2.568 1.00 92.88 401 THR A O 1
ATOM 2918 N N . PHE A 1 402 ? 8.525 -0.261 -3.601 1.00 94.81 402 PHE A N 1
ATOM 2919 C CA . PHE A 1 402 ? 8.886 0.539 -2.426 1.00 94.81 402 PHE A CA 1
ATOM 2920 C C . PHE A 1 402 ? 7.714 1.386 -1.924 1.00 94.81 402 PHE A C 1
ATOM 2922 O O . PHE A 1 402 ? 7.506 1.481 -0.719 1.00 94.81 402 PHE A O 1
ATOM 2929 N N . THR A 1 403 ? 6.909 1.957 -2.827 1.00 92.12 403 THR A N 1
ATOM 2930 C CA . THR A 1 403 ? 5.723 2.728 -2.420 1.00 92.12 403 THR A CA 1
ATOM 2931 C C . THR A 1 403 ? 4.649 1.851 -1.772 1.00 92.12 403 THR A C 1
ATOM 2933 O O . THR A 1 403 ? 4.120 2.216 -0.726 1.00 92.12 403 THR A O 1
ATOM 2936 N N . ARG A 1 404 ? 4.379 0.656 -2.315 1.00 91.31 404 ARG A N 1
ATOM 2937 C CA . ARG A 1 404 ? 3.386 -0.283 -1.758 1.00 91.31 404 ARG A CA 1
ATOM 2938 C C . ARG A 1 404 ? 3.779 -0.829 -0.399 1.00 91.31 404 ARG A C 1
ATOM 2940 O O . ARG A 1 404 ? 2.910 -0.999 0.453 1.00 91.31 404 ARG A O 1
ATOM 2947 N N . MET A 1 405 ? 5.075 -1.072 -0.204 1.00 94.38 405 MET A N 1
ATOM 2948 C CA . MET A 1 405 ? 5.646 -1.497 1.072 1.00 94.38 405 MET A CA 1
ATOM 2949 C C . MET A 1 405 ? 5.247 -0.553 2.209 1.00 94.38 405 MET A C 1
ATOM 2951 O O . MET A 1 405 ? 4.971 -1.016 3.310 1.00 94.38 405 MET A O 1
ATOM 2955 N N . VAL A 1 406 ? 5.178 0.753 1.934 1.00 92.62 406 VAL A N 1
ATOM 2956 C CA . VAL A 1 406 ? 4.820 1.766 2.930 1.00 92.62 406 VAL A CA 1
ATOM 2957 C C . VAL A 1 406 ? 3.338 1.713 3.294 1.00 92.62 406 VAL A C 1
ATOM 2959 O O . VAL A 1 406 ? 3.024 1.919 4.454 1.00 92.62 406 VAL A O 1
ATOM 2962 N N . ASP A 1 407 ? 2.418 1.453 2.361 1.00 89.06 407 ASP A N 1
ATOM 2963 C CA . ASP A 1 407 ? 0.988 1.711 2.606 1.00 89.06 407 ASP A CA 1
ATOM 2964 C C . ASP A 1 407 ? 0.131 0.460 2.802 1.00 89.06 407 ASP A C 1
ATOM 2966 O O . ASP A 1 407 ? -0.745 0.441 3.671 1.00 89.06 407 ASP A O 1
ATOM 2970 N N . GLN A 1 408 ? 0.343 -0.574 1.981 1.00 90.94 408 GLN A N 1
ATOM 2971 C CA . GLN A 1 408 ? -0.591 -1.700 1.880 1.00 90.94 408 GLN A CA 1
ATOM 2972 C C . GLN A 1 408 ? -0.836 -2.417 3.220 1.00 90.94 408 GLN A C 1
ATOM 2974 O O . GLN A 1 408 ? -2.005 -2.665 3.539 1.00 90.94 408 GLN A O 1
ATOM 2979 N N . PRO A 1 409 ? 0.194 -2.717 4.043 1.00 90.88 409 PRO A N 1
ATOM 2980 C CA . PRO A 1 409 ? -0.013 -3.374 5.333 1.00 90.88 409 PRO A CA 1
ATOM 2981 C C . PRO A 1 409 ? -0.911 -2.559 6.264 1.00 90.88 409 PRO A C 1
ATOM 2983 O O . PRO A 1 409 ? -1.861 -3.080 6.851 1.00 90.88 409 PRO A O 1
ATOM 2986 N N . SER A 1 410 ? -0.629 -1.261 6.362 1.00 91.00 410 SER A N 1
ATOM 2987 C CA . SER A 1 410 ? -1.330 -0.353 7.258 1.00 91.00 410 SER A CA 1
ATOM 2988 C C . SER A 1 410 ? -2.751 -0.106 6.792 1.00 91.00 410 SER A C 1
ATOM 2990 O O . SER A 1 410 ? -3.667 -0.186 7.601 1.00 91.00 410 SER A O 1
ATOM 2992 N N . MET A 1 411 ? -2.975 0.108 5.493 1.00 92.00 411 MET A N 1
ATOM 2993 C CA . MET A 1 411 ? -4.327 0.249 4.950 1.00 92.00 411 MET A CA 1
ATOM 2994 C C . MET A 1 411 ? -5.200 -0.965 5.276 1.00 92.00 411 MET A C 1
ATOM 2996 O O . MET A 1 411 ? -6.329 -0.812 5.748 1.00 92.00 411 MET A O 1
ATOM 3000 N N . ALA A 1 412 ? -4.661 -2.169 5.065 1.00 90.38 412 ALA A N 1
ATOM 3001 C CA . ALA A 1 412 ? -5.363 -3.412 5.336 1.00 90.38 412 ALA A CA 1
ATOM 3002 C C . ALA A 1 412 ? -5.752 -3.516 6.822 1.00 90.38 412 ALA A C 1
ATOM 3004 O O . ALA A 1 412 ? -6.931 -3.661 7.155 1.00 90.38 412 ALA A O 1
ATOM 3005 N N . LEU A 1 413 ? -4.782 -3.367 7.727 1.00 91.94 413 LEU A N 1
ATOM 3006 C CA . LEU A 1 413 ? -5.002 -3.513 9.168 1.00 91.94 413 LEU A CA 1
ATOM 3007 C C . LEU A 1 413 ? -5.886 -2.402 9.748 1.00 91.94 413 LEU A C 1
ATOM 3009 O O . LEU A 1 413 ? -6.770 -2.688 10.550 1.00 91.94 413 LEU A O 1
ATOM 3013 N N . LEU A 1 414 ? -5.716 -1.152 9.315 1.00 92.44 414 LEU A N 1
ATOM 3014 C CA . LEU A 1 414 ? -6.530 -0.024 9.772 1.00 92.44 414 LEU A CA 1
ATOM 3015 C C . LEU A 1 414 ? -7.998 -0.173 9.364 1.00 92.44 414 LEU A C 1
ATOM 3017 O O . LEU A 1 414 ? -8.885 -0.010 10.205 1.00 92.44 414 LEU A O 1
ATOM 3021 N N . ALA A 1 415 ? -8.269 -0.530 8.102 1.00 89.88 415 ALA A N 1
ATOM 3022 C CA . ALA A 1 415 ? -9.633 -0.793 7.634 1.00 89.88 415 ALA A CA 1
ATOM 3023 C C . ALA A 1 415 ? -10.309 -1.880 8.475 1.00 89.88 415 ALA A C 1
ATOM 3025 O O . ALA A 1 415 ? -11.473 -1.760 8.867 1.00 89.88 415 ALA A O 1
ATOM 3026 N N . HIS A 1 416 ? -9.557 -2.944 8.754 1.00 91.06 416 HIS A N 1
ATOM 3027 C CA . HIS A 1 416 ? -10.024 -4.074 9.533 1.00 91.06 416 HIS A CA 1
ATOM 3028 C C . HIS A 1 416 ? -10.331 -3.695 10.982 1.00 91.06 416 HIS A C 1
ATOM 3030 O O . HIS A 1 416 ? -11.428 -3.971 11.469 1.00 91.06 416 HIS A O 1
ATOM 3036 N N . SER A 1 417 ? -9.407 -2.993 11.636 1.00 92.06 417 SER A N 1
ATOM 3037 C CA . SER A 1 417 ? -9.571 -2.497 12.999 1.00 92.06 417 SER A CA 1
ATOM 3038 C C . SER A 1 417 ? -10.774 -1.564 13.128 1.00 92.06 417 SER A C 1
ATOM 3040 O O . SER A 1 417 ? -11.580 -1.739 14.038 1.00 92.06 417 SER A O 1
ATOM 3042 N N . ALA A 1 418 ? -10.974 -0.631 12.191 1.00 90.75 418 ALA A N 1
ATOM 3043 C CA . ALA A 1 418 ? -12.143 0.252 12.203 1.00 90.75 418 ALA A CA 1
ATOM 3044 C C . ALA A 1 418 ? -13.465 -0.529 12.107 1.00 90.75 418 ALA A C 1
ATOM 3046 O O . ALA A 1 418 ? -14.410 -0.237 12.840 1.00 90.75 418 ALA A O 1
ATOM 3047 N N . LYS A 1 419 ? -13.520 -1.564 11.259 1.00 90.06 419 LYS A N 1
ATOM 3048 C CA . LYS A 1 419 ? -14.688 -2.450 11.147 1.00 90.06 419 LYS A CA 1
ATOM 3049 C C . LYS A 1 419 ? -14.938 -3.227 12.444 1.00 90.06 419 LYS A C 1
ATOM 3051 O O . LYS A 1 419 ? -16.086 -3.348 12.869 1.00 90.06 419 LYS A O 1
ATOM 3056 N N . ALA A 1 420 ? -13.886 -3.731 13.087 1.00 91.81 420 ALA A N 1
ATOM 3057 C CA . ALA A 1 420 ? -13.998 -4.430 14.365 1.00 91.81 420 ALA A CA 1
ATOM 3058 C C . ALA A 1 420 ? -14.509 -3.497 15.480 1.00 91.81 420 ALA A C 1
ATOM 3060 O O . ALA A 1 420 ? -15.461 -3.850 16.174 1.00 91.81 420 ALA A O 1
ATOM 3061 N N . LEU A 1 421 ? -13.967 -2.277 15.600 1.00 91.88 421 LEU A N 1
ATOM 3062 C CA . LEU A 1 421 ? -14.455 -1.275 16.562 1.00 91.88 421 LEU A CA 1
ATOM 3063 C C . LEU A 1 421 ? -15.914 -0.886 16.292 1.00 91.88 421 LEU A C 1
ATOM 3065 O O . LEU A 1 421 ? -16.698 -0.771 17.231 1.00 91.88 421 LEU A O 1
ATOM 3069 N N . GLY A 1 422 ? -16.309 -0.754 15.022 1.00 89.81 422 GLY A N 1
ATOM 3070 C CA . GLY A 1 422 ? -17.709 -0.556 14.643 1.00 89.81 422 GLY A CA 1
ATOM 3071 C C . GLY A 1 422 ? -18.618 -1.669 15.171 1.00 89.81 422 GLY A C 1
ATOM 3072 O O . GLY A 1 422 ? -19.637 -1.381 15.795 1.00 89.81 422 GLY A O 1
ATOM 3073 N N . GLY A 1 423 ? -18.201 -2.931 15.015 1.00 89.62 423 GLY A N 1
ATOM 3074 C CA . GLY A 1 423 ? -18.910 -4.086 15.575 1.00 89.62 423 GLY A CA 1
ATOM 3075 C C . GLY A 1 423 ? -18.996 -4.064 17.106 1.00 89.62 423 GLY A C 1
ATOM 3076 O O . GLY A 1 423 ? -20.048 -4.370 17.662 1.00 89.62 423 GLY A O 1
ATOM 3077 N N . VAL A 1 424 ? -17.928 -3.655 17.801 1.00 91.94 424 VAL A N 1
ATOM 3078 C CA . VAL A 1 424 ? -17.944 -3.480 19.268 1.00 91.94 424 VAL A CA 1
ATOM 3079 C C . VAL A 1 424 ? -18.983 -2.430 19.678 1.00 91.94 424 VAL A C 1
ATOM 3081 O O . VAL A 1 424 ? -19.783 -2.674 20.585 1.00 91.94 424 VAL A O 1
ATOM 3084 N N . LEU A 1 425 ? -19.030 -1.291 18.981 1.00 91.25 425 LEU A N 1
ATOM 3085 C CA . LEU A 1 425 ? -20.005 -0.230 19.248 1.00 91.25 425 LEU A CA 1
ATOM 3086 C C . LEU A 1 425 ? -21.445 -0.633 18.907 1.00 91.25 425 LEU A C 1
ATOM 3088 O O . LEU A 1 425 ? -22.376 -0.138 19.543 1.00 91.25 425 LEU A O 1
ATOM 3092 N N . ASP A 1 426 ? -21.656 -1.524 17.936 1.00 89.38 426 ASP A N 1
ATOM 3093 C CA . ASP A 1 426 ? -22.981 -2.080 17.641 1.00 89.38 426 ASP A CA 1
ATOM 3094 C C . ASP A 1 426 ? -23.524 -2.865 18.846 1.00 89.38 426 ASP A C 1
ATOM 3096 O O . ASP A 1 426 ? -24.670 -2.658 19.254 1.00 89.38 426 ASP A O 1
ATOM 3100 N N . ILE A 1 427 ? -22.683 -3.687 19.482 1.00 90.38 427 ILE A N 1
ATOM 3101 C CA . ILE A 1 427 ? -23.052 -4.458 20.679 1.00 90.38 427 ILE A CA 1
ATOM 3102 C C . ILE A 1 427 ? -23.257 -3.546 21.896 1.00 90.38 427 ILE A C 1
ATOM 3104 O O . ILE A 1 427 ? -24.232 -3.711 22.639 1.00 90.38 427 ILE A O 1
ATOM 3108 N N . ALA A 1 428 ? -22.381 -2.557 22.086 1.00 91.62 428 ALA A N 1
ATOM 3109 C CA . ALA A 1 428 ? -22.509 -1.570 23.156 1.00 91.62 428 ALA A CA 1
ATOM 3110 C C . ALA A 1 428 ? -23.814 -0.761 23.028 1.00 91.62 428 ALA A C 1
ATOM 3112 O O . ALA A 1 428 ? -24.545 -0.596 24.004 1.00 91.62 428 ALA A O 1
ATOM 3113 N N . ALA A 1 429 ? -24.158 -0.325 21.812 1.00 90.25 429 ALA A N 1
ATOM 3114 C CA . ALA A 1 429 ? -25.396 0.400 21.531 1.00 90.25 429 ALA A CA 1
ATOM 3115 C C . ALA A 1 429 ? -26.654 -0.471 21.665 1.00 90.25 429 ALA A C 1
ATOM 3117 O O . ALA A 1 429 ? -27.716 0.030 22.032 1.00 90.25 429 ALA A O 1
ATOM 3118 N N . ALA A 1 430 ? -26.575 -1.763 21.340 1.00 90.12 430 ALA A N 1
ATOM 3119 C CA . ALA A 1 430 ? -27.680 -2.689 21.566 1.00 90.12 430 ALA A CA 1
ATOM 3120 C C . ALA A 1 430 ? -27.912 -2.902 23.069 1.00 90.12 430 ALA A C 1
ATOM 3122 O O . ALA A 1 430 ? -29.048 -2.822 23.533 1.00 90.12 430 ALA A O 1
ATOM 3123 N N . SER A 1 431 ? -26.832 -3.087 23.833 1.00 91.69 431 SER A N 1
ATOM 3124 C CA . SER A 1 431 ? -26.888 -3.271 25.287 1.00 91.69 431 SER A CA 1
ATOM 3125 C C . SER A 1 431 ? -27.386 -2.016 26.008 1.00 91.69 431 SER A C 1
ATOM 3127 O O . SER A 1 431 ? -28.222 -2.112 26.901 1.00 91.69 431 SER A O 1
ATOM 3129 N N . SER A 1 432 ? -26.966 -0.819 25.582 1.00 91.00 432 SER A N 1
ATOM 3130 C CA . SER A 1 432 ? -27.373 0.443 26.219 1.00 91.00 432 SER A CA 1
ATOM 3131 C C . SER A 1 432 ? -28.881 0.711 26.161 1.00 91.00 432 SER A C 1
ATOM 3133 O O . SER A 1 432 ? -29.415 1.417 27.021 1.00 91.00 432 SER A O 1
ATOM 3135 N N . LYS A 1 433 ? -29.592 0.142 25.179 1.00 90.81 433 LYS A N 1
ATOM 3136 C CA . LYS A 1 433 ? -31.057 0.244 25.045 1.00 90.81 433 LYS A CA 1
ATOM 3137 C C . LYS A 1 433 ? -31.824 -0.572 26.087 1.00 90.81 433 LYS A C 1
ATOM 3139 O O . LYS A 1 433 ? -33.013 -0.327 26.272 1.00 90.81 433 LYS A O 1
ATOM 3144 N N . GLN A 1 434 ? -31.159 -1.510 26.760 1.00 92.56 434 GLN A N 1
ATOM 3145 C CA . GLN A 1 434 ? -31.774 -2.378 27.766 1.00 92.56 434 GLN A CA 1
ATOM 3146 C C . GLN A 1 434 ? -31.849 -1.742 29.156 1.00 92.56 434 GLN A C 1
ATOM 3148 O O . GLN A 1 434 ? -32.480 -2.309 30.042 1.00 92.56 434 GLN A O 1
ATOM 3153 N N . TYR A 1 435 ? -31.249 -0.568 29.339 1.00 88.75 435 TYR A N 1
ATOM 3154 C CA . TYR A 1 435 ? -31.258 0.178 30.594 1.00 88.75 435 TYR A CA 1
ATOM 3155 C C . TYR A 1 435 ? -32.117 1.444 30.459 1.00 88.75 435 TYR A C 1
ATOM 3157 O O . TYR A 1 435 ? -32.185 2.023 29.365 1.00 88.75 435 TYR A O 1
ATOM 3165 N N . GLU A 1 436 ? -32.762 1.867 31.549 1.00 80.81 436 GLU A N 1
ATOM 3166 C CA . GLU A 1 436 ? -33.556 3.109 31.627 1.00 80.81 436 GLU A CA 1
ATOM 3167 C C . GLU A 1 436 ? -32.779 4.256 32.262 1.00 80.81 436 GLU A C 1
ATOM 3169 O O . GLU A 1 436 ? -32.060 4.014 33.260 1.00 80.81 436 GLU A O 1
#

pLDDT: mean 83.76, std 14.8, range [23.3, 97.62]

Sequence (436 aa):
MSNRLKTLLASTAPTVAVESQKDKPVEKAPVVDLTGPALEHAEANLALATVGVEHADSDVNELMEIAAGLESICGAASATIPEGGLKRSGAAMLHVAVEGYANRLGLEESFVPGIESFGSEGEAITATQVSVEGIKETIQRVWEAVKAAVLKAIEAVKAWFAKFFINAEKIKARAEAIKAGVKDKTGDAKESKVSVGSAVAKLHKGGKLASVSTVAAEVKTVLGNVVTAQTELTKTAGELGDIVGKVAKENAEKGAELLVEAGLKLVEAPQAFKGTLDLKESTVDGEKAYFSDELFGGKVIKMVANEKSYSASLQDKADVKLDDADKEVSTLAVADIESLCDLVIDCADELAGAKDTVFDKGSDVKNDLLKAGKDASAALGDDADKAVASNTQAMVRMLPTFTRMVDQPSMALLAHSAKALGGVLDIAAASSKQYE

Radius of gyration: 26.96 Å; chains: 1; bounding box: 65×47×85 Å

Secondary structure (DSSP, 8-state):
--HHHHHHHHTTSS------------PPPP----SHHHHHHHHHHHHHHHHHHHHHHHHHHHHHHHHHHHHHHHHHHHHTGGGT---HHHHHHHHHHHHHHHHHHT--S--S--GGGGSSHHHHHHHHHHHHHHHHHHHHHHHHHHHHHHHHHHHHHHHHHHHHHHHHHHHHHHHHHHHHHHTT--S--S-SEEE-TTHHHHHEETTEEPPHHHHHHHHHHHHHHHHHHHHHHHHHHHHHHHHHHHHTTS-HHHHHHHHHHHHHHHHHGGGGGHHHH-PEEEEETTEEEEEPPPBGGGEEEEEEE-SS-EEEEEEESS-PPPPGGGGEEEPPPHHHHHHHHHHHHHHHHHHHHHIIIIIHHHHHHHHHHHHHHHHHHHT--TT--HHHHHHHHHHHHTHHHHHHHHHHHHHHHHHHHHHHHHHHHHHHHHHHTT--

Foldseek 3Di:
DAVPLLVLLVVLPPDDDPPDPPDDPPDPDPDQPLDLVSLVVLLVVLVVLVVQLVVLLVQLVLLLVLLVQLVVLLVVQVVCLVVLGDALVRLVVSQVSNCVSCVSSPNPDDQQDDSVQRHDSVSRNVSSVSSSVSSVVVSVSSLVSSLVSLVSSLVSLVVSLVSLLVSLVSLLVSLVVLLVLLVPFDDDFQDQKFFLPCLQLLADDPLAGDDLVVLLVLLLLLLVLLLQLLQVLLVLLLVLLVLLLCLLVDDLVVLVVSLQVQLVSQVCSCVSCCVRQVWDWDADPNFIWTWGHQHGSQWIWIWTTGRQATAIAIDRNDPHDHDPVRRMDGQDDSVRLNVLSVSSNVSSVVVVVSCVVRVVSLSVSLVSSSVSLVNSQVSDDPPRDPSSNVSSVSSSSSSSRSNNSNRRNSSRSSSSSSSNSSSSSSSSNRSSVRTD